Protein 7RC2 (pdb70)

InterPro domains:
  IPR007848 Methyltransferase small domain [PF05175] (156-236)
  IPR029063 S-adenosyl-L-methionine-dependent methyltransferase superfamily [G3DSA:3.40.50.150] (136-301)
  IPR029063 S-adenosyl-L-methionine-dependent methyltransferase superfamily [SSF53335] (115-316)
  IPR052190 Release factor glutamine methyltransferase Mtq2-like [PTHR45875] (141-279)

Solvent-accessible surface area: 16292 Å² total; per-residue (Å²): 151,83,43,77,10,2,51,88,0,19,71,0,1,71,105,14,21,0,30,119,28,1,78,162,43,11,40,145,106,81,28,38,71,22,0,48,34,2,17,148,132,50,12,80,73,6,41,121,46,1,66,54,174,40,58,46,159,46,73,15,19,0,0,11,1,2,0,5,10,65,74,13,87,46,90,61,1,47,107,138,1,66,48,2,0,69,17,0,44,126,41,48,11,3,126,48,20,151,98,37,161,50,2,22,13,8,43,33,1,0,0,0,0,26,34,2,6,0,0,0,1,53,34,44,18,13,41,62,109,35,29,85,4,74,5,4,55,6,7,1,46,5,0,140,50,12,95,28,120,44,19,40,149,93,58,108,2,1,3,1,34,7,14,1,0,10,3,0,1,25,0,9,65,42,1,65,63,7,10,0,1,18,74,6,101,44,14,14,54,3,0,100,19,0,36,99,0,18,159,64,84,76,67,48,0,74,41,47,147,46,75,14,59,78,8,3,101,25,211,78,80,12,34,11,2,0,0,26,3,16,24,42,12,13,6,117,88,35,68,20,32,101,46,12,63,10,55,55,115,28,1,10,12,49,0,83,50,0,7,44,65,0,35,80,3,4,47,118,39,6,15,0,3,0,0,0,32,0,15,0,58,69,140,3,8,74,3,9,56,74,2,89,72,17,24,122,49,91,27,0,56,0,24,0,29,7,36,92,58,54,61,9,89,47,28,14,34,75,16,6,94,48,1,57,94,33,44,66,61,83,95,132,48,97,0,36,46,63,2,89,32,18,9,144,108,54,8,164,7,83,71,16,1,20,0,1,0,40,0,40,9,66,16,177,103,62,8,39,105,68,90,97,226

Structure (mmCIF, N/CA/C/O backbone):
data_7RC2
#
_entry.id   7RC2
#
_cell.length_a   77.566
_cell.length_b   77.566
_cell.length_c   152.314
_cell.angle_alpha   90.000
_cell.angle_beta   90.000
_cell.angle_gamma   120.000
#
_symmetry.space_group_name_H-M   'P 32 2 1'
#
loop_
_entity.id
_entity.type
_entity.pdbx_description
1 polymer 'Methyltransferase family protein'
2 non-polymer S-ADENOSYL-L-HOMOCYSTEINE
3 non-polymer 'CALCIUM ION'
4 non-polymer 'SODIUM ION'
5 non-polymer 'TETRAETHYLENE GLYCOL'
6 water water
#
loop_
_atom_site.group_PDB
_atom_site.id
_atom_site.type_symbol
_atom_site.label_atom_id
_atom_site.label_alt_id
_atom_site.label_comp_id
_atom_site.label_asym_id
_atom_site.label_entity_id
_atom_site.label_seq_id
_atom_site.pdbx_PDB_ins_code
_atom_site.Cartn_x
_atom_site.Cartn_y
_atom_site.Cartn_z
_atom_site.occupancy
_atom_site.B_iso_or_equiv
_atom_site.auth_seq_id
_atom_site.auth_comp_id
_atom_site.auth_asym_id
_atom_site.auth_atom_id
_atom_site.pdbx_PDB_model_num
ATOM 1 N N . PRO A 1 4 ? 62.016 -8.518 27.135 1.00 32.01 4 PRO A N 1
ATOM 2 C CA . PRO A 1 4 ? 62.114 -9.855 27.731 1.00 27.94 4 PRO A CA 1
ATOM 3 C C . PRO A 1 4 ? 61.623 -10.949 26.791 1.00 24.98 4 PRO A C 1
ATOM 4 O O . PRO A 1 4 ? 62.227 -12.022 26.739 1.00 27.23 4 PRO A O 1
ATOM 8 N N . LEU A 1 5 ? 60.522 -10.701 26.081 1.00 23.70 5 LEU A N 1
ATOM 9 C CA . LEU A 1 5 ? 60.036 -11.724 25.161 1.00 21.42 5 LEU A CA 1
ATOM 10 C C . LEU A 1 5 ? 61.045 -11.952 24.045 1.00 23.04 5 LEU A C 1
ATOM 11 O O . LEU A 1 5 ? 61.306 -13.096 23.662 1.00 18.72 5 LEU A O 1
ATOM 16 N N . ALA A 1 6 ? 61.639 -10.875 23.522 1.00 21.64 6 ALA A N 1
ATOM 17 C CA . ALA A 1 6 ? 62.613 -11.028 22.444 1.00 22.94 6 ALA A CA 1
ATOM 18 C C . ALA A 1 6 ? 63.809 -11.850 22.905 1.00 22.85 6 ALA A C 1
ATOM 19 O O . ALA A 1 6 ? 64.296 -12.718 22.168 1.00 21.06 6 ALA A O 1
ATOM 21 N N . THR A 1 7 ? 64.274 -11.612 24.134 1.00 24.39 7 THR A N 1
ATOM 22 C CA . THR A 1 7 ? 65.374 -12.398 24.685 1.00 23.21 7 THR A CA 1
ATOM 23 C C . THR A 1 7 ? 64.978 -13.862 24.842 1.00 20.82 7 THR A C 1
ATOM 24 O O . THR A 1 7 ? 65.768 -14.767 24.537 1.00 21.56 7 THR A O 1
ATOM 28 N N . THR A 1 8 ? 63.748 -14.112 25.295 1.00 18.84 8 THR A N 1
ATOM 29 C CA . THR A 1 8 ? 63.274 -15.483 25.435 1.00 18.62 8 THR A CA 1
ATOM 30 C C . THR A 1 8 ? 63.238 -16.191 24.088 1.00 16.87 8 THR A C 1
ATOM 31 O O . THR A 1 8 ? 63.623 -17.363 23.989 1.00 16.36 8 THR A O 1
ATOM 35 N N . ILE A 1 9 ? 62.782 -15.500 23.040 1.00 16.26 9 ILE A N 1
ATOM 36 C CA . ILE A 1 9 ? 62.756 -16.125 21.720 1.00 16.23 9 ILE A CA 1
ATOM 37 C C . ILE A 1 9 ? 64.175 -16.364 21.209 1.00 15.37 9 ILE A C 1
ATOM 38 O O . ILE A 1 9 ? 64.455 -17.404 20.596 1.00 15.76 9 ILE A O 1
ATOM 43 N N . ASP A 1 10 ? 65.102 -15.432 21.460 1.00 18.08 10 ASP A N 1
ATOM 44 C CA . ASP A 1 10 ? 66.494 -15.685 21.081 1.00 19.04 10 ASP A CA 1
ATOM 45 C C . ASP A 1 10 ? 67.036 -16.925 21.791 1.00 17.93 10 ASP A C 1
ATOM 46 O O . ASP A 1 10 ? 67.766 -17.724 21.194 1.00 18.40 10 ASP A O 1
ATOM 51 N N . ARG A 1 11 ? 66.702 -17.093 23.072 1.00 17.78 11 ARG A N 1
ATOM 52 C CA . ARG A 1 11 ? 67.156 -18.267 23.806 1.00 17.52 11 ARG A CA 1
ATOM 53 C C . ARG A 1 11 ? 66.476 -19.533 23.294 1.00 15.64 11 ARG A C 1
ATOM 54 O O . ARG A 1 11 ? 67.089 -20.605 23.287 1.00 15.96 11 ARG A O 1
ATOM 62 N N . LEU A 1 12 ? 65.222 -19.424 22.854 1.00 15.22 12 LEU A N 1
ATOM 63 C CA . LEU A 1 12 ? 64.556 -20.571 22.242 1.00 13.10 12 LEU A CA 1
ATOM 64 C C . LEU A 1 12 ? 65.256 -20.976 20.952 1.00 15.30 12 LEU A C 1
ATOM 65 O O . LEU A 1 12 ? 65.511 -22.165 20.712 1.00 14.40 12 LEU A O 1
ATOM 70 N N . ARG A 1 13 ? 65.564 -19.988 20.103 1.00 14.38 13 ARG A N 1
ATOM 71 C CA . ARG A 1 13 ? 66.337 -20.224 18.889 1.00 15.59 13 ARG A CA 1
ATOM 72 C C . ARG A 1 13 ? 67.639 -20.951 19.197 1.00 15.90 13 ARG A C 1
ATOM 73 O O . ARG A 1 13 ? 67.997 -21.927 18.528 1.00 15.67 13 ARG A O 1
ATOM 81 N N A ASP A 1 14 ? 68.358 -20.488 20.222 0.37 16.63 14 ASP A N 1
ATOM 82 N N B ASP A 1 14 ? 68.364 -20.476 20.213 0.63 16.57 14 ASP A N 1
ATOM 83 C CA A ASP A 1 14 ? 69.601 -21.147 20.612 0.37 14.35 14 ASP A CA 1
ATOM 84 C CA B ASP A 1 14 ? 69.600 -21.135 20.628 0.63 14.54 14 ASP A CA 1
ATOM 85 C C A ASP A 1 14 ? 69.369 -22.602 20.995 0.37 15.91 14 ASP A C 1
ATOM 86 C C B ASP A 1 14 ? 69.362 -22.597 20.984 0.63 15.90 14 ASP A C 1
ATOM 87 O O A ASP A 1 14 ? 70.152 -23.478 20.615 0.37 16.50 14 ASP A O 1
ATOM 88 O O B ASP A 1 14 ? 70.130 -23.473 20.576 0.63 16.44 14 ASP A O 1
ATOM 97 N N . TYR A 1 15 ? 68.306 -22.882 21.756 1.00 14.32 15 TYR A N 1
ATOM 98 C CA . TYR A 1 15 ? 68.019 -24.265 22.132 1.00 14.27 15 TYR A CA 1
ATOM 99 C C . TYR A 1 15 ? 67.707 -25.119 20.910 1.00 14.50 15 TYR A C 1
ATOM 100 O O . TYR A 1 15 ? 68.221 -26.236 20.770 1.00 14.33 15 TYR A O 1
ATOM 109 N N . LEU A 1 16 ? 66.850 -24.616 20.018 1.00 14.79 16 LEU A N 1
ATOM 110 C CA . LEU A 1 16 ? 66.510 -25.383 18.825 1.00 14.42 16 LEU A CA 1
ATOM 111 C C . LEU A 1 16 ? 67.754 -25.684 17.994 1.00 14.18 16 LEU A C 1
ATOM 112 O O . LEU A 1 16 ? 67.872 -26.774 17.417 1.00 16.07 16 LEU A O 1
ATOM 117 N N . ASP A 1 17 ? 68.691 -24.734 17.920 1.00 15.22 17 ASP A N 1
ATOM 118 C CA . ASP A 1 17 ? 69.949 -24.995 17.216 1.00 16.70 17 ASP A CA 1
ATOM 119 C C . ASP A 1 17 ? 70.778 -26.060 17.932 1.00 15.46 17 ASP A C 1
ATOM 120 O O . ASP A 1 17 ? 71.337 -26.961 17.285 1.00 17.14 17 ASP A O 1
ATOM 125 N N . ARG A 1 18 ? 70.887 -25.950 19.262 1.00 15.05 18 ARG A N 1
ATOM 126 C CA . ARG A 1 18 ? 71.738 -26.835 20.062 1.00 16.21 18 ARG A CA 1
ATOM 127 C C . ARG A 1 18 ? 71.349 -28.295 19.899 1.00 15.62 18 ARG A C 1
ATOM 128 O O . ARG A 1 18 ? 72.217 -29.177 19.913 1.00 16.34 18 ARG A O 1
ATOM 136 N N . VAL A 1 19 ? 70.046 -28.581 19.802 1.00 14.80 19 VAL A N 1
ATOM 137 C CA . VAL A 1 19 ? 69.573 -29.961 19.777 1.00 14.56 19 VAL A CA 1
ATOM 138 C C . VAL A 1 19 ? 69.075 -30.362 18.395 1.00 14.64 19 VAL A C 1
ATOM 139 O O . VAL A 1 19 ? 68.488 -31.435 18.242 1.00 15.85 19 VAL A O 1
ATOM 143 N N . GLY A 1 20 ? 69.328 -29.543 17.380 1.00 14.14 20 GLY A N 1
ATOM 144 C CA . GLY A 1 20 ? 68.977 -29.894 16.013 1.00 14.65 20 GLY A CA 1
ATOM 145 C C . GLY A 1 20 ? 67.497 -30.116 15.781 1.00 14.91 20 GLY A C 1
ATOM 146 O O . GLY A 1 20 ? 67.116 -31.069 15.087 1.00 15.01 20 GLY A O 1
ATOM 147 N N . PHE A 1 21 ? 66.661 -29.220 16.319 1.00 14.64 21 PHE A N 1
ATOM 148 C CA . PHE A 1 21 ? 65.219 -29.400 16.207 1.00 15.07 21 PHE A CA 1
ATOM 149 C C . PHE A 1 21 ? 64.779 -29.672 14.773 1.00 13.64 21 PHE A C 1
ATOM 150 O O . PHE A 1 21 ? 64.044 -30.634 14.516 1.00 13.43 21 PHE A O 1
ATOM 158 N N . GLN A 1 22 ? 65.163 -28.804 13.828 1.00 13.41 22 GLN A N 1
ATOM 159 C CA . GLN A 1 22 ? 64.588 -28.933 12.488 1.00 12.91 22 GLN A CA 1
ATOM 160 C C . GLN A 1 22 ? 64.924 -30.291 11.874 1.00 13.25 22 GLN A C 1
ATOM 161 O O . GLN A 1 22 ? 64.083 -30.905 11.201 1.00 13.86 22 GLN A O 1
ATOM 167 N N . GLN A 1 23 ? 66.138 -30.786 12.126 1.00 14.69 23 GLN A N 1
ATOM 168 C CA . GLN A 1 23 ? 66.525 -32.096 11.615 1.00 13.94 23 GLN A CA 1
ATOM 169 C C . GLN A 1 23 ? 65.731 -33.207 12.285 1.00 12.06 23 GLN A C 1
ATOM 170 O O . GLN A 1 23 ? 65.337 -34.179 11.623 1.00 14.33 23 GLN A O 1
ATOM 176 N N A ILE A 1 24 ? 65.511 -33.088 13.604 0.60 13.77 24 ILE A N 1
ATOM 177 N N B ILE A 1 24 ? 65.477 -33.098 13.589 0.40 13.78 24 ILE A N 1
ATOM 178 C CA A ILE A 1 24 ? 64.709 -34.069 14.335 0.60 14.79 24 ILE A CA 1
ATOM 179 C CA B ILE A 1 24 ? 64.701 -34.146 14.241 0.40 14.77 24 ILE A CA 1
ATOM 180 C C A ILE A 1 24 ? 63.296 -34.129 13.766 0.60 13.84 24 ILE A C 1
ATOM 181 C C B ILE A 1 24 ? 63.269 -34.146 13.731 0.40 13.85 24 ILE A C 1
ATOM 182 O O A ILE A 1 24 ? 62.776 -35.211 13.466 0.60 13.36 24 ILE A O 1
ATOM 183 O O B ILE A 1 24 ? 62.703 -35.208 13.443 0.40 13.42 24 ILE A O 1
ATOM 192 N N . TYR A 1 25 ? 62.662 -32.962 13.598 1.00 12.70 25 TYR A N 1
ATOM 193 C CA . TYR A 1 25 ? 61.317 -32.898 13.032 1.00 13.88 25 TYR A CA 1
ATOM 194 C C . TYR A 1 25 ? 61.300 -33.506 11.634 1.00 13.71 25 TYR A C 1
ATOM 195 O O . TYR A 1 25 ? 60.432 -34.317 11.300 1.00 14.45 25 TYR A O 1
ATOM 204 N N . LYS A 1 26 ? 62.277 -33.132 10.811 1.00 12.96 26 LYS A N 1
ATOM 205 C CA . LYS A 1 26 ? 62.355 -33.647 9.446 1.00 12.32 26 LYS A CA 1
ATOM 206 C C . LYS A 1 26 ? 62.530 -35.159 9.420 1.00 13.21 26 LYS A C 1
ATOM 207 O O . LYS A 1 26 ? 61.968 -35.838 8.549 1.00 13.36 26 LYS A O 1
ATOM 213 N N . TYR A 1 27 ? 63.337 -35.702 10.336 1.00 13.66 27 TYR A N 1
ATOM 214 C CA . TYR A 1 27 ? 63.500 -37.150 10.388 1.00 14.29 27 TYR A CA 1
ATOM 215 C C . TYR A 1 27 ? 62.205 -37.833 10.791 1.00 15.59 27 TYR A C 1
ATOM 216 O O . TYR A 1 27 ? 61.821 -38.844 10.199 1.00 15.69 27 TYR A O 1
ATOM 225 N N . ILE A 1 28 ? 61.527 -37.303 11.807 1.00 13.44 28 ILE A N 1
ATOM 226 C CA . ILE A 1 28 ? 60.297 -37.922 12.300 1.00 14.94 28 ILE A CA 1
ATOM 227 C C . ILE A 1 28 ? 59.224 -37.969 11.214 1.00 16.04 28 ILE A C 1
ATOM 228 O O . ILE A 1 28 ? 58.562 -39.000 11.019 1.00 16.10 28 ILE A O 1
ATOM 233 N N . VAL A 1 29 ? 59.012 -36.856 10.504 1.00 13.82 29 VAL A N 1
ATOM 234 C CA . VAL A 1 29 ? 57.909 -36.822 9.541 1.00 14.20 29 VAL A CA 1
ATOM 235 C C . VAL A 1 29 ? 58.300 -37.395 8.183 1.00 16.83 29 VAL A C 1
ATOM 236 O O . VAL A 1 29 ? 57.430 -37.899 7.468 1.00 15.34 29 VAL A O 1
ATOM 240 N N . ALA A 1 30 ? 59.587 -37.349 7.837 1.00 14.32 30 ALA A N 1
ATOM 241 C CA . ALA A 1 30 ? 60.191 -37.863 6.603 1.00 14.87 30 ALA A CA 1
ATOM 242 C C . ALA A 1 30 ? 59.915 -36.992 5.378 1.00 15.80 30 ALA A C 1
ATOM 243 O O . ALA A 1 30 ? 58.942 -36.234 5.324 1.00 14.33 30 ALA A O 1
ATOM 245 N N . VAL A 1 31 ? 60.791 -37.105 4.376 1.00 16.23 31 VAL A N 1
ATOM 246 C CA . VAL A 1 31 ? 60.774 -36.191 3.241 1.00 16.35 31 VAL A CA 1
ATOM 247 C C . VAL A 1 31 ? 59.517 -36.345 2.381 1.00 16.03 31 VAL A C 1
ATOM 248 O O . VAL A 1 31 ? 59.132 -35.398 1.682 1.00 17.28 31 VAL A O 1
ATOM 252 N N . ASN A 1 32 ? 58.841 -37.497 2.413 1.00 14.77 32 ASN A N 1
ATOM 253 C CA . ASN A 1 32 ? 57.606 -37.647 1.636 1.00 14.78 32 ASN A CA 1
ATOM 254 C C . ASN A 1 32 ? 56.371 -37.095 2.341 1.00 15.56 32 ASN A C 1
ATOM 255 O O . ASN A 1 32 ? 55.279 -37.135 1.758 1.00 17.50 32 ASN A O 1
ATOM 260 N N . HIS A 1 33 ? 56.513 -36.556 3.559 1.00 14.75 33 HIS A N 1
ATOM 261 C CA . HIS A 1 33 ? 55.417 -35.886 4.247 1.00 15.71 33 HIS A CA 1
ATOM 262 C C . HIS A 1 33 ? 55.707 -34.439 4.620 1.00 13.75 33 HIS A C 1
ATOM 263 O O . HIS A 1 33 ? 54.756 -33.675 4.801 1.00 14.34 33 HIS A O 1
ATOM 270 N N . TYR A 1 34 ? 56.983 -34.041 4.702 1.00 14.63 34 TYR A N 1
ATOM 271 C CA . TYR A 1 34 ? 57.372 -32.746 5.259 1.00 14.66 34 TYR A CA 1
ATOM 272 C C . TYR A 1 34 ? 56.656 -31.562 4.615 1.00 16.18 34 TYR A C 1
ATOM 273 O O . TYR A 1 34 ? 56.312 -30.589 5.306 1.00 15.98 34 TYR A O 1
ATOM 282 N N . ALA A 1 35 ? 56.443 -31.603 3.301 1.00 14.59 35 ALA A N 1
ATOM 283 C CA . ALA A 1 35 ? 55.810 -30.484 2.618 1.00 15.54 35 ALA A CA 1
ATOM 284 C C . ALA A 1 35 ? 54.356 -30.753 2.260 1.00 15.24 35 ALA A C 1
ATOM 285 O O . ALA A 1 35 ? 53.746 -29.942 1.552 1.00 16.89 35 ALA A O 1
ATOM 287 N N . VAL A 1 36 ? 53.774 -31.849 2.756 1.00 14.08 36 VAL A N 1
ATOM 288 C CA . VAL A 1 36 ? 52.395 -32.184 2.418 1.00 15.01 36 VAL A CA 1
ATOM 289 C C . VAL A 1 36 ? 51.417 -31.421 3.299 1.00 15.74 36 VAL A C 1
ATOM 290 O O . VAL A 1 36 ? 50.439 -30.839 2.810 1.00 16.57 36 VAL A O 1
ATOM 294 N N . THR A 1 37 ? 51.652 -31.418 4.608 1.00 13.67 37 THR A N 1
ATOM 295 C CA . THR A 1 37 ? 50.685 -30.842 5.532 1.00 12.80 37 THR A CA 1
ATOM 296 C C . THR A 1 37 ? 51.362 -30.534 6.858 1.00 13.70 37 THR A C 1
ATOM 297 O O . THR A 1 37 ? 52.308 -31.232 7.251 1.00 14.75 37 THR A O 1
ATOM 301 N N . PRO A 1 38 ? 50.895 -29.510 7.576 1.00 13.61 38 PRO A N 1
ATOM 302 C CA . PRO A 1 38 ? 51.368 -29.289 8.953 1.00 14.18 38 PRO A CA 1
ATOM 303 C C . PRO A 1 38 ? 50.703 -30.204 9.966 1.00 15.15 38 PRO A C 1
ATOM 304 O O . PRO A 1 38 ? 51.118 -30.217 11.135 1.00 15.40 38 PRO A O 1
ATOM 308 N N . ALA A 1 39 ? 49.694 -30.965 9.559 1.00 14.86 39 ALA A N 1
ATOM 309 C CA . ALA A 1 39 ? 48.946 -31.824 10.479 1.00 15.89 39 ALA A CA 1
ATOM 310 C C . ALA A 1 39 ? 49.562 -33.225 10.530 1.00 17.24 39 ALA A C 1
ATOM 311 O O . ALA A 1 39 ? 48.927 -34.234 10.228 1.00 22.03 39 ALA A O 1
ATOM 313 N N . LEU A 1 40 ? 50.837 -33.276 10.925 1.00 14.61 40 LEU A N 1
ATOM 314 C CA . LEU A 1 40 ? 51.578 -34.528 11.021 1.00 16.17 40 LEU A CA 1
ATOM 315 C C . LEU A 1 40 ? 51.762 -34.977 12.462 1.00 16.35 40 LEU A C 1
ATOM 316 O O . LEU A 1 40 ? 51.482 -36.135 12.797 1.00 16.92 40 LEU A O 1
ATOM 321 N N . ILE A 1 41 ? 52.220 -34.076 13.324 1.00 14.91 41 ILE A N 1
ATOM 322 C CA . ILE A 1 41 ? 52.281 -34.315 14.763 1.00 15.12 41 ILE A CA 1
ATOM 323 C C . ILE A 1 41 ? 50.991 -33.751 15.345 1.00 15.84 41 ILE A C 1
ATOM 324 O O . ILE A 1 41 ? 50.747 -32.540 15.311 1.00 15.77 41 ILE A O 1
ATOM 329 N N . THR A 1 42 ? 50.124 -34.645 15.821 1.00 16.19 42 THR A N 1
ATOM 330 C CA . THR A 1 42 ? 48.776 -34.305 16.246 1.00 16.77 42 THR A CA 1
ATOM 331 C C . THR A 1 42 ? 48.440 -35.152 17.462 1.00 16.92 42 THR A C 1
ATOM 332 O O . THR A 1 42 ? 49.221 -36.019 17.871 1.00 17.46 42 THR A O 1
ATOM 336 N N . ARG A 1 43 ? 47.239 -34.939 18.011 1.00 17.81 43 ARG A N 1
ATOM 337 C CA . ARG A 1 43 ? 46.794 -35.769 19.125 1.00 18.61 43 ARG A CA 1
ATOM 338 C C . ARG A 1 43 ? 46.801 -37.247 18.754 1.00 20.15 43 ARG A C 1
ATOM 339 O O . ARG A 1 43 ? 47.004 -38.103 19.625 1.00 23.43 43 ARG A O 1
ATOM 347 N N . ASN A 1 44 ? 46.617 -37.564 17.473 1.00 19.54 44 ASN A N 1
ATOM 348 C CA . ASN A 1 44 ? 46.548 -38.954 17.045 1.00 21.78 44 ASN A CA 1
ATOM 349 C C . ASN A 1 44 ? 47.915 -39.587 16.847 1.00 20.69 44 ASN A C 1
ATOM 350 O O . ASN A 1 44 ? 48.009 -40.819 16.833 1.00 24.95 44 ASN A O 1
ATOM 355 N N . THR A 1 45 ? 48.976 -38.794 16.696 1.00 17.98 45 THR A N 1
ATOM 356 C CA . THR A 1 45 ? 50.301 -39.359 16.486 1.00 17.68 45 THR A CA 1
ATOM 357 C C . THR A 1 45 ? 51.275 -39.054 17.615 1.00 17.19 45 THR A C 1
ATOM 358 O O . THR A 1 45 ? 52.417 -39.523 17.565 1.00 16.66 45 THR A O 1
ATOM 362 N N . ALA A 1 46 ? 50.855 -38.305 18.639 1.00 16.57 46 ALA A N 1
ATOM 363 C CA . ALA A 1 46 ? 51.788 -37.877 19.683 1.00 14.97 46 ALA A CA 1
ATOM 364 C C . ALA A 1 46 ? 52.384 -39.060 20.440 1.00 16.58 46 ALA A C 1
ATOM 365 O O . ALA A 1 46 ? 53.573 -39.046 20.772 1.00 16.53 46 ALA A O 1
ATOM 367 N N . ALA A 1 47 ? 51.579 -40.090 20.727 1.00 17.56 47 ALA A N 1
ATOM 368 C CA . ALA A 1 47 ? 52.116 -41.235 21.459 1.00 18.99 47 ALA A CA 1
ATOM 369 C C . ALA A 1 47 ? 53.249 -41.899 20.685 1.00 18.35 47 ALA A C 1
ATOM 370 O O . ALA A 1 47 ? 54.263 -42.295 21.275 1.00 17.00 47 ALA A O 1
ATOM 372 N N . SER A 1 48 ? 53.120 -41.993 19.357 1.00 16.20 48 SER A N 1
ATOM 373 C CA . SER A 1 48 ? 54.212 -42.569 18.583 1.00 14.99 48 SER A CA 1
ATOM 374 C C . SER A 1 48 ? 55.427 -41.645 18.555 1.00 15.84 48 SER A C 1
ATOM 375 O O . SER A 1 48 ? 56.563 -42.129 18.532 1.00 18.25 48 SER A O 1
ATOM 378 N N . VAL A 1 49 ? 55.218 -40.323 18.585 1.00 15.38 49 VAL A N 1
ATOM 379 C CA . VAL A 1 49 ? 56.348 -39.396 18.693 1.00 14.57 49 VAL A CA 1
ATOM 380 C C . VAL A 1 49 ? 57.074 -39.608 20.016 1.00 15.61 49 VAL A C 1
ATOM 381 O O . VAL A 1 49 ? 58.307 -39.700 20.061 1.00 15.23 49 VAL A O 1
ATOM 385 N N . HIS A 1 50 ? 56.315 -39.708 21.109 1.00 14.84 50 HIS A N 1
ATOM 386 C CA . HIS A 1 50 ? 56.914 -39.946 22.420 1.00 14.34 50 HIS A CA 1
ATOM 387 C C . HIS A 1 50 ? 57.698 -41.246 22.436 1.00 15.98 50 HIS A C 1
ATOM 388 O O . HIS A 1 50 ? 58.802 -41.311 22.993 1.00 15.83 50 HIS A O 1
ATOM 395 N N . HIS A 1 51 ? 57.152 -42.287 21.811 1.00 17.38 51 HIS A N 1
ATOM 396 C CA . HIS A 1 51 ? 57.854 -43.559 21.778 1.00 16.28 51 HIS A CA 1
ATOM 397 C C . HIS A 1 51 ? 59.159 -43.446 21.007 1.00 15.28 51 HIS A C 1
ATOM 398 O O . HIS A 1 51 ? 60.164 -44.065 21.379 1.00 16.42 51 HIS A O 1
ATOM 405 N N . PHE A 1 52 ? 59.166 -42.659 19.929 1.00 14.68 52 PHE A N 1
ATOM 406 C CA . PHE A 1 52 ? 60.401 -42.460 19.185 1.00 15.61 52 PHE A CA 1
ATOM 407 C C . PHE A 1 52 ? 61.457 -41.781 20.049 1.00 15.59 52 PHE A C 1
ATOM 408 O O . PHE A 1 52 ? 62.614 -42.212 20.090 1.00 16.97 52 PHE A O 1
ATOM 416 N N . PHE A 1 53 ? 61.078 -40.720 20.761 1.00 14.16 53 PHE A N 1
ATOM 417 C CA . PHE A 1 53 ? 62.050 -40.051 21.617 1.00 14.94 53 PHE A CA 1
ATOM 418 C C . PHE A 1 53 ? 62.536 -40.974 22.727 1.00 15.73 53 PHE A C 1
ATOM 419 O O . PHE A 1 53 ? 63.724 -40.966 23.072 1.00 16.48 53 PHE A O 1
ATOM 427 N N . ASP A 1 54 ? 61.632 -41.782 23.290 1.00 15.89 54 ASP A N 1
ATOM 428 C CA . ASP A 1 54 ? 61.998 -42.645 24.410 1.00 16.12 54 ASP A CA 1
ATOM 429 C C . ASP A 1 54 ? 62.893 -43.790 23.969 1.00 16.65 54 ASP A C 1
ATOM 430 O O . ASP A 1 54 ? 63.837 -44.160 24.685 1.00 17.99 54 ASP A O 1
ATOM 435 N N . SER A 1 55 ? 62.584 -44.392 22.826 1.00 16.41 55 SER A N 1
ATOM 436 C CA . SER A 1 55 ? 63.233 -45.631 22.404 1.00 18.53 55 SER A CA 1
ATOM 437 C C . SER A 1 55 ? 64.347 -45.408 21.394 1.00 23.10 55 SER A C 1
ATOM 438 O O . SER A 1 55 ? 65.434 -45.969 21.554 1.00 35.29 55 SER A O 1
ATOM 441 N N . ARG A 1 56 ? 64.128 -44.588 20.375 1.00 18.43 56 ARG A N 1
ATOM 442 C CA . ARG A 1 56 ? 65.178 -44.383 19.390 1.00 18.87 56 ARG A CA 1
ATOM 443 C C . ARG A 1 56 ? 66.150 -43.278 19.784 1.00 24.24 56 ARG A C 1
ATOM 444 O O . ARG A 1 56 ? 67.318 -43.31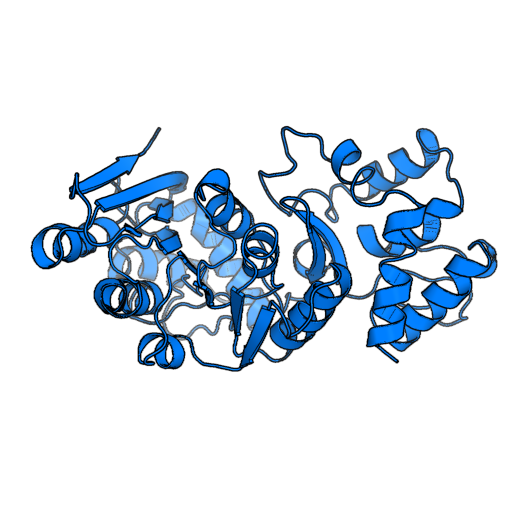4 19.373 1.00 24.09 56 ARG A O 1
ATOM 452 N N . LEU A 1 57 ? 65.710 -42.294 20.569 1.00 18.64 57 LEU A N 1
ATOM 453 C CA . LEU A 1 57 ? 66.600 -41.247 21.043 1.00 17.86 57 LEU A CA 1
ATOM 454 C C . LEU A 1 57 ? 66.957 -41.440 22.512 1.00 19.59 57 LEU A C 1
ATOM 455 O O . LEU A 1 57 ? 67.598 -40.569 23.111 1.00 21.35 57 LEU A O 1
ATOM 460 N N . GLY A 1 58 ? 66.563 -42.574 23.092 1.00 17.18 58 GLY A N 1
ATOM 461 C CA . GLY A 1 58 ? 66.987 -42.966 24.423 1.00 18.73 58 GLY A CA 1
ATOM 462 C C . GLY A 1 58 ? 66.455 -42.129 25.559 1.00 18.25 58 GLY A C 1
ATOM 463 O O . GLY A 1 58 ? 66.993 -42.205 26.661 1.00 19.95 58 GLY A O 1
ATOM 464 N N . GLY A 1 59 ? 65.414 -41.331 25.331 1.00 17.43 59 GLY A N 1
ATOM 465 C CA . GLY A 1 59 ? 64.891 -40.521 26.415 1.00 17.60 59 GLY A CA 1
ATOM 466 C C . GLY A 1 59 ? 65.788 -39.389 26.863 1.00 17.46 59 GLY A C 1
ATOM 467 O O . GLY A 1 59 ? 65.540 -38.811 27.926 1.00 19.40 59 GLY A O 1
ATOM 468 N N . ARG A 1 60 ? 66.813 -39.046 26.082 1.00 16.22 60 ARG A N 1
ATOM 469 C CA . ARG A 1 60 ? 67.816 -38.076 26.506 1.00 17.17 60 ARG A CA 1
ATOM 470 C C . ARG A 1 60 ? 67.191 -36.772 26.971 1.00 17.86 60 ARG A C 1
ATOM 471 O O . ARG A 1 60 ? 66.320 -36.209 26.301 1.00 18.25 60 ARG A O 1
ATOM 479 N N . ALA A 1 61 ? 67.685 -36.268 28.103 1.00 16.94 61 ALA A N 1
ATOM 480 C CA . ALA A 1 61 ? 67.101 -35.075 28.697 1.00 18.34 61 ALA A CA 1
ATOM 481 C C . ALA A 1 61 ? 67.225 -33.851 27.799 1.00 15.97 61 ALA A C 1
ATOM 482 O O . ALA A 1 61 ? 66.401 -32.939 27.898 1.00 14.73 61 ALA A O 1
ATOM 484 N N . GLU A 1 62 ? 68.222 -33.807 26.905 1.00 16.31 62 GLU A N 1
ATOM 485 C CA . GLU A 1 62 ? 68.342 -32.643 26.031 1.00 15.94 62 GLU A CA 1
ATOM 486 C C . GLU A 1 62 ? 67.143 -32.479 25.104 1.00 14.48 62 GLU A C 1
ATOM 487 O O . GLU A 1 62 ? 66.952 -31.389 24.546 1.00 14.82 62 GLU A O 1
ATOM 493 N N . PHE A 1 63 ? 66.337 -33.524 24.922 1.00 14.02 63 PHE A N 1
ATOM 494 C CA . PHE A 1 63 ? 65.149 -33.447 24.081 1.00 14.30 63 PHE A CA 1
ATOM 495 C C . PHE A 1 63 ? 63.870 -33.256 24.882 1.00 15.02 63 PHE A C 1
ATOM 496 O O . PHE A 1 63 ? 62.784 -33.241 24.296 1.00 14.44 63 PHE A O 1
ATOM 504 N N . ALA A 1 64 ? 63.968 -33.101 26.203 1.00 13.96 64 ALA A N 1
ATOM 505 C CA . ALA A 1 64 ? 62.758 -33.008 27.018 1.00 14.13 64 ALA A CA 1
ATOM 506 C C . ALA A 1 64 ? 62.006 -31.708 26.744 1.00 14.39 64 ALA A C 1
ATOM 507 O O . ALA A 1 64 ? 60.801 -31.727 26.465 1.00 15.31 64 ALA A O 1
ATOM 509 N N . LEU A 1 65 ? 62.705 -30.568 26.777 1.00 13.90 65 LEU A N 1
ATOM 510 C CA . LEU A 1 65 ? 62.033 -29.302 26.506 1.00 14.11 65 LEU A CA 1
ATOM 511 C C . LEU A 1 65 ? 61.477 -29.294 25.088 1.00 15.24 65 LEU A C 1
ATOM 512 O O . LEU A 1 65 ? 60.374 -28.783 24.837 1.00 15.11 65 LEU A O 1
ATOM 517 N N . LEU A 1 66 ? 62.212 -29.906 24.153 1.00 14.69 66 LEU A N 1
ATOM 518 C CA . LEU A 1 66 ? 61.761 -29.971 22.767 1.00 14.09 66 LEU A CA 1
ATOM 519 C C . LEU A 1 66 ? 60.394 -30.636 22.651 1.00 15.11 66 LEU A C 1
ATOM 520 O O . LEU A 1 66 ? 59.528 -30.174 21.890 1.00 14.10 66 LEU A O 1
ATOM 525 N N . GLN A 1 67 ? 60.178 -31.724 23.394 1.00 13.70 67 GLN A N 1
ATOM 526 C CA . GLN A 1 67 ? 58.888 -32.397 23.342 1.00 12.69 67 GLN A CA 1
ATOM 527 C C . GLN A 1 67 ? 57.789 -31.558 23.986 1.00 13.50 67 GLN A C 1
ATOM 528 O O . GLN A 1 67 ? 56.644 -31.592 23.522 1.00 13.92 67 GLN A O 1
ATOM 534 N N . CYS A 1 68 ? 58.096 -30.812 25.057 1.00 12.45 68 CYS A N 1
ATOM 535 C CA . CYS A 1 68 ? 57.109 -29.868 25.581 1.00 14.62 68 CYS A CA 1
ATOM 536 C C . CYS A 1 68 ? 56.586 -28.971 24.473 1.00 15.45 68 CYS A C 1
ATOM 537 O O . CYS A 1 68 ? 55.386 -28.675 24.409 1.00 14.91 68 CYS A O 1
ATOM 540 N N . LEU A 1 69 ? 57.486 -28.525 23.603 1.00 13.32 69 LEU A N 1
ATOM 541 C CA . LEU A 1 69 ? 57.150 -27.604 22.523 1.00 13.68 69 LEU A CA 1
ATOM 542 C C . LEU A 1 69 ? 56.477 -28.320 21.358 1.00 14.82 69 LEU A C 1
ATOM 543 O O . LEU A 1 69 ? 55.568 -27.762 20.737 1.00 14.65 69 LEU A O 1
ATOM 548 N N . MET A 1 70 ? 56.916 -29.545 21.030 1.00 13.03 70 MET A N 1
ATOM 549 C CA . MET A 1 70 ? 56.381 -30.248 19.863 1.00 14.15 70 MET A CA 1
ATOM 550 C C . MET A 1 70 ? 55.022 -30.880 20.121 1.00 12.54 70 MET A C 1
ATOM 551 O O . MET A 1 70 ? 54.132 -30.775 19.265 1.00 14.26 70 MET A O 1
ATOM 556 N N . THR A 1 71 ? 54.845 -31.563 21.259 1.00 13.48 71 THR A N 1
ATOM 557 C CA . THR A 1 71 ? 53.607 -32.279 21.541 1.00 13.31 71 THR A CA 1
ATOM 558 C C . THR A 1 71 ? 52.894 -31.799 22.787 1.00 14.72 71 THR A C 1
ATOM 559 O O . THR A 1 71 ? 51.735 -32.171 22.988 1.00 15.17 71 THR A O 1
ATOM 563 N N . GLY A 1 72 ? 53.556 -31.031 23.648 1.00 14.29 72 GLY A N 1
ATOM 564 C CA . GLY A 1 72 ? 53.008 -30.667 24.939 1.00 14.56 72 GLY A CA 1
ATOM 565 C C . GLY A 1 72 ? 53.383 -31.604 26.066 1.00 12.96 72 GLY A C 1
ATOM 566 O O . GLY A 1 72 ? 52.977 -31.356 27.211 1.00 15.62 72 GLY A O 1
ATOM 567 N N . ARG A 1 73 ? 54.154 -32.656 25.772 1.00 13.63 73 ARG A N 1
ATOM 568 C CA . ARG A 1 73 ? 54.519 -33.668 26.760 1.00 14.70 73 ARG A CA 1
ATOM 569 C C . ARG A 1 73 ? 55.140 -33.035 28.005 1.00 14.06 73 ARG A C 1
ATOM 570 O O . ARG A 1 73 ? 56.031 -32.181 27.887 1.00 14.53 73 ARG A O 1
ATOM 578 N N . PRO A 1 74 ? 54.740 -33.450 29.206 1.00 13.97 74 PRO A N 1
ATOM 579 C CA . PRO A 1 74 ? 55.373 -32.908 30.409 1.00 13.89 74 PRO A CA 1
ATOM 580 C C . PRO A 1 74 ? 56.798 -33.410 30.580 1.00 14.72 74 PRO A C 1
ATOM 581 O O . PRO A 1 74 ? 57.135 -34.534 30.197 1.00 16.43 74 PRO A O 1
ATOM 585 N N . ALA A 1 75 ? 57.629 -32.547 31.163 1.00 14.60 75 ALA A N 1
ATOM 586 C CA . ALA A 1 75 ? 58.975 -32.887 31.606 1.00 15.79 75 ALA A CA 1
ATOM 587 C C . ALA A 1 75 ? 59.150 -32.423 33.043 1.00 15.04 75 ALA A C 1
ATOM 588 O O . ALA A 1 75 ? 58.768 -31.302 33.391 1.00 16.18 75 ALA A O 1
ATOM 590 N N . GLU A 1 76 ? 59.742 -33.266 33.878 1.00 15.71 76 GLU A N 1
ATOM 591 C CA . GLU A 1 76 ? 60.053 -32.818 35.229 1.00 15.36 76 GLU A CA 1
ATOM 592 C C . GLU A 1 76 ? 61.030 -31.651 35.193 1.00 14.90 76 GLU A C 1
ATOM 593 O O . GLU A 1 76 ? 62.069 -31.706 34.523 1.00 15.25 76 GLU A O 1
ATOM 599 N N . HIS A 1 77 ? 60.672 -30.577 35.897 1.00 14.46 77 HIS A N 1
ATOM 600 C CA . HIS A 1 77 ? 61.498 -29.375 35.896 1.00 16.06 77 HIS A CA 1
ATOM 601 C C . HIS A 1 77 ? 62.933 -29.685 36.319 1.00 16.15 77 HIS A C 1
ATOM 602 O O . HIS A 1 77 ? 63.894 -29.210 35.694 1.00 18.26 77 HIS A O 1
ATOM 609 N N . ALA A 1 78 ? 63.102 -30.506 37.354 1.00 15.72 78 ALA A N 1
ATOM 610 C CA . ALA A 1 78 ? 64.435 -30.815 37.852 1.00 18.26 78 ALA A CA 1
ATOM 611 C C . ALA A 1 78 ? 65.222 -31.722 36.918 1.00 20.27 78 ALA A C 1
ATOM 612 O O . ALA A 1 78 ? 66.450 -31.802 37.058 1.00 23.13 78 ALA A O 1
ATOM 614 N N . ALA A 1 79 ? 64.556 -32.402 35.980 1.00 17.38 79 ALA A N 1
ATOM 615 C CA . ALA A 1 79 ? 65.236 -33.266 35.022 1.00 16.73 79 ALA A CA 1
ATOM 616 C C . ALA A 1 79 ? 65.707 -32.515 33.785 1.00 18.24 79 ALA A C 1
ATOM 617 O O . ALA A 1 79 ? 66.460 -33.080 32.982 1.00 19.64 79 ALA A O 1
ATOM 619 N N . LEU A 1 80 ? 65.297 -31.268 33.619 1.00 17.11 80 LEU A N 1
ATOM 620 C CA . LEU A 1 80 ? 65.776 -30.481 32.493 1.00 17.69 80 LEU A CA 1
ATOM 621 C C . LEU A 1 80 ? 67.233 -30.094 32.721 1.00 18.72 80 LEU A C 1
ATOM 622 O O . LEU A 1 80 ? 67.610 -29.707 33.832 1.00 20.41 80 LEU A O 1
ATOM 627 N N . PRO A 1 81 ? 68.070 -30.172 31.692 1.00 17.07 81 PRO A N 1
ATOM 628 C CA . PRO A 1 81 ? 69.437 -29.654 31.818 1.00 16.20 81 PRO A CA 1
ATOM 629 C C . PRO A 1 81 ? 69.414 -28.191 32.241 1.00 19.46 81 PRO A C 1
ATOM 630 O O . PRO A 1 81 ? 68.488 -27.454 31.912 1.00 20.09 81 PRO A O 1
ATOM 634 N N . ASP A 1 82 ? 70.462 -27.768 32.965 1.00 23.50 82 ASP A N 1
ATOM 635 C CA . ASP A 1 82 ? 70.490 -26.427 33.568 1.00 24.14 82 ASP A CA 1
ATOM 636 C C . ASP A 1 82 ? 70.125 -25.300 32.592 1.00 23.04 82 ASP A C 1
ATOM 637 O O . ASP A 1 82 ? 69.273 -24.459 32.909 1.00 26.01 82 ASP A O 1
ATOM 642 N N . LYS A 1 83 ? 70.761 -25.248 31.407 1.00 27.10 83 LYS A N 1
ATOM 643 C CA . LYS A 1 83 ? 70.426 -24.189 30.446 1.00 27.57 83 LYS A CA 1
ATOM 644 C C . LYS A 1 83 ? 68.978 -24.288 29.989 1.00 25.87 83 LYS A C 1
ATOM 645 O O . LYS A 1 83 ? 68.283 -23.273 29.836 1.00 25.29 83 LYS A O 1
ATOM 651 N N . ASP A 1 84 ? 68.514 -25.504 29.745 1.00 17.59 84 ASP A N 1
ATOM 652 C CA . ASP A 1 84 ? 67.157 -25.667 29.257 1.00 17.64 84 ASP A CA 1
ATOM 653 C C . ASP A 1 84 ? 66.150 -25.281 30.323 1.00 19.71 84 ASP A C 1
ATOM 654 O O . ASP A 1 84 ? 65.060 -24.795 30.001 1.00 19.44 84 ASP A O 1
ATOM 659 N N . ARG A 1 85 ? 66.502 -25.512 31.592 1.00 21.42 85 ARG A N 1
ATOM 660 C CA . ARG A 1 85 ? 65.592 -25.229 32.699 1.00 19.84 85 ARG A CA 1
ATOM 661 C C . ARG A 1 85 ? 65.286 -23.743 32.802 1.00 20.28 85 ARG A C 1
ATOM 662 O O . ARG A 1 85 ? 64.124 -23.355 32.979 1.00 19.35 85 ARG A O 1
ATOM 670 N N . ALA A 1 86 ? 66.309 -22.896 32.699 1.00 19.13 86 ALA A N 1
ATOM 671 C CA . ALA A 1 86 ? 66.087 -21.455 32.751 1.00 20.65 86 ALA A CA 1
ATOM 672 C C . ALA A 1 86 ? 65.269 -20.981 31.554 1.00 21.02 86 ALA A C 1
ATOM 673 O O . ALA A 1 86 ? 64.412 -20.098 31.682 1.00 20.78 86 ALA A O 1
ATOM 675 N N . LEU A 1 87 ? 65.520 -21.557 30.378 1.00 19.22 87 LEU A N 1
ATOM 676 C CA . LEU A 1 87 ? 64.697 -21.243 29.220 1.00 16.83 87 LEU A CA 1
ATOM 677 C C . LEU A 1 87 ? 63.252 -21.672 29.442 1.00 17.05 87 LEU A C 1
ATOM 678 O O . LEU A 1 87 ? 62.319 -20.932 29.104 1.00 16.58 87 LEU A O 1
ATOM 683 N N . ALA A 1 88 ? 63.047 -22.873 29.991 1.00 16.86 88 ALA A N 1
ATOM 684 C CA . ALA A 1 88 ? 61.687 -23.317 30.283 1.00 14.30 88 ALA A CA 1
ATOM 685 C C . ALA A 1 88 ? 60.965 -22.307 31.166 1.00 15.60 88 ALA A C 1
ATOM 686 O O . ALA A 1 88 ? 59.807 -21.961 30.908 1.00 15.62 88 ALA A O 1
ATOM 688 N N . ASP A 1 89 ? 61.646 -21.814 32.203 1.00 17.24 89 ASP A N 1
ATOM 689 C CA . ASP A 1 89 ? 61.036 -20.817 33.077 1.00 18.21 89 ASP A CA 1
ATOM 690 C C . ASP A 1 89 ? 60.632 -19.577 32.296 1.00 18.31 89 ASP A C 1
ATOM 691 O O . ASP A 1 89 ? 59.551 -19.021 32.517 1.00 17.24 89 ASP A O 1
ATOM 696 N N . ALA A 1 90 ? 61.490 -19.131 31.368 1.00 15.34 90 ALA A N 1
ATOM 697 C CA . ALA A 1 90 ? 61.180 -17.944 30.576 1.00 16.41 90 ALA A CA 1
ATOM 698 C C . ALA A 1 90 ? 60.004 -18.195 29.639 1.00 17.74 90 ALA A C 1
ATOM 699 O O . ALA A 1 90 ? 59.174 -17.306 29.416 1.00 17.58 90 ALA A O 1
ATOM 701 N N . LEU A 1 91 ? 59.913 -19.404 29.087 1.00 14.93 91 LEU A N 1
ATOM 702 C CA . LEU A 1 91 ? 58.782 -19.733 28.230 1.00 15.45 91 LEU A CA 1
ATOM 703 C C . LEU A 1 91 ? 57.485 -19.786 29.028 1.00 16.40 91 LEU A C 1
ATOM 704 O O . LEU A 1 91 ? 56.433 -19.367 28.528 1.00 16.34 91 LEU A O 1
ATOM 709 N N . VAL A 1 92 ? 57.537 -20.293 30.267 1.00 16.39 92 VAL A N 1
ATOM 710 C CA . VAL A 1 92 ? 56.344 -20.289 31.114 1.00 15.68 92 VAL A CA 1
ATOM 711 C C . VAL A 1 92 ? 55.914 -18.857 31.414 1.00 16.62 92 VAL A C 1
ATOM 712 O O . VAL A 1 92 ? 54.728 -18.515 31.316 1.00 18.11 92 VAL A O 1
ATOM 716 N N . THR A 1 93 ? 56.874 -17.991 31.752 1.00 17.34 93 THR A N 1
ATOM 717 C CA . THR A 1 93 ? 56.558 -16.584 32.000 1.00 19.25 93 THR A CA 1
ATOM 718 C C . THR A 1 93 ? 55.900 -15.932 30.786 1.00 21.34 93 THR A C 1
ATOM 719 O O . THR A 1 93 ? 54.971 -15.124 30.930 1.00 23.23 93 THR A O 1
ATOM 723 N N . ALA A 1 94 ? 56.353 -16.288 29.582 1.00 18.20 94 ALA A N 1
ATOM 724 C CA . ALA A 1 94 ? 55.812 -15.761 28.334 1.00 17.00 94 ALA A CA 1
ATOM 725 C C . ALA A 1 94 ? 54.480 -16.391 27.930 1.00 19.45 94 ALA A C 1
ATOM 726 O O . ALA A 1 94 ? 53.870 -15.940 26.953 1.00 22.47 94 ALA A O 1
ATOM 728 N N . GLY A 1 95 ? 54.010 -17.406 28.648 1.00 18.32 95 GLY A N 1
ATOM 729 C CA . GLY A 1 95 ? 52.789 -18.086 28.272 1.00 18.52 95 GLY A CA 1
ATOM 730 C C . GLY A 1 95 ? 52.932 -19.057 27.124 1.00 17.59 95 GLY A C 1
ATOM 731 O O . GLY A 1 95 ? 51.915 -19.526 26.605 1.00 18.93 95 GLY A O 1
ATOM 732 N N . LEU A 1 96 ? 54.157 -19.372 26.719 1.00 15.60 96 LEU A N 1
ATOM 733 C CA . LEU A 1 96 ? 54.425 -20.256 25.594 1.00 15.32 96 LEU A CA 1
ATOM 734 C C . LEU A 1 96 ? 54.568 -21.710 26.019 1.00 15.34 96 LEU A C 1
ATOM 735 O O . LEU A 1 96 ? 54.554 -22.594 25.160 1.00 15.61 96 LEU A O 1
ATOM 740 N N . LEU A 1 97 ? 54.719 -21.960 27.320 1.00 16.03 97 LEU A N 1
ATOM 741 C CA . LEU A 1 97 ? 54.582 -23.274 27.929 1.00 14.43 97 LEU A CA 1
ATOM 742 C C . LEU A 1 97 ? 53.837 -23.073 29.242 1.00 15.02 97 LEU A C 1
ATOM 743 O O . LEU A 1 97 ? 53.673 -21.941 29.703 1.00 16.00 97 LEU A O 1
ATOM 748 N N . ARG A 1 98 ? 53.379 -24.173 29.838 1.00 15.20 98 ARG A N 1
ATOM 749 C CA . ARG A 1 98 ? 52.757 -24.168 31.157 1.00 14.42 98 ARG A CA 1
ATOM 750 C C . ARG A 1 98 ? 53.647 -24.840 32.191 1.00 16.17 98 ARG A C 1
ATOM 751 O O . ARG A 1 98 ? 54.447 -25.722 31.884 1.00 16.69 98 ARG A O 1
ATOM 759 N N . ALA A 1 99 ? 53.467 -24.426 33.436 1.00 15.44 99 ALA A N 1
ATOM 760 C CA . ALA A 1 99 ? 53.968 -25.172 34.573 1.00 14.93 99 ALA A CA 1
ATOM 761 C C . ALA A 1 99 ? 52.792 -25.867 35.247 1.00 15.49 99 ALA A C 1
ATOM 762 O O . ALA A 1 99 ? 51.662 -25.367 35.215 1.00 17.65 99 ALA A O 1
ATOM 764 N N . SER A 1 100 ? 53.050 -27.046 35.817 1.00 14.78 100 SER A N 1
ATOM 765 C CA . SER A 1 100 ? 52.056 -27.695 36.665 1.00 15.90 100 SER A CA 1
ATOM 766 C C . SER A 1 100 ? 51.811 -26.846 37.912 1.00 17.67 100 SER A C 1
ATOM 767 O O . SER A 1 100 ? 52.604 -25.963 38.239 1.00 16.47 100 SER A O 1
ATOM 770 N N . PRO A 1 101 ? 50.703 -27.075 38.615 1.00 16.17 101 PRO A N 1
ATOM 771 C CA . PRO A 1 101 ? 50.386 -26.181 39.741 1.00 16.45 101 PRO A CA 1
ATOM 772 C C . PRO A 1 101 ? 51.463 -26.154 40.821 1.00 18.71 101 PRO A C 1
ATOM 773 O O . PRO A 1 101 ? 51.707 -25.088 41.402 1.00 19.00 101 PRO A O 1
ATOM 777 N N . ASP A 1 102 ? 52.144 -27.272 41.072 1.00 16.54 102 ASP A N 1
ATOM 778 C CA . ASP A 1 102 ? 53.223 -27.315 42.053 1.00 17.89 102 ASP A CA 1
ATOM 779 C C . ASP A 1 102 ? 54.577 -26.905 41.475 1.00 18.90 102 ASP A C 1
ATOM 780 O O . ASP A 1 102 ? 55.583 -26.954 42.197 1.00 20.21 102 ASP A O 1
ATOM 785 N N . GLY A 1 103 ? 54.628 -26.513 40.202 1.00 17.04 103 GLY A N 1
ATOM 786 C CA . GLY A 1 103 ? 55.864 -26.080 39.588 1.00 19.13 103 GLY A CA 1
ATOM 787 C C . GLY A 1 103 ? 56.850 -27.181 39.283 1.00 18.73 103 GLY A C 1
ATOM 788 O O . GLY A 1 103 ? 57.951 -26.879 38.812 1.00 19.03 103 GLY A O 1
ATOM 789 N N . ARG A 1 104 ? 56.493 -28.447 39.512 1.00 15.56 104 ARG A N 1
ATOM 790 C CA . ARG A 1 104 ? 57.448 -29.542 39.382 1.00 14.80 104 ARG A CA 1
ATOM 791 C C . ARG A 1 104 ? 57.595 -30.051 37.950 1.00 16.86 104 ARG A C 1
ATOM 792 O O . ARG A 1 104 ? 58.502 -30.852 37.680 1.00 17.80 104 ARG A O 1
ATOM 800 N N . GLU A 1 105 ? 56.749 -29.602 37.027 1.00 15.36 105 GLU A N 1
ATOM 801 C CA . GLU A 1 105 ? 56.919 -29.990 35.635 1.00 14.95 105 GLU A CA 1
ATOM 802 C C . GLU A 1 105 ? 56.541 -28.827 34.728 1.00 14.67 105 GLU A C 1
ATOM 803 O O . GLU A 1 105 ? 55.914 -27.845 35.144 1.00 14.87 105 GLU A O 1
ATOM 809 N N . VAL A 1 106 ? 56.984 -28.947 33.476 1.00 14.08 106 VAL A N 1
ATOM 810 C CA . VAL A 1 106 ? 56.685 -28.020 32.389 1.00 14.75 106 VAL A CA 1
ATOM 811 C C . VAL A 1 106 ? 55.984 -28.821 31.300 1.00 15.05 106 VAL A C 1
ATOM 812 O O . VAL A 1 106 ? 56.334 -29.982 31.067 1.00 15.16 106 VAL A O 1
ATOM 816 N N . SER A 1 107 ? 54.994 -28.218 30.636 1.00 14.68 107 SER A N 1
ATOM 817 C CA . SER A 1 107 ? 54.245 -28.931 29.608 1.00 14.54 107 SER A CA 1
ATOM 818 C C . SER A 1 107 ? 53.696 -27.925 28.603 1.00 14.14 107 SER A C 1
ATOM 819 O O . SER A 1 107 ? 53.961 -26.724 28.691 1.00 14.56 107 SER A O 1
ATOM 822 N N . GLY A 1 108 ? 52.911 -28.420 27.649 1.00 14.65 108 GLY A N 1
ATOM 823 C CA . GLY A 1 108 ? 52.456 -27.567 26.560 1.00 15.27 108 GLY A CA 1
ATOM 824 C C . GLY A 1 108 ? 51.438 -26.529 26.997 1.00 15.96 108 GLY A C 1
ATOM 825 O O . GLY A 1 108 ? 50.634 -26.746 27.908 1.00 16.53 108 GLY A O 1
ATOM 826 N N . ALA A 1 109 ? 51.465 -25.387 26.300 1.00 15.14 109 ALA A N 1
ATOM 827 C CA . ALA A 1 109 ? 50.417 -24.374 26.407 1.00 14.61 109 ALA A CA 1
ATOM 828 C C . ALA A 1 109 ? 49.579 -24.426 25.134 1.00 15.28 109 ALA A C 1
ATOM 829 O O . ALA A 1 109 ? 49.083 -25.498 24.781 1.00 15.61 109 ALA A O 1
ATOM 831 N N . ASP A 1 110 ? 49.408 -23.303 24.431 1.00 14.66 110 ASP A N 1
ATOM 832 C CA . ASP A 1 110 ? 48.598 -23.310 23.214 1.00 15.54 110 ASP A CA 1
ATOM 833 C C . ASP A 1 110 ? 49.443 -23.128 21.955 1.00 14.73 110 ASP A C 1
ATOM 834 O O . ASP A 1 110 ? 48.900 -22.797 20.895 1.00 15.16 110 ASP A O 1
ATOM 839 N N . ARG A 1 111 ? 50.750 -23.373 22.031 1.00 13.51 111 ARG A N 1
ATOM 840 C CA . ARG A 1 111 ? 51.619 -23.214 20.872 1.00 13.97 111 ARG A CA 1
ATOM 841 C C . ARG A 1 111 ? 52.380 -24.509 20.607 1.00 14.01 111 ARG A C 1
ATOM 842 O O . ARG A 1 111 ? 52.977 -25.102 21.517 1.00 15.36 111 ARG A O 1
ATOM 850 N N . GLN A 1 112 ? 52.346 -24.940 19.353 1.00 13.10 112 GLN A N 1
ATOM 851 C CA . GLN A 1 112 ? 52.990 -26.161 18.895 1.00 13.97 112 GLN A CA 1
ATOM 852 C C . GLN A 1 112 ? 54.140 -25.784 17.969 1.00 13.66 112 GLN A C 1
ATOM 853 O O . GLN A 1 112 ? 53.963 -24.977 17.053 1.00 14.46 112 GLN A O 1
ATOM 859 N N . LEU A 1 113 ? 55.310 -26.369 18.202 1.00 13.20 113 LEU A N 1
ATOM 860 C CA . LEU A 1 113 ? 56.483 -26.104 17.379 1.00 12.45 113 LEU A CA 1
ATOM 861 C C . LEU A 1 113 ? 56.570 -27.108 16.236 1.00 13.05 113 LEU A C 1
ATOM 862 O O . LEU A 1 113 ? 56.617 -28.320 16.482 1.00 13.60 113 LEU A O 1
ATOM 867 N N . ILE A 1 114 ? 56.589 -26.606 14.996 1.00 11.62 114 ILE A N 1
ATOM 868 C CA . ILE A 1 114 ? 56.785 -27.430 13.809 1.00 12.43 114 ILE A CA 1
ATOM 869 C C . ILE A 1 114 ? 57.913 -26.823 12.979 1.00 12.74 114 ILE A C 1
ATOM 870 O O . ILE A 1 114 ? 58.438 -25.753 13.278 1.00 13.30 114 ILE A O 1
ATOM 875 N N . SER A 1 115 ? 58.278 -27.523 11.917 1.00 12.59 115 SER A N 1
ATOM 876 C CA . SER A 1 115 ? 59.124 -26.943 10.887 1.00 13.25 115 SER A CA 1
ATOM 877 C C . SER A 1 115 ? 58.405 -27.093 9.562 1.00 12.84 115 SER A C 1
ATOM 878 O O . SER A 1 115 ? 57.770 -28.116 9.316 1.00 14.90 115 SER A O 1
ATOM 881 N N . ALA A 1 116 ? 58.484 -26.065 8.726 1.00 14.26 116 ALA A N 1
ATOM 882 C CA . ALA A 1 116 ? 57.843 -26.123 7.422 1.00 19.27 116 ALA A CA 1
ATOM 883 C C . ALA A 1 116 ? 58.686 -25.324 6.447 1.00 16.96 116 ALA A C 1
ATOM 884 O O . ALA A 1 116 ? 59.096 -24.209 6.779 1.00 17.87 116 ALA A O 1
ATOM 886 N N . PHE A 1 117 ? 58.965 -25.908 5.277 1.00 17.17 117 PHE A N 1
ATOM 887 C CA . PHE A 1 117 ? 59.690 -25.230 4.202 1.00 19.89 117 PHE A CA 1
ATOM 888 C C . PHE A 1 117 ? 60.984 -24.589 4.705 1.00 20.96 117 PHE A C 1
ATOM 889 O O . PHE A 1 117 ? 61.382 -23.512 4.261 1.00 20.13 117 PHE A O 1
ATOM 897 N N . GLY A 1 118 ? 61.668 -25.278 5.627 1.00 18.25 118 GLY A N 1
ATOM 898 C CA . GLY A 1 118 ? 62.964 -24.839 6.103 1.00 17.22 118 GLY A CA 1
ATOM 899 C C . GLY A 1 118 ? 62.930 -23.795 7.200 1.00 18.99 118 GLY A C 1
ATOM 900 O O . GLY A 1 118 ? 64.004 -23.346 7.631 1.00 18.30 118 GLY A O 1
ATOM 901 N N . VAL A 1 119 ? 61.737 -23.401 7.652 1.00 17.42 119 VAL A N 1
ATOM 902 C CA . VAL A 1 119 ? 61.521 -22.405 8.703 1.00 16.46 119 VAL A CA 1
ATOM 903 C C . VAL A 1 119 ? 61.080 -23.131 9.973 1.00 17.51 119 VAL A C 1
ATOM 904 O O . VAL A 1 119 ? 60.457 -24.198 9.911 1.00 19.05 119 VAL A O 1
ATOM 908 N N . ASP A 1 120 ? 61.410 -22.562 11.132 1.00 14.78 120 ASP A N 1
ATOM 909 C CA . ASP A 1 120 ? 60.910 -23.075 12.407 1.00 14.56 120 ASP A CA 1
ATOM 910 C C . ASP A 1 120 ? 59.739 -22.203 12.843 1.00 14.03 120 ASP A C 1
ATOM 911 O O . ASP A 1 120 ? 59.823 -20.974 12.778 1.00 17.41 120 ASP A O 1
ATOM 916 N N . LEU A 1 121 ? 58.626 -22.830 13.238 1.00 13.90 121 LEU A N 1
ATOM 917 C CA . LEU A 1 121 ? 57.362 -22.115 13.354 1.00 14.65 121 LEU A CA 1
ATOM 918 C C . LEU A 1 121 ? 56.593 -22.567 14.590 1.00 14.15 121 LEU A C 1
ATOM 919 O O . LEU A 1 121 ? 56.341 -23.763 14.770 1.00 15.47 121 LEU A O 1
ATOM 924 N N . LEU A 1 122 ? 56.194 -21.621 15.430 1.00 13.22 122 LEU A N 1
ATOM 925 C CA . LEU A 1 122 ? 55.158 -21.892 16.418 1.00 13.81 122 LEU A CA 1
ATOM 926 C C . LEU A 1 122 ? 53.797 -21.666 15.769 1.00 15.56 122 LEU A C 1
ATOM 927 O O . LEU A 1 122 ? 53.588 -20.659 15.082 1.00 15.01 122 LEU A O 1
ATOM 932 N N . ILE A 1 123 ? 52.880 -22.612 15.969 1.00 13.84 123 ILE A N 1
ATOM 933 C CA . ILE A 1 123 ? 51.522 -22.512 15.449 1.00 14.05 123 ILE A CA 1
ATOM 934 C C . ILE A 1 123 ? 50.550 -22.682 16.615 1.00 14.15 123 ILE A C 1
ATOM 935 O O . ILE A 1 123 ? 50.941 -23.002 17.741 1.00 14.61 123 ILE A O 1
ATOM 940 N N . ASP A 1 124 ? 49.263 -22.469 16.338 1.00 14.60 124 ASP A N 1
ATOM 941 C CA . ASP A 1 124 ? 48.237 -22.688 17.358 1.00 15.47 124 ASP A CA 1
ATOM 942 C C . ASP A 1 124 ? 48.016 -24.187 17.550 1.00 15.99 124 ASP A C 1
ATOM 943 O O . ASP A 1 124 ? 47.492 -24.872 16.668 1.00 16.22 124 ASP A O 1
ATOM 948 N N . ARG A 1 125 ? 48.433 -24.683 18.719 1.00 14.50 125 ARG A N 1
ATOM 949 C CA . ARG A 1 125 ? 48.361 -26.101 19.054 1.00 13.78 125 ARG A CA 1
ATOM 950 C C . ARG A 1 125 ? 46.937 -26.639 19.005 1.00 14.66 125 ARG A C 1
ATOM 951 O O . ARG A 1 125 ? 46.727 -27.841 18.776 1.00 14.74 125 ARG A O 1
ATOM 959 N N . ARG A 1 126 ? 45.948 -25.768 19.197 1.00 16.25 126 ARG A N 1
ATOM 960 C CA . ARG A 1 126 ? 44.570 -26.223 19.263 1.00 17.06 126 ARG A CA 1
ATOM 961 C C . ARG A 1 126 ? 44.056 -26.741 17.931 1.00 18.76 126 ARG A C 1
ATOM 962 O O . ARG A 1 126 ? 43.053 -27.456 17.907 1.00 18.07 126 ARG A O 1
ATOM 970 N N . ILE A 1 127 ? 44.725 -26.425 16.820 1.00 16.03 127 ILE A N 1
ATOM 971 C CA . ILE A 1 127 ? 44.274 -26.960 15.544 1.00 16.98 127 ILE A CA 1
ATOM 972 C C . ILE A 1 127 ? 44.542 -28.463 15.438 1.00 18.10 127 ILE A C 1
ATOM 973 O O . ILE A 1 127 ? 43.831 -29.160 14.711 1.00 21.02 127 ILE A O 1
ATOM 978 N N . HIS A 1 128 ? 45.522 -29.000 16.182 1.00 17.05 128 HIS A N 1
ATOM 979 C CA . HIS A 1 128 ? 45.898 -30.408 16.069 1.00 18.18 128 HIS A CA 1
ATOM 980 C C . HIS A 1 128 ? 45.693 -31.207 17.342 1.00 17.88 128 HIS A C 1
ATOM 981 O O . HIS A 1 128 ? 45.781 -32.443 17.292 1.00 18.53 128 HIS A O 1
ATOM 988 N N . PHE A 1 129 ? 45.423 -30.548 18.464 1.00 18.06 129 PHE A N 1
ATOM 989 C CA . PHE A 1 129 ? 45.289 -31.169 19.775 1.00 18.27 129 PHE A CA 1
ATOM 990 C C . PHE A 1 129 ? 44.020 -30.657 20.442 1.00 27.76 129 PHE A C 1
ATOM 991 O O . PHE A 1 129 ? 43.410 -29.683 19.995 1.00 37.48 129 PHE A O 1
ATOM 999 N N . GLY A 1 130 ? 43.617 -31.325 21.518 1.00 23.37 130 GLY A N 1
ATOM 1000 C CA . GLY A 1 130 ? 42.626 -30.711 22.407 1.00 36.62 130 GLY A CA 1
ATOM 1001 C C . GLY A 1 130 ? 41.269 -30.432 21.763 1.00 42.52 130 GLY A C 1
ATOM 1002 O O . GLY A 1 130 ? 40.926 -30.959 20.704 1.00 48.97 130 GLY A O 1
ATOM 1003 N N . GLY A 1 131 ? 40.497 -29.563 22.421 1.00 42.87 131 GLY A N 1
ATOM 1004 C CA . GLY A 1 131 ? 39.118 -29.348 22.016 1.00 46.97 131 GLY A CA 1
ATOM 1005 C C . GLY A 1 131 ? 38.585 -27.926 22.060 1.00 41.17 131 GLY A C 1
ATOM 1006 O O . GLY A 1 131 ? 37.368 -27.726 22.025 1.00 49.09 131 GLY A O 1
ATOM 1007 N N . GLU A 1 132 ? 39.468 -26.938 22.149 1.00 30.23 132 GLU A N 1
ATOM 1008 C CA . GLU A 1 132 ? 39.111 -25.526 22.081 1.00 32.67 132 GLU A CA 1
ATOM 1009 C C . GLU A 1 132 ? 39.409 -24.996 20.677 1.00 26.89 132 GLU A C 1
ATOM 1010 O O . GLU A 1 132 ? 40.392 -25.407 20.061 1.00 30.28 132 GLU A O 1
ATOM 1016 N N . VAL A 1 133 ? 38.551 -24.103 20.164 1.00 28.07 133 VAL A N 1
ATOM 1017 C CA . VAL A 1 133 ? 38.697 -23.630 18.784 1.00 26.15 133 VAL A CA 1
ATOM 1018 C C . VAL A 1 133 ? 39.982 -22.828 18.643 1.00 22.47 133 VAL A C 1
ATOM 1019 O O . VAL A 1 133 ? 40.293 -21.969 19.474 1.00 23.65 133 VAL A O 1
ATOM 1023 N N . HIS A 1 134 ? 40.729 -23.092 17.575 1.00 19.35 134 HIS A N 1
ATOM 1024 C CA . HIS A 1 134 ? 41.981 -22.383 17.361 1.00 19.36 134 HIS A CA 1
ATOM 1025 C C . HIS A 1 134 ? 41.739 -20.941 16.919 1.00 18.49 134 HIS A C 1
ATOM 1026 O O . HIS A 1 134 ? 40.676 -20.582 16.399 1.00 18.41 134 HIS A O 1
ATOM 1033 N N . GLU A 1 135 ? 42.761 -20.107 17.139 1.00 17.06 135 GLU A N 1
ATOM 1034 C CA . GLU A 1 135 ? 42.730 -18.694 16.783 1.00 15.63 135 GLU A CA 1
ATOM 1035 C C . GLU A 1 135 ? 43.720 -18.321 15.689 1.00 17.54 135 GLU A C 1
ATOM 1036 O O . GLU A 1 135 ? 43.648 -17.197 15.180 1.00 19.79 135 GLU A O 1
ATOM 1042 N N . VAL A 1 136 ? 44.657 -19.203 15.335 1.00 14.97 136 VAL A N 1
ATOM 1043 C CA . VAL A 1 136 ? 45.546 -18.971 14.196 1.00 14.51 136 VAL A CA 1
ATOM 1044 C C . VAL A 1 136 ? 45.443 -20.171 13.279 1.00 15.35 136 VAL A C 1
ATOM 1045 O O . VAL A 1 136 ? 45.565 -21.320 13.723 1.00 16.32 136 VAL A O 1
ATOM 1049 N N . TYR A 1 137 ? 45.196 -19.905 12.005 1.00 14.19 137 TYR A N 1
ATOM 1050 C CA . TYR A 1 137 ? 45.067 -20.946 10.999 1.00 14.90 137 TYR A CA 1
ATOM 1051 C C . TYR A 1 137 ? 46.423 -21.343 10.432 1.00 13.55 137 TYR A C 1
ATOM 1052 O O . TYR A 1 137 ? 47.279 -20.488 10.197 1.00 16.66 137 TYR A O 1
ATOM 1061 N N . ILE A 1 138 ? 46.584 -22.645 10.170 1.00 13.88 138 ILE A N 1
ATOM 1062 C CA . ILE A 1 138 ? 47.556 -23.159 9.207 1.00 15.25 138 ILE A CA 1
ATOM 1063 C C . ILE A 1 138 ? 47.021 -24.496 8.710 1.00 14.92 138 ILE A C 1
ATOM 1064 O O . ILE A 1 138 ? 46.283 -25.180 9.419 1.00 16.77 138 ILE A O 1
ATOM 1069 N N . GLY A 1 139 ? 47.357 -24.864 7.469 1.00 13.12 139 GLY A N 1
ATOM 1070 C CA . GLY A 1 139 ? 46.832 -26.092 6.901 1.00 13.44 139 GLY A CA 1
ATOM 1071 C C . GLY A 1 139 ? 47.566 -26.527 5.646 1.00 14.09 139 GLY A C 1
ATOM 1072 O O . GLY A 1 139 ? 48.524 -25.889 5.213 1.00 14.65 139 GLY A O 1
ATOM 1073 N N . PRO A 1 140 ? 47.141 -27.639 5.045 1.00 13.69 140 PRO A N 1
ATOM 1074 C CA . PRO A 1 140 ? 47.823 -28.108 3.826 1.00 15.66 140 PRO A CA 1
ATOM 1075 C C . PRO A 1 140 ? 47.746 -27.112 2.694 1.00 14.35 140 PRO A C 1
ATOM 1076 O O . PRO A 1 140 ? 48.677 -27.044 1.881 1.00 15.17 140 PRO A O 1
ATOM 1080 N N . ASP A 1 141 ? 46.659 -26.330 2.622 1.00 13.72 141 ASP A N 1
ATOM 1081 C CA . ASP A 1 141 ? 46.576 -25.284 1.607 1.00 13.62 141 ASP A CA 1
ATOM 1082 C C . ASP A 1 141 ? 47.690 -24.259 1.775 1.00 13.07 141 ASP A C 1
ATOM 1083 O O . ASP A 1 141 ? 48.256 -23.794 0.778 1.00 14.45 141 ASP A O 1
ATOM 1088 N N . SER A 1 142 ? 48.038 -23.921 3.028 1.00 12.86 142 SER A N 1
ATOM 1089 C CA . SER A 1 142 ? 49.171 -23.035 3.280 1.00 13.49 142 SER A CA 1
ATOM 1090 C C . SER A 1 142 ? 50.428 -23.577 2.621 1.00 13.45 142 SER A C 1
ATOM 1091 O O . SER A 1 142 ? 51.189 -22.837 1.983 1.00 14.72 142 SER A O 1
ATOM 1094 N N . TYR A 1 143 ? 50.643 -24.886 2.752 1.00 12.45 143 TYR A N 1
ATOM 1095 C CA . TYR A 1 143 ? 51.837 -25.519 2.206 1.00 11.87 143 TYR A CA 1
ATOM 1096 C C . TYR A 1 143 ? 51.817 -25.548 0.689 1.00 15.06 143 TYR A C 1
ATOM 1097 O O . TYR A 1 143 ? 52.845 -25.323 0.045 1.00 14.69 143 TYR A O 1
ATOM 1106 N N . TRP A 1 144 ? 50.676 -25.886 0.097 1.00 13.56 144 TRP A N 1
ATOM 1107 C CA . TRP A 1 144 ? 50.678 -26.076 -1.349 1.00 13.91 144 TRP A CA 1
ATOM 1108 C C . TRP A 1 144 ? 50.847 -24.751 -2.075 1.00 14.33 144 TRP A C 1
ATOM 1109 O O . TRP A 1 144 ? 51.491 -24.709 -3.130 1.00 14.00 144 TRP A O 1
ATOM 1120 N N . MET A 1 145 ? 50.320 -23.658 -1.509 1.00 12.75 145 MET A N 1
ATOM 1121 C CA . MET A 1 145 ? 50.602 -22.320 -2.024 1.00 14.22 145 MET A CA 1
ATOM 1122 C C . MET A 1 145 ? 52.104 -22.108 -2.204 1.00 15.91 145 MET A C 1
ATOM 1123 O O . MET A 1 145 ? 52.561 -21.596 -3.231 1.00 15.61 145 MET A O 1
ATOM 1128 N N . LEU A 1 146 ? 52.885 -22.450 -1.170 1.00 13.38 146 LEU A N 1
ATOM 1129 C CA . LEU A 1 146 ? 54.327 -22.236 -1.187 1.00 13.50 146 LEU A CA 1
ATOM 1130 C C . LEU A 1 146 ? 55.028 -23.219 -2.103 1.00 14.07 146 LEU A C 1
ATOM 1131 O O . LEU A 1 146 ? 56.036 -22.868 -2.724 1.00 13.07 146 LEU A O 1
ATOM 1136 N N . TYR A 1 147 ? 54.525 -24.455 -2.167 1.00 13.99 147 TYR A N 1
ATOM 1137 C CA . TYR A 1 147 ? 55.137 -25.486 -2.999 1.00 14.04 147 TYR A CA 1
ATOM 1138 C C . TYR A 1 147 ? 55.355 -25.013 -4.427 1.00 13.66 147 TYR A C 1
ATOM 1139 O O . TYR A 1 147 ? 56.405 -25.282 -5.017 1.00 14.25 147 TYR A O 1
ATOM 1148 N N . TYR A 1 148 ? 54.385 -24.307 -4.999 1.00 13.25 148 TYR A N 1
ATOM 1149 C CA . TYR A 1 148 ? 54.480 -23.956 -6.418 1.00 12.77 148 TYR A CA 1
ATOM 1150 C C . TYR A 1 148 ? 55.351 -22.726 -6.706 1.00 15.23 148 TYR A C 1
ATOM 1151 O O . TYR A 1 148 ? 55.577 -22.429 -7.877 1.00 15.82 148 TYR A O 1
ATOM 1160 N N . ILE A 1 149 ? 55.888 -22.035 -5.696 1.00 13.81 149 ILE A N 1
ATOM 1161 C CA . ILE A 1 149 ? 56.773 -20.893 -5.950 1.00 15.25 149 ILE A CA 1
ATOM 1162 C C . ILE A 1 149 ? 58.110 -21.376 -6.512 1.00 15.07 149 ILE A C 1
ATOM 1163 O O . ILE A 1 149 ? 58.718 -22.309 -5.977 1.00 15.63 149 ILE A O 1
ATOM 1168 N N . ASN A 1 150 ? 58.596 -20.757 -7.603 1.00 19.42 150 ASN A N 1
ATOM 1169 C CA . ASN A 1 150 ? 59.926 -21.171 -8.083 1.00 18.40 150 ASN A CA 1
ATOM 1170 C C . ASN A 1 150 ? 60.956 -20.300 -7.367 1.00 21.30 150 ASN A C 1
ATOM 1171 O O . ASN A 1 150 ? 61.171 -19.129 -7.701 1.00 20.67 150 ASN A O 1
ATOM 1176 N N . ALA A 1 151 ? 61.559 -20.881 -6.332 1.00 17.30 151 ALA A N 1
ATOM 1177 C CA . ALA A 1 151 ? 62.425 -20.118 -5.442 1.00 18.73 151 ALA A CA 1
ATOM 1178 C C . ALA A 1 151 ? 63.657 -19.582 -6.156 1.00 16.56 151 ALA A C 1
ATOM 1179 O O . ALA A 1 151 ? 64.148 -18.501 -5.802 1.00 15.85 151 ALA A O 1
ATOM 1181 N N . SER A 1 152 ? 64.175 -20.310 -7.154 1.00 16.46 152 SER A N 1
ATOM 1182 C CA . SER A 1 152 ? 65.405 -19.870 -7.804 1.00 15.50 152 SER A CA 1
ATOM 1183 C C . SER A 1 152 ? 65.210 -18.613 -8.636 1.00 17.02 152 SER A C 1
ATOM 1184 O O . SER A 1 152 ? 66.204 -17.952 -8.960 1.00 17.83 152 SER A O 1
ATOM 1187 N N . GLY A 1 153 ? 63.967 -18.244 -8.954 1.00 15.64 153 GLY A N 1
ATOM 1188 C CA . GLY A 1 153 ? 63.716 -17.008 -9.656 1.00 15.87 153 GLY A CA 1
ATOM 1189 C C . GLY A 1 153 ? 63.579 -15.782 -8.782 1.00 17.93 153 GLY A C 1
ATOM 1190 O O . GLY A 1 153 ? 63.362 -14.684 -9.302 1.00 18.98 153 GLY A O 1
ATOM 1191 N N . ILE A 1 154 ? 63.699 -15.925 -7.466 1.00 15.34 154 ILE A N 1
ATOM 1192 C CA . ILE A 1 154 ? 63.563 -14.792 -6.554 1.00 16.75 154 ILE A CA 1
ATOM 1193 C C . ILE A 1 154 ? 64.916 -14.109 -6.382 1.00 17.00 154 ILE A C 1
ATOM 1194 O O . ILE A 1 154 ? 65.890 -14.730 -5.932 1.00 18.15 154 ILE A O 1
ATOM 1199 N N . ALA A 1 155 ? 64.963 -12.814 -6.688 1.00 16.92 155 ALA A N 1
ATOM 1200 C CA . ALA A 1 155 ? 66.158 -12.009 -6.491 1.00 17.81 155 ALA A CA 1
ATOM 1201 C C . ALA A 1 155 ? 66.175 -11.405 -5.090 1.00 16.04 155 ALA A C 1
ATOM 1202 O O . ALA A 1 155 ? 65.125 -11.205 -4.470 1.00 17.10 155 ALA A O 1
ATOM 1204 N N . ARG A 1 156 ? 67.382 -11.099 -4.594 1.00 16.83 156 ARG A N 1
ATOM 1205 C CA . ARG A 1 156 ? 67.498 -10.517 -3.257 1.00 15.71 156 ARG A CA 1
ATOM 1206 C C . ARG A 1 156 ? 66.774 -9.185 -3.160 1.00 16.27 156 ARG A C 1
ATOM 1207 O O . ARG A 1 156 ? 66.320 -8.802 -2.072 1.00 18.28 156 ARG A O 1
ATOM 1215 N N . THR A 1 157 ? 66.674 -8.465 -4.277 1.00 17.76 157 THR A N 1
ATOM 1216 C CA . THR A 1 157 ? 66.053 -7.149 -4.335 1.00 20.94 157 THR A CA 1
ATOM 1217 C C . THR A 1 157 ? 64.579 -7.194 -4.713 1.00 20.41 157 THR A C 1
ATOM 1218 O O . THR A 1 157 ? 63.935 -6.139 -4.761 1.00 21.13 157 THR A O 1
ATOM 1222 N N . HIS A 1 158 ? 64.024 -8.369 -4.995 1.00 17.35 158 HIS A N 1
ATOM 1223 C CA . HIS A 1 158 ? 62.601 -8.437 -5.292 1.00 17.21 158 HIS A CA 1
ATOM 1224 C C . HIS A 1 158 ? 61.784 -8.021 -4.079 1.00 18.23 158 HIS A C 1
ATOM 1225 O O . HIS A 1 158 ? 62.095 -8.385 -2.945 1.00 18.32 158 HIS A O 1
ATOM 1232 N N . ARG A 1 159 ? 60.737 -7.242 -4.322 1.00 16.01 159 ARG A N 1
ATOM 1233 C CA . ARG A 1 159 ? 59.828 -6.829 -3.259 1.00 15.55 159 ARG A CA 1
ATOM 1234 C C . ARG A 1 159 ? 58.693 -7.844 -3.182 1.00 15.19 159 ARG A C 1
ATOM 1235 O O . ARG A 1 159 ? 57.986 -8.064 -4.171 1.00 17.14 159 ARG A O 1
ATOM 1243 N N . ALA A 1 160 ? 58.518 -8.459 -2.012 1.00 14.75 160 ALA A N 1
ATOM 1244 C CA . ALA A 1 160 ? 57.509 -9.491 -1.847 1.00 13.96 160 ALA A CA 1
ATOM 1245 C C . ALA A 1 160 ? 56.512 -9.086 -0.772 1.00 15.57 160 ALA A C 1
ATOM 1246 O O . ALA A 1 160 ? 56.867 -8.414 0.205 1.00 14.96 160 ALA A O 1
ATOM 1248 N N . VAL A 1 161 ? 55.261 -9.516 -0.940 1.00 14.90 161 VAL A N 1
ATOM 1249 C CA . VAL A 1 161 ? 54.237 -9.296 0.076 1.00 15.19 161 VAL A CA 1
ATOM 1250 C C . VAL A 1 161 ? 53.470 -10.594 0.309 1.00 14.56 161 VAL A C 1
ATOM 1251 O O . VAL A 1 161 ? 53.058 -11.269 -0.649 1.00 14.43 161 VAL A O 1
ATOM 1255 N N . ASP A 1 162 ? 53.313 -10.953 1.585 1.00 13.40 162 ASP A N 1
ATOM 1256 C CA . ASP A 1 162 ? 52.431 -12.027 2.030 1.00 13.67 162 ASP A CA 1
ATOM 1257 C C . ASP A 1 162 ? 51.242 -11.374 2.726 1.00 12.85 162 ASP A C 1
ATOM 1258 O O . ASP A 1 162 ? 51.355 -10.935 3.875 1.00 13.92 162 ASP A O 1
ATOM 1263 N N . LEU A 1 163 ? 50.111 -11.303 2.020 1.00 13.71 163 LEU A N 1
ATOM 1264 C CA . LEU A 1 163 ? 48.876 -10.779 2.596 1.00 12.66 163 LEU A CA 1
ATOM 1265 C C . LEU A 1 163 ? 48.199 -11.836 3.460 1.00 13.59 163 LEU A C 1
ATOM 1266 O O . LEU A 1 163 ? 48.138 -13.006 3.084 1.00 15.54 163 LEU A O 1
ATOM 1271 N N . CYS A 1 164 ? 47.671 -11.424 4.612 1.00 13.80 164 CYS A N 1
ATOM 1272 C CA . CYS A 1 164 ? 46.913 -12.328 5.487 1.00 14.82 164 CYS A CA 1
ATOM 1273 C C . CYS A 1 164 ? 47.834 -13.424 6.019 1.00 14.38 164 CYS A C 1
ATOM 1274 O O . CYS A 1 164 ? 47.582 -14.620 5.857 1.00 15.03 164 CYS A O 1
ATOM 1277 N N . THR A 1 165 ? 48.907 -12.979 6.682 1.00 13.16 165 THR A N 1
ATOM 1278 C CA . THR A 1 165 ? 50.065 -13.831 6.958 1.00 12.97 165 THR A CA 1
ATOM 1279 C C . THR A 1 165 ? 49.810 -14.899 8.030 1.00 14.18 165 THR A C 1
ATOM 1280 O O . THR A 1 165 ? 50.485 -15.939 8.028 1.00 12.99 165 THR A O 1
ATOM 1284 N N . GLY A 1 166 ? 48.879 -14.685 8.950 1.00 13.89 166 GLY A N 1
ATOM 1285 C CA . GLY A 1 166 ? 48.625 -15.722 9.947 1.00 13.76 166 GLY A CA 1
ATOM 1286 C C . GLY A 1 166 ? 49.837 -15.960 10.832 1.00 14.34 166 GLY A C 1
ATOM 1287 O O . GLY A 1 166 ? 50.371 -15.041 11.455 1.00 15.40 166 GLY A O 1
ATOM 1288 N N . SER A 1 167 ? 50.300 -17.216 10.861 1.00 14.44 167 SER A N 1
ATOM 1289 C CA . SER A 1 167 ? 51.498 -17.587 11.608 1.00 13.79 167 SER A CA 1
ATOM 1290 C C . SER A 1 167 ? 52.763 -16.940 11.051 1.00 16.00 167 SER A C 1
ATOM 1291 O O . SER A 1 167 ? 53.780 -16.872 11.755 1.00 14.96 167 SER A O 1
ATOM 1294 N N . GLY A 1 168 ? 52.725 -16.482 9.800 1.00 13.12 168 GLY A N 1
ATOM 1295 C CA . GLY A 1 168 ? 53.874 -15.921 9.140 1.00 14.04 168 GLY A CA 1
ATOM 1296 C C . GLY A 1 168 ? 54.554 -16.858 8.174 1.00 12.93 168 GLY A C 1
ATOM 1297 O O . GLY A 1 168 ? 55.547 -16.459 7.558 1.00 14.71 168 GLY A O 1
ATOM 1298 N N . ILE A 1 169 ? 54.042 -18.083 8.013 1.00 12.76 169 ILE A N 1
ATOM 1299 C CA . ILE A 1 169 ? 54.773 -19.122 7.277 1.00 14.57 169 ILE A CA 1
ATOM 1300 C C . ILE A 1 169 ? 55.176 -18.654 5.878 1.00 14.98 169 ILE A C 1
ATOM 1301 O O . ILE A 1 169 ? 56.332 -18.812 5.476 1.00 13.65 169 ILE A O 1
ATOM 1306 N N . ALA A 1 170 ? 54.246 -18.075 5.109 1.00 12.24 170 ALA A N 1
ATOM 1307 C CA . ALA A 1 170 ? 54.602 -17.715 3.732 1.00 11.46 170 ALA A CA 1
ATOM 1308 C C . ALA A 1 170 ? 55.614 -16.577 3.705 1.00 12.54 170 ALA A C 1
ATOM 1309 O O . ALA A 1 170 ? 56.578 -16.611 2.928 1.00 13.15 170 ALA A O 1
ATOM 1311 N N . ALA A 1 171 ? 55.431 -15.573 4.562 1.00 13.71 171 ALA A N 1
ATOM 1312 C CA . ALA A 1 171 ? 56.391 -14.475 4.633 1.00 14.51 171 ALA A CA 1
ATOM 1313 C C . ALA A 1 171 ? 57.779 -14.978 4.997 1.00 13.94 171 ALA A C 1
ATOM 1314 O O . ALA A 1 171 ? 58.780 -14.518 4.431 1.00 13.50 171 ALA A O 1
ATOM 1316 N N . LEU A 1 172 ? 57.857 -15.904 5.958 1.00 13.18 172 LEU A N 1
ATOM 1317 C CA . LEU A 1 172 ? 59.158 -16.410 6.387 1.00 12.58 172 LEU A CA 1
ATOM 1318 C C . LEU A 1 172 ? 59.800 -17.254 5.296 1.00 13.99 172 LEU A C 1
ATOM 1319 O O . LEU A 1 172 ? 61.014 -17.173 5.068 1.00 14.34 172 LEU A O 1
ATOM 1324 N N . TYR A 1 173 ? 58.995 -18.032 4.571 1.00 13.26 173 TYR A N 1
ATOM 1325 C CA . TYR A 1 173 ? 59.517 -18.732 3.408 1.00 13.02 173 TYR A CA 1
ATOM 1326 C C . TYR A 1 173 ? 60.088 -17.749 2.389 1.00 14.71 173 TYR A C 1
ATOM 1327 O O . TYR A 1 173 ? 61.219 -17.919 1.917 1.00 14.94 173 TYR A O 1
ATOM 1336 N N . LEU A 1 174 ? 59.321 -16.713 2.033 1.00 13.10 174 LEU A N 1
ATOM 1337 C CA . LEU A 1 174 ? 59.830 -15.723 1.086 1.00 13.10 174 LEU A CA 1
ATOM 1338 C C . LEU A 1 174 ? 61.122 -15.087 1.588 1.00 14.50 174 LEU A C 1
ATOM 1339 O O . LEU A 1 174 ? 62.029 -14.811 0.795 1.00 14.03 174 LEU A O 1
ATOM 1344 N N A SER A 1 175 ? 61.229 -14.877 2.901 0.27 13.92 175 SER A N 1
ATOM 1345 N N B SER A 1 175 ? 61.234 -14.867 2.903 0.73 13.95 175 SER A N 1
ATOM 1346 C CA A SER A 1 175 ? 62.399 -14.246 3.498 0.27 12.77 175 SER A CA 1
ATOM 1347 C CA B SER A 1 175 ? 62.420 -14.237 3.480 0.73 12.69 175 SER A CA 1
ATOM 1348 C C A SER A 1 175 ? 63.645 -15.125 3.434 0.27 14.64 175 SER A C 1
ATOM 1349 C C B SER A 1 175 ? 63.663 -15.114 3.377 0.73 14.65 175 SER A C 1
ATOM 1350 O O A SER A 1 175 ? 64.742 -14.634 3.724 0.27 14.50 175 SER A O 1
ATOM 1351 O O B SER A 1 175 ? 64.778 -14.612 3.567 0.73 14.33 175 SER A O 1
ATOM 1356 N N . LEU A 1 176 ? 63.507 -16.403 3.070 1.00 14.61 176 LEU A N 1
ATOM 1357 C CA . LEU A 1 176 ? 64.678 -17.221 2.785 1.00 14.51 176 LEU A CA 1
ATOM 1358 C C . LEU A 1 176 ? 65.404 -16.738 1.535 1.00 12.34 176 LEU A C 1
ATOM 1359 O O . LEU A 1 176 ? 66.609 -16.991 1.394 1.00 14.55 176 LEU A O 1
ATOM 1364 N N . PHE A 1 177 ? 64.704 -16.045 0.627 1.00 12.71 177 PHE A N 1
ATOM 1365 C CA . PHE A 1 177 ? 65.234 -15.760 -0.705 1.00 12.40 177 PHE A CA 1
ATOM 1366 C C . PHE A 1 177 ? 65.373 -14.278 -0.989 1.00 14.58 177 PHE A C 1
ATOM 1367 O O . PHE A 1 177 ? 66.346 -13.873 -1.629 1.00 15.96 177 PHE A O 1
ATOM 1375 N N . THR A 1 178 ? 64.417 -13.462 -0.563 1.00 14.13 178 THR A N 1
ATOM 1376 C CA . THR A 1 178 ? 64.508 -12.024 -0.763 1.00 14.81 178 THR A CA 1
ATOM 1377 C C . THR A 1 178 ? 64.700 -11.302 0.561 1.00 14.27 178 THR A C 1
ATOM 1378 O O . THR A 1 178 ? 64.245 -11.751 1.621 1.00 15.38 178 THR A O 1
ATOM 1382 N N . ASP A 1 179 ? 65.364 -10.150 0.467 1.00 15.33 179 ASP A N 1
ATOM 1383 C CA . ASP A 1 179 ? 65.656 -9.300 1.605 1.00 17.96 179 ASP A CA 1
ATOM 1384 C C . ASP A 1 179 ? 64.553 -8.274 1.849 1.00 17.61 179 ASP A C 1
ATOM 1385 O O . ASP A 1 179 ? 64.728 -7.382 2.683 1.00 17.25 179 ASP A O 1
ATOM 1390 N N . HIS A 1 180 ? 63.411 -8.396 1.159 1.00 16.73 180 HIS A N 1
ATOM 1391 C CA . HIS A 1 180 ? 62.344 -7.386 1.215 1.00 17.11 180 HIS A CA 1
ATOM 1392 C C . HIS A 1 180 ? 60.989 -8.084 1.248 1.00 15.40 180 HIS A C 1
ATOM 1393 O O . HIS A 1 180 ? 60.429 -8.398 0.191 1.00 17.93 180 HIS A O 1
ATOM 1400 N N . VAL A 1 181 ? 60.468 -8.316 2.451 1.00 14.52 181 VAL A N 1
ATOM 1401 C CA . VAL A 1 181 ? 59.193 -9.005 2.628 1.00 14.54 181 VAL A CA 1
ATOM 1402 C C . VAL A 1 181 ? 58.275 -8.140 3.483 1.00 15.09 181 VAL A C 1
ATOM 1403 O O . VAL A 1 181 ? 58.681 -7.654 4.543 1.00 15.87 181 VAL A O 1
ATOM 1407 N N . LEU A 1 182 ? 57.044 -7.954 3.020 1.00 15.35 182 LEU A N 1
ATOM 1408 C CA . LEU A 1 182 ? 55.972 -7.351 3.806 1.00 14.03 182 LEU A CA 1
ATOM 1409 C C . LEU A 1 182 ? 54.972 -8.441 4.188 1.00 13.94 182 LEU A C 1
ATOM 1410 O O . LEU A 1 182 ? 54.534 -9.198 3.321 1.00 15.15 182 LEU A O 1
ATOM 1415 N N . ALA A 1 183 ? 54.600 -8.512 5.467 1.00 13.21 183 ALA A N 1
ATOM 1416 C CA . ALA A 1 183 ? 53.623 -9.481 5.957 1.00 12.99 183 ALA A CA 1
ATOM 1417 C C . ALA A 1 183 ? 52.501 -8.722 6.651 1.00 14.11 183 ALA A C 1
ATOM 1418 O O . ALA A 1 183 ? 52.769 -7.916 7.547 1.00 16.51 183 ALA A O 1
ATOM 1420 N N . THR A 1 184 ? 51.257 -8.969 6.257 1.00 13.10 184 THR A N 1
ATOM 1421 C CA . THR A 1 184 ? 50.130 -8.215 6.808 1.00 15.09 184 THR A CA 1
ATOM 1422 C C . THR A 1 184 ? 49.090 -9.117 7.466 1.00 13.83 184 THR A C 1
ATOM 1423 O O . THR A 1 184 ? 48.894 -10.273 7.076 1.00 13.78 184 THR A O 1
ATOM 1427 N N . ASP A 1 185 ? 48.376 -8.562 8.447 1.00 13.18 185 ASP A N 1
ATOM 1428 C CA . ASP A 1 185 ? 47.219 -9.239 9.023 1.00 13.07 185 ASP A CA 1
ATOM 1429 C C . ASP A 1 185 ? 46.436 -8.187 9.794 1.00 14.28 185 ASP A C 1
ATOM 1430 O O . ASP A 1 185 ? 46.891 -7.050 9.938 1.00 15.23 185 ASP A O 1
ATOM 1435 N N . ILE A 1 186 ? 45.257 -8.571 10.290 1.00 14.42 186 ILE A N 1
ATOM 1436 C CA . ILE A 1 186 ? 44.477 -7.657 11.132 1.00 15.18 186 ILE A CA 1
ATOM 1437 C C . ILE A 1 186 ? 44.081 -8.281 12.465 1.00 16.34 186 ILE A C 1
ATOM 1438 O O . ILE A 1 186 ? 43.499 -7.601 13.319 1.00 18.53 186 ILE A O 1
ATOM 1443 N N . GLY A 1 187 ? 44.358 -9.567 12.662 1.00 15.97 187 GLY A N 1
ATOM 1444 C CA . GLY A 1 187 ? 44.011 -10.227 13.916 1.0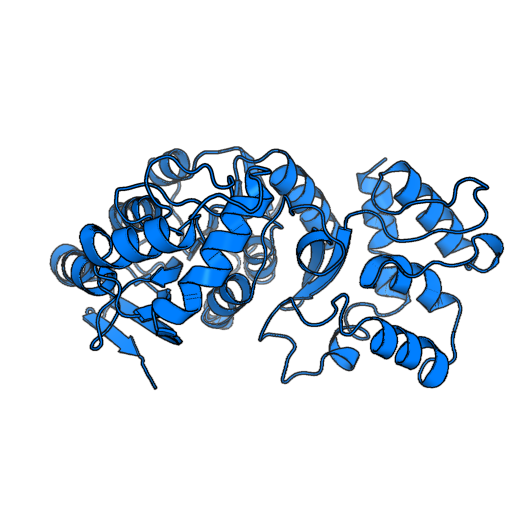0 16.66 187 GLY A CA 1
ATOM 1445 C C . GLY A 1 187 ? 45.102 -10.039 14.959 1.00 15.94 187 GLY A C 1
ATOM 1446 O O . GLY A 1 187 ? 46.285 -10.202 14.673 1.00 16.10 187 GLY A O 1
ATOM 1447 N N . ASP A 1 188 ? 44.685 -9.690 16.185 1.00 19.36 188 ASP A N 1
ATOM 1448 C CA . ASP A 1 188 ? 45.649 -9.507 17.270 1.00 18.72 188 ASP A CA 1
ATOM 1449 C C . ASP A 1 188 ? 46.482 -10.765 17.500 1.00 16.47 188 ASP A C 1
ATOM 1450 O O . ASP A 1 188 ? 47.698 -10.685 17.713 1.00 16.88 188 ASP A O 1
ATOM 1455 N N . VAL A 1 189 ? 45.847 -11.931 17.473 1.00 16.28 189 VAL A N 1
ATOM 1456 C CA . VAL A 1 189 ? 46.535 -13.173 17.823 1.00 16.39 189 VAL A CA 1
ATOM 1457 C C . VAL A 1 189 ? 47.526 -13.569 16.725 1.00 16.96 189 VAL A C 1
ATOM 1458 O O . VAL A 1 189 ? 48.706 -13.798 17.036 1.00 15.80 189 VAL A O 1
ATOM 1462 N N . PRO A 1 190 ? 47.147 -13.631 15.441 1.00 15.11 190 PRO A N 1
ATOM 1463 C CA . PRO A 1 190 ? 48.185 -13.910 14.435 1.00 14.09 190 PRO A CA 1
ATOM 1464 C C . PRO A 1 190 ? 49.274 -12.850 14.388 1.00 15.18 190 PRO A C 1
ATOM 1465 O O . PRO A 1 190 ? 50.443 -13.200 14.214 1.00 14.82 190 PRO A O 1
ATOM 1469 N N . LEU A 1 191 ? 48.943 -11.565 14.561 1.00 14.81 191 LEU A N 1
ATOM 1470 C CA . LEU A 1 191 ? 49.990 -10.546 14.499 1.00 14.13 191 LEU A CA 1
ATOM 1471 C C . LEU A 1 191 ? 51.038 -10.762 15.591 1.00 16.01 191 LEU A C 1
ATOM 1472 O O . LEU A 1 191 ? 52.241 -10.614 15.337 1.00 16.62 191 LEU A O 1
ATOM 1477 N N . ALA A 1 192 ? 50.608 -11.117 16.812 1.00 15.03 192 ALA A N 1
ATOM 1478 C CA . ALA A 1 192 ? 51.578 -11.406 17.871 1.00 15.65 192 ALA A CA 1
ATOM 1479 C C . ALA A 1 192 ? 52.412 -12.642 17.548 1.00 17.28 192 ALA A C 1
ATOM 1480 O O . ALA A 1 192 ? 53.605 -12.701 17.881 1.00 17.54 192 ALA A O 1
ATOM 1482 N N . LEU A 1 193 ? 51.803 -13.644 16.914 1.00 15.18 193 LEU A N 1
ATOM 1483 C CA . LEU A 1 193 ? 52.525 -14.873 16.598 1.00 14.75 193 LEU A CA 1
ATOM 1484 C C . LEU A 1 193 ? 53.551 -14.670 15.481 1.00 15.10 193 LEU A C 1
ATOM 1485 O O . LEU A 1 193 ? 54.677 -15.182 15.578 1.00 15.90 193 LEU A O 1
ATOM 1490 N N . VAL A 1 194 ? 53.207 -13.931 14.419 1.00 14.04 194 VAL A N 1
ATOM 1491 C CA . VAL A 1 194 ? 54.217 -13.735 13.376 1.00 14.07 194 VAL A CA 1
ATOM 1492 C C . VAL A 1 194 ? 55.390 -12.893 13.910 1.00 14.16 194 VAL A C 1
ATOM 1493 O O . VAL A 1 194 ? 56.536 -13.090 13.489 1.00 14.79 194 VAL A O 1
ATOM 1497 N N . GLU A 1 195 ? 55.146 -11.987 14.866 1.00 15.17 195 GLU A N 1
ATOM 1498 C CA . GLU A 1 195 ? 56.256 -11.290 15.517 1.00 15.00 195 GLU A CA 1
ATOM 1499 C C . GLU A 1 195 ? 57.227 -12.274 16.163 1.00 15.03 195 GLU A C 1
ATOM 1500 O O . GLU A 1 195 ? 58.451 -12.156 16.020 1.00 15.67 195 GLU A O 1
ATOM 1506 N N . ILE A 1 196 ? 56.689 -13.249 16.889 1.00 15.15 196 ILE A N 1
ATOM 1507 C CA . ILE A 1 196 ? 57.516 -14.274 17.510 1.00 14.08 196 ILE A CA 1
ATOM 1508 C C . ILE A 1 196 ? 58.233 -15.102 16.449 1.00 15.83 196 ILE A C 1
ATOM 1509 O O . ILE A 1 196 ? 59.441 -15.340 16.541 1.00 15.25 196 ILE A O 1
ATOM 1514 N N . ASN A 1 197 ? 57.502 -15.546 15.419 1.00 14.57 197 ASN A N 1
ATOM 1515 C CA . ASN A 1 197 ? 58.123 -16.426 14.433 1.00 14.48 197 ASN A CA 1
ATOM 1516 C C . ASN A 1 197 ? 59.176 -15.692 13.610 1.00 14.19 197 ASN A C 1
ATOM 1517 O O . ASN A 1 197 ? 60.166 -16.304 13.189 1.00 14.48 197 ASN A O 1
ATOM 1522 N N . ARG A 1 198 ? 58.998 -14.389 13.385 1.00 13.88 198 ARG A N 1
ATOM 1523 C CA . ARG A 1 198 ? 60.033 -13.621 12.696 1.00 15.38 198 ARG A CA 1
ATOM 1524 C C . ARG A 1 198 ? 61.343 -13.669 13.478 1.00 15.32 198 ARG A C 1
ATOM 1525 O O . ARG A 1 198 ? 62.404 -13.991 12.925 1.00 16.04 198 ARG A O 1
ATOM 1533 N N . ARG A 1 199 ? 61.273 -13.377 14.782 1.00 14.10 199 ARG A N 1
ATOM 1534 C CA . ARG A 1 199 ? 62.458 -13.401 15.635 1.00 15.53 199 ARG A CA 1
ATOM 1535 C C . ARG A 1 199 ? 63.028 -14.807 15.764 1.00 14.80 199 ARG A C 1
ATOM 1536 O O . ARG A 1 199 ? 64.256 -14.989 15.782 1.00 16.27 199 ARG A O 1
ATOM 1544 N N . LEU A 1 200 ? 62.154 -15.814 15.800 1.00 14.12 200 LEU A N 1
ATOM 1545 C CA . LEU A 1 200 ? 62.586 -17.200 15.931 1.00 14.80 200 LEU A CA 1
ATOM 1546 C C . LEU A 1 200 ? 63.431 -17.660 14.750 1.00 17.58 200 LEU A C 1
ATOM 1547 O O . LEU A 1 200 ? 64.203 -18.613 14.887 1.00 17.82 200 LEU A O 1
ATOM 1552 N N . ASN A 1 201 ? 63.300 -17.015 13.592 1.00 14.32 201 ASN A N 1
ATOM 1553 C CA . ASN A 1 201 ? 64.121 -17.336 12.436 1.00 13.59 201 ASN A CA 1
ATOM 1554 C C . ASN A 1 201 ? 65.151 -16.256 12.136 1.00 16.39 201 ASN A C 1
ATOM 1555 O O . ASN A 1 201 ? 65.625 -16.153 11.004 1.00 16.31 201 ASN A O 1
ATOM 1560 N N . ARG A 1 202 ? 65.520 -15.468 13.150 1.00 15.73 202 ARG A N 1
ATOM 1561 C CA . ARG A 1 202 ? 66.586 -14.470 13.050 1.00 18.65 202 ARG A CA 1
ATOM 1562 C C . ARG A 1 202 ? 66.296 -13.417 11.991 1.00 21.17 202 ARG A C 1
ATOM 1563 O O . ARG A 1 202 ? 67.216 -12.922 11.334 1.00 22.65 202 ARG A O 1
ATOM 1571 N N . ARG A 1 203 ? 65.028 -13.062 11.800 1.00 18.77 203 ARG A N 1
ATOM 1572 C CA . ARG A 1 203 ? 64.662 -11.937 10.956 1.00 18.77 203 ARG A CA 1
ATOM 1573 C C . ARG A 1 203 ? 64.227 -10.783 11.850 1.00 18.51 203 ARG A C 1
ATOM 1574 O O . ARG A 1 203 ? 63.879 -10.976 13.017 1.00 20.09 203 ARG A O 1
ATOM 1582 N N . ASP A 1 204 ? 64.263 -9.574 11.301 1.00 19.70 204 ASP A N 1
ATOM 1583 C CA . ASP A 1 204 ? 63.693 -8.432 12.012 1.00 19.13 204 ASP A CA 1
ATOM 1584 C C . ASP A 1 204 ? 63.155 -7.453 10.978 1.00 21.30 204 ASP A C 1
ATOM 1585 O O . ASP A 1 204 ? 63.033 -7.779 9.790 1.00 19.54 204 ASP A O 1
ATOM 1590 N N . ALA A 1 205 ? 62.815 -6.245 11.435 1.00 19.01 205 ALA A N 1
ATOM 1591 C CA . ALA A 1 205 ? 62.197 -5.270 10.548 1.00 21.16 205 ALA A CA 1
ATOM 1592 C C . ALA A 1 205 ? 63.114 -4.829 9.410 1.00 21.12 205 ALA A C 1
ATOM 1593 O O . ALA A 1 205 ? 62.629 -4.227 8.447 1.00 25.64 205 ALA A O 1
ATOM 1595 N N . GLY A 1 206 ? 64.414 -5.124 9.484 1.00 22.45 206 GLY A N 1
ATOM 1596 C CA . GLY A 1 206 ? 65.317 -4.745 8.412 1.00 24.73 206 GLY A CA 1
ATOM 1597 C C . GLY A 1 206 ? 65.067 -5.487 7.113 1.00 22.22 206 GLY A C 1
ATOM 1598 O O . GLY A 1 206 ? 65.408 -4.987 6.036 1.00 24.52 206 GLY A O 1
ATOM 1599 N N . THR A 1 207 ? 64.490 -6.692 7.187 1.00 19.85 207 THR A N 1
ATOM 1600 C CA . THR A 1 207 ? 64.159 -7.444 5.985 1.00 18.61 207 THR A CA 1
ATOM 1601 C C . THR A 1 207 ? 62.717 -7.924 5.931 1.00 17.81 207 THR A C 1
ATOM 1602 O O . THR A 1 207 ? 62.273 -8.338 4.857 1.00 19.46 207 THR A O 1
ATOM 1606 N N . MET A 1 208 ? 61.965 -7.869 7.025 1.00 17.05 208 MET A N 1
ATOM 1607 C CA . MET A 1 208 ? 60.574 -8.309 7.007 1.00 17.44 208 MET A CA 1
ATOM 1608 C C . MET A 1 208 ? 59.737 -7.377 7.870 1.00 17.97 208 MET A C 1
ATOM 1609 O O . MET A 1 208 ? 59.887 -7.334 9.096 1.00 18.63 208 MET A O 1
ATOM 1614 N N . GLU A 1 209 ? 58.883 -6.597 7.214 1.00 15.05 209 GLU A N 1
ATOM 1615 C CA . GLU A 1 209 ? 57.954 -5.717 7.907 1.00 14.58 209 GLU A CA 1
ATOM 1616 C C . GLU A 1 209 ? 56.689 -6.496 8.250 1.00 15.51 209 GLU A C 1
ATOM 1617 O O . GLU A 1 209 ? 56.124 -7.176 7.388 1.00 15.98 209 GLU A O 1
ATOM 1623 N N . ILE A 1 210 ? 56.231 -6.372 9.492 1.00 15.32 210 ILE A N 1
ATOM 1624 C CA . ILE A 1 210 ? 54.929 -6.872 9.909 1.00 13.80 210 ILE A CA 1
ATOM 1625 C C . ILE A 1 210 ? 54.008 -5.670 10.052 1.00 17.04 210 ILE A C 1
ATOM 1626 O O . ILE A 1 210 ? 54.327 -4.712 10.775 1.00 18.03 210 ILE A O 1
ATOM 1631 N N . ARG A 1 211 ? 52.882 -5.697 9.345 1.00 14.40 211 ARG A N 1
ATOM 1632 C CA . ARG A 1 211 ? 51.986 -4.551 9.286 1.00 15.81 211 ARG A CA 1
ATOM 1633 C C . ARG A 1 211 ? 50.555 -4.955 9.608 1.00 15.32 211 ARG A C 1
ATOM 1634 O O . ARG A 1 211 ? 50.022 -5.910 9.035 1.00 15.06 211 ARG A O 1
ATOM 1642 N N . ARG A 1 212 ? 49.927 -4.206 10.510 1.00 15.13 212 ARG A N 1
ATOM 1643 C CA . ARG A 1 212 ? 48.497 -4.338 10.766 1.00 15.45 212 ARG A CA 1
ATOM 1644 C C . ARG A 1 212 ? 47.747 -3.547 9.704 1.00 17.17 212 ARG A C 1
ATOM 1645 O O . ARG A 1 212 ? 47.737 -2.310 9.737 1.00 18.07 212 ARG A O 1
ATOM 1653 N N . GLU A 1 213 ? 47.142 -4.243 8.736 1.00 15.50 213 GLU A N 1
ATOM 1654 C CA . GLU A 1 213 ? 46.523 -3.557 7.606 1.00 15.61 213 GLU A CA 1
ATOM 1655 C C . GLU A 1 213 ? 45.531 -4.480 6.913 1.00 15.96 213 GLU A C 1
ATOM 1656 O O . GLU A 1 213 ? 45.861 -5.644 6.644 1.00 15.88 213 GLU A O 1
ATOM 1662 N N . ASN A 1 214 ? 44.326 -3.959 6.635 1.00 16.04 214 ASN A N 1
ATOM 1663 C CA . ASN A 1 214 ? 43.325 -4.682 5.853 1.00 16.92 214 ASN A CA 1
ATOM 1664 C C . ASN A 1 214 ? 43.866 -4.976 4.464 1.00 16.50 214 ASN A C 1
ATOM 1665 O O . ASN A 1 214 ? 44.529 -4.134 3.854 1.00 15.78 214 ASN A O 1
ATOM 1670 N N . LEU A 1 215 ? 43.543 -6.156 3.930 1.00 16.17 215 LEU A N 1
ATOM 1671 C CA . LEU A 1 215 ? 44.132 -6.509 2.642 1.00 16.04 215 LEU A CA 1
ATOM 1672 C C . LEU A 1 215 ? 43.698 -5.546 1.541 1.00 17.35 215 LEU A C 1
ATOM 1673 O O . LEU A 1 215 ? 44.499 -5.218 0.668 1.00 16.29 215 LEU A O 1
ATOM 1678 N N . ASN A 1 216 ? 42.451 -5.050 1.584 1.00 17.82 216 ASN A N 1
ATOM 1679 C CA . ASN A 1 216 ? 42.042 -4.112 0.540 1.00 18.29 216 ASN A CA 1
ATOM 1680 C C . ASN A 1 216 ? 42.782 -2.789 0.656 1.00 17.58 216 ASN A C 1
ATOM 1681 O O . ASN A 1 216 ? 43.005 -2.120 -0.361 1.00 18.99 216 ASN A O 1
ATOM 1686 N N . ASP A 1 217 ? 43.202 -2.410 1.865 1.00 16.94 217 ASP A N 1
ATOM 1687 C CA . ASP A 1 217 ? 44.014 -1.204 2.001 1.00 17.20 217 ASP A CA 1
ATOM 1688 C C . ASP A 1 217 ? 45.413 -1.401 1.418 1.00 19.39 217 ASP A C 1
ATOM 1689 O O . ASP A 1 217 ? 45.932 -0.505 0.742 1.00 23.31 217 ASP A O 1
ATOM 1694 N N . THR A 1 218 ? 46.035 -2.571 1.633 1.00 17.27 218 THR A N 1
ATOM 1695 C CA . THR A 1 218 ? 47.308 -2.840 0.966 1.00 16.80 218 THR A CA 1
ATOM 1696 C C . THR A 1 218 ? 47.135 -2.865 -0.555 1.00 16.28 218 THR A C 1
ATOM 1697 O O . THR A 1 218 ? 47.956 -2.301 -1.289 1.00 19.22 218 THR A O 1
ATOM 1701 N N . LEU A 1 219 ? 46.054 -3.479 -1.046 1.00 15.89 219 LEU A N 1
ATOM 1702 C CA . LEU A 1 219 ? 45.869 -3.611 -2.495 1.00 15.73 219 LEU A CA 1
ATOM 1703 C C . LEU A 1 219 ? 45.668 -2.261 -3.176 1.00 18.26 219 LEU A C 1
ATOM 1704 O O . LEU A 1 219 ? 46.040 -2.106 -4.344 1.00 18.04 219 LEU A O 1
ATOM 1709 N N . ASP A 1 220 ? 45.046 -1.299 -2.487 1.00 20.23 220 ASP A N 1
ATOM 1710 C CA . ASP A 1 220 ? 44.845 0.054 -3.009 1.00 22.98 220 ASP A CA 1
ATOM 1711 C C . ASP A 1 220 ? 46.116 0.880 -3.032 1.00 17.73 220 ASP A C 1
ATOM 1712 O O . ASP A 1 220 ? 46.166 1.889 -3.750 1.00 20.09 220 ASP A O 1
ATOM 1717 N N . GLY A 1 221 ? 47.116 0.500 -2.242 1.00 22.23 221 GLY A N 1
ATOM 1718 C CA . GLY A 1 221 ? 48.252 1.360 -1.984 1.00 26.63 221 GLY A CA 1
ATOM 1719 C C . GLY A 1 221 ? 49.180 1.481 -3.173 1.00 22.77 221 GLY A C 1
ATOM 1720 O O . GLY A 1 221 ? 49.039 0.800 -4.193 1.00 23.65 221 GLY A O 1
ATOM 1721 N N . ARG A 1 222 ? 50.161 2.372 -3.028 1.00 21.19 222 ARG A N 1
ATOM 1722 C CA . ARG A 1 222 ? 51.077 2.632 -4.126 1.00 24.30 222 ARG A CA 1
ATOM 1723 C C . ARG A 1 222 ? 52.311 1.745 -4.130 1.00 22.49 222 ARG A C 1
ATOM 1724 O O . ARG A 1 222 ? 53.075 1.792 -5.099 1.00 25.34 222 ARG A O 1
ATOM 1732 N N . GLU A 1 223 ? 52.522 0.942 -3.093 1.00 22.31 223 GLU A N 1
ATOM 1733 C CA . GLU A 1 223 ? 53.625 -0.006 -3.123 1.00 20.50 223 GLU A CA 1
ATOM 1734 C C . GLU A 1 223 ? 53.400 -1.027 -4.223 1.00 19.26 223 GLU A C 1
ATOM 1735 O O . GLU A 1 223 ? 52.277 -1.496 -4.448 1.00 20.48 223 GLU A O 1
ATOM 1741 N N . ARG A 1 224 ? 54.479 -1.365 -4.912 1.00 18.95 224 ARG A N 1
ATOM 1742 C CA . ARG A 1 224 ? 54.464 -2.324 -6.001 1.00 19.28 224 ARG A CA 1
ATOM 1743 C C . ARG A 1 224 ? 55.343 -3.507 -5.626 1.00 18.25 224 ARG A C 1
ATOM 1744 O O . ARG A 1 224 ? 56.359 -3.348 -4.941 1.00 20.23 224 ARG A O 1
ATOM 1752 N N . PHE A 1 225 ? 54.969 -4.691 -6.095 1.00 16.49 225 PHE A N 1
ATOM 1753 C CA . PHE A 1 225 ? 55.628 -5.911 -5.659 1.00 15.96 225 PHE A CA 1
ATOM 1754 C C . PHE A 1 225 ? 55.989 -6.796 -6.839 1.00 16.31 225 PHE A C 1
ATOM 1755 O O . PHE A 1 225 ? 55.299 -6.823 -7.865 1.00 18.35 225 PHE A O 1
ATOM 1763 N N . ASP A 1 226 ? 57.087 -7.530 -6.677 1.00 15.64 226 ASP A N 1
ATOM 1764 C CA . ASP A 1 226 ? 57.472 -8.527 -7.664 1.00 16.39 226 ASP A CA 1
ATOM 1765 C C . ASP A 1 226 ? 56.864 -9.887 -7.394 1.00 15.88 226 A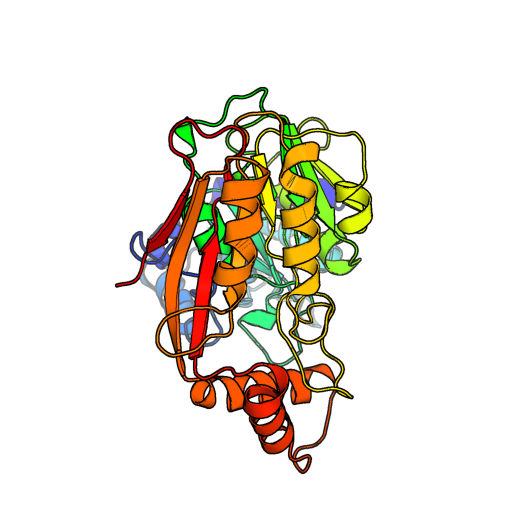SP A C 1
ATOM 1766 O O . ASP A 1 226 ? 56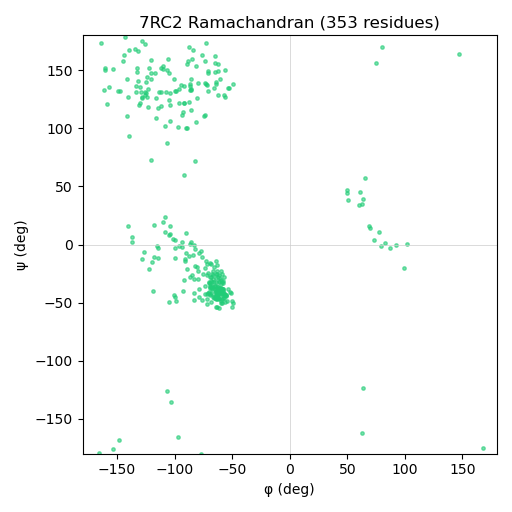.752 -10.707 -8.324 1.00 17.30 226 ASP A O 1
ATOM 1771 N N . LEU A 1 227 ? 56.448 -10.132 -6.156 1.00 15.25 227 LEU A N 1
ATOM 1772 C CA . LEU A 1 227 ? 55.978 -11.445 -5.742 1.00 14.64 227 LEU A CA 1
ATOM 1773 C C . LEU A 1 227 ? 54.930 -11.221 -4.664 1.00 14.63 227 LEU A C 1
ATOM 1774 O O . LEU A 1 227 ? 55.163 -10.445 -3.732 1.00 15.87 227 LEU A O 1
ATOM 1779 N N . LEU A 1 228 ? 53.790 -11.883 -4.794 1.00 13.64 228 LEU A N 1
ATOM 1780 C CA . LEU A 1 228 ? 52.706 -11.784 -3.827 1.00 13.82 228 LEU A CA 1
ATOM 1781 C C . LEU A 1 228 ? 52.198 -13.179 -3.495 1.00 14.07 228 LEU A C 1
ATOM 1782 O O . LEU A 1 228 ? 52.013 -14.011 -4.392 1.00 14.81 228 LEU A O 1
ATOM 1787 N N . THR A 1 229 ? 51.963 -13.431 -2.210 1.00 13.21 229 THR A N 1
ATOM 1788 C CA . THR A 1 229 ? 51.289 -14.641 -1.751 1.00 12.74 229 THR A CA 1
ATOM 1789 C C . THR A 1 229 ? 50.079 -14.240 -0.929 1.00 14.17 229 THR A C 1
ATOM 1790 O O . THR A 1 229 ? 50.121 -13.243 -0.197 1.00 13.81 229 THR A O 1
ATOM 1794 N N . CYS A 1 230 ? 48.999 -15.015 -1.043 1.00 13.54 230 CYS A N 1
ATOM 1795 C CA . CYS A 1 230 ? 47.845 -14.802 -0.172 1.00 13.36 230 CYS A CA 1
ATOM 1796 C C . CYS A 1 230 ? 46.995 -16.054 -0.101 1.00 12.57 230 CYS A C 1
ATOM 1797 O O . CYS A 1 230 ? 46.506 -16.547 -1.129 1.00 13.80 230 CYS A O 1
ATOM 1800 N N . ASN A 1 231 ? 46.839 -16.558 1.116 1.00 12.66 231 ASN A N 1
ATOM 1801 C CA . ASN A 1 231 ? 45.836 -17.549 1.477 1.00 13.74 231 ASN A CA 1
ATOM 1802 C C . ASN A 1 231 ? 44.779 -16.803 2.287 1.00 15.22 231 ASN A C 1
ATOM 1803 O O . ASN A 1 231 ? 44.880 -16.706 3.518 1.00 15.37 231 ASN A O 1
ATOM 1808 N N . PRO A 1 232 ? 43.779 -16.211 1.645 1.00 13.04 232 PRO A N 1
ATOM 1809 C CA . PRO A 1 232 ? 42.824 -15.362 2.370 1.00 14.11 232 PRO A CA 1
ATOM 1810 C C . PRO A 1 232 ? 41.732 -16.204 2.994 1.00 14.74 232 PRO A C 1
ATOM 1811 O O . PRO A 1 232 ? 41.577 -17.380 2.643 1.00 15.92 232 PRO A O 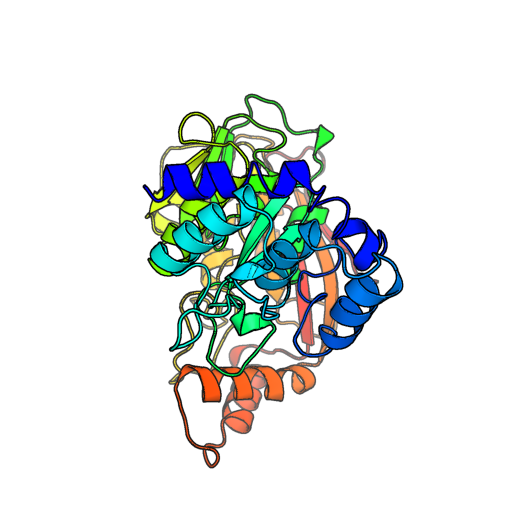1
ATOM 1815 N N . PRO A 1 233 ? 40.929 -15.638 3.891 1.00 15.33 233 PRO A N 1
ATOM 1816 C CA . PRO A 1 233 ? 39.668 -16.302 4.234 1.00 14.62 233 PRO A CA 1
ATOM 1817 C C . PRO A 1 233 ? 38.860 -16.517 2.964 1.00 16.18 233 PRO A C 1
ATOM 1818 O O . PRO A 1 233 ? 38.629 -15.578 2.203 1.00 17.19 233 PRO A O 1
ATOM 1822 N N . PHE A 1 234 ? 38.442 -17.763 2.724 1.00 15.31 234 PHE A N 1
ATOM 1823 C CA . PHE A 1 234 ? 37.755 -18.070 1.481 1.00 15.11 234 PHE A CA 1
ATOM 1824 C C . PHE A 1 234 ? 36.545 -18.976 1.656 1.00 15.65 234 PHE A C 1
ATOM 1825 O O . PHE A 1 234 ? 35.941 -19.354 0.649 1.00 16.51 234 PHE A O 1
ATOM 1833 N N . VAL A 1 235 ? 36.185 -19.369 2.880 1.00 15.82 235 VAL A N 1
ATOM 1834 C CA . VAL A 1 235 ? 35.092 -20.324 3.048 1.00 16.11 235 VAL A CA 1
ATOM 1835 C C . VAL A 1 235 ? 33.771 -19.576 3.090 1.00 17.25 235 VAL A C 1
ATOM 1836 O O . VAL A 1 235 ? 33.647 -18.537 3.745 1.00 16.97 235 VAL A O 1
ATOM 1840 N N . ALA A 1 236 ? 32.788 -20.111 2.375 1.00 17.57 236 ALA A N 1
ATOM 1841 C CA . ALA A 1 236 ? 31.432 -19.582 2.360 1.00 16.87 236 ALA A CA 1
ATOM 1842 C C . ALA A 1 236 ? 30.585 -20.360 3.356 1.00 16.14 236 ALA A C 1
ATOM 1843 O O . ALA A 1 236 ? 30.454 -21.585 3.249 1.00 17.91 236 ALA A O 1
ATOM 1845 N N . PHE A 1 237 ? 30.011 -19.649 4.308 1.00 17.75 237 PHE A N 1
ATOM 1846 C CA . PHE A 1 237 ? 29.063 -20.194 5.272 1.00 15.67 237 PHE A CA 1
ATOM 1847 C C . PHE A 1 237 ? 27.657 -19.660 4.996 1.00 17.82 237 PHE A C 1
ATOM 1848 O O . PHE A 1 237 ? 27.500 -18.544 4.490 1.00 19.03 237 PHE A O 1
ATOM 1856 N N . PRO A 1 238 ? 26.617 -20.423 5.329 1.00 18.36 238 PRO A N 1
ATOM 1857 C CA . PRO A 1 238 ? 25.263 -19.967 5.026 1.00 20.50 238 PRO A CA 1
ATOM 1858 C C . PRO A 1 238 ? 24.953 -18.685 5.761 1.00 21.39 238 PRO A C 1
ATOM 1859 O O . PRO A 1 238 ? 25.503 -18.419 6.848 1.00 21.84 238 PRO A O 1
ATOM 1863 N N . PRO A 1 239 ? 24.102 -17.824 5.189 1.00 21.84 239 PRO A N 1
ATOM 1864 C CA . PRO A 1 239 ? 23.632 -16.630 5.906 1.00 23.81 239 PRO A CA 1
ATOM 1865 C C . PRO A 1 239 ? 23.125 -16.936 7.312 1.00 24.10 239 PRO A C 1
ATOM 1866 O O . PRO A 1 239 ? 22.413 -17.915 7.542 1.00 24.41 239 PRO A O 1
ATOM 1870 N N . GLY A 1 240 ? 23.495 -16.066 8.254 1.00 27.14 240 GLY A N 1
ATOM 1871 C CA . GLY A 1 240 ? 23.093 -16.181 9.637 1.00 25.36 240 GLY A CA 1
ATOM 1872 C C . GLY A 1 240 ? 24.136 -16.792 10.550 1.00 28.92 240 GLY A C 1
ATOM 1873 O O . GLY A 1 240 ? 24.066 -16.592 11.765 1.00 30.83 240 GLY A O 1
ATOM 1874 N N . TYR A 1 241 ? 25.100 -17.524 9.997 1.00 26.62 241 TYR A N 1
ATOM 1875 C CA . TYR A 1 241 ? 26.113 -18.204 10.788 1.00 26.04 241 TYR A CA 1
ATOM 1876 C C . TYR A 1 241 ? 27.360 -17.344 10.921 1.00 27.12 241 TYR A C 1
ATOM 1877 O O . TYR A 1 241 ? 27.802 -16.718 9.956 1.00 27.30 241 TY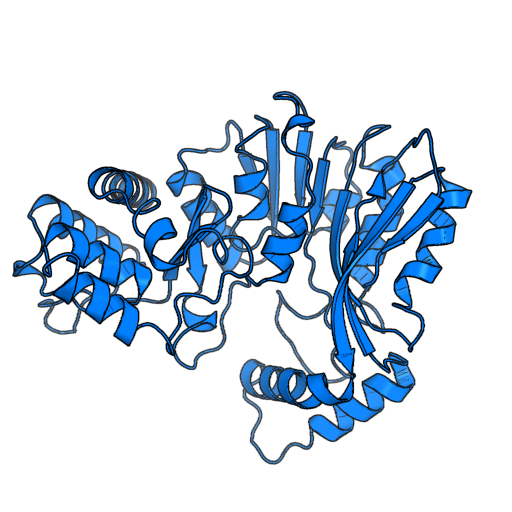R A O 1
ATOM 1886 N N . SER A 1 242 ? 27.914 -17.310 12.131 1.00 30.20 242 SER A N 1
ATOM 1887 C CA . SER A 1 242 ? 29.189 -16.647 12.366 1.00 30.37 242 SER A CA 1
ATOM 1888 C C . SER A 1 242 ? 30.318 -17.659 12.201 1.00 26.37 242 SER A C 1
ATOM 1889 O O . SER A 1 242 ? 30.212 -18.797 12.664 1.00 25.48 242 SER A O 1
ATOM 1892 N N . GLY A 1 243 ? 31.376 -17.256 11.515 1.00 26.72 243 GLY A N 1
ATOM 1893 C CA . GLY A 1 243 ? 32.575 -18.071 11.389 1.00 25.24 243 GLY A CA 1
ATOM 1894 C C . GLY A 1 243 ? 33.678 -17.567 12.295 1.00 22.72 243 GLY A C 1
ATOM 1895 O O . GLY A 1 243 ? 33.447 -17.241 13.464 1.00 24.88 243 GLY A O 1
ATOM 1896 N N . THR A 1 244 ? 34.890 -17.495 11.749 1.00 20.19 244 THR A N 1
ATOM 1897 C CA . THR A 1 244 ? 36.026 -16.881 12.419 1.00 17.61 244 THR A CA 1
ATOM 1898 C C . THR A 1 244 ? 36.749 -15.978 11.430 1.00 16.50 244 THR A C 1
ATOM 1899 O O . THR A 1 244 ? 36.551 -16.059 10.210 1.00 16.77 244 THR A O 1
ATOM 1903 N N . LEU A 1 245 ? 37.653 -15.162 11.978 1.00 17.52 245 LEU A N 1
ATOM 1904 C CA . LEU A 1 245 ? 38.417 -14.216 11.172 1.00 16.93 245 LEU A CA 1
ATOM 1905 C C . LEU A 1 245 ? 39.221 -14.913 10.078 1.00 16.23 245 LEU A C 1
ATOM 1906 O O . LEU A 1 245 ? 39.320 -14.404 8.953 1.00 16.95 245 LEU A O 1
ATOM 1911 N N . TYR A 1 246 ? 39.821 -16.068 10.384 1.00 16.27 246 TYR A N 1
ATOM 1912 C CA . TYR A 1 246 ? 40.654 -16.735 9.386 1.00 15.98 246 TYR A CA 1
ATOM 1913 C C . TYR A 1 246 ? 39.856 -17.541 8.370 1.00 16.80 246 TYR A C 1
ATOM 1914 O O . TYR A 1 246 ? 40.383 -17.843 7.286 1.00 18.77 246 TYR A O 1
ATOM 1923 N N . SER A 1 247 ? 38.608 -17.889 8.672 1.00 15.80 247 SER A N 1
ATOM 1924 C CA . SER A 1 247 ? 37.877 -18.834 7.833 1.00 15.61 247 SER A CA 1
ATOM 1925 C C . SER A 1 247 ? 36.901 -18.172 6.871 1.00 17.08 247 SER A C 1
ATOM 1926 O O . SER A 1 247 ? 36.829 -18.575 5.710 1.00 17.12 247 SER A O 1
ATOM 1929 N N . GLN A 1 248 ? 36.136 -17.179 7.311 1.00 17.39 248 GLN A N 1
ATOM 1930 C CA . GLN A 1 248 ? 34.960 -16.765 6.556 1.00 17.47 248 GLN A CA 1
ATOM 1931 C C . GLN A 1 248 ? 35.330 -15.751 5.479 1.00 17.68 248 GLN A C 1
ATOM 1932 O O . GLN A 1 248 ? 35.759 -14.634 5.786 1.00 16.81 248 GLN A O 1
ATOM 1938 N N . GLY A 1 249 ? 35.140 -16.143 4.207 1.00 16.01 249 GLY A N 1
ATOM 1939 C CA . GLY A 1 249 ? 35.353 -15.226 3.111 1.00 17.32 249 GLY A CA 1
ATOM 1940 C C . GLY A 1 249 ? 34.218 -14.231 2.972 1.00 18.52 249 GLY A C 1
ATOM 1941 O O . GLY A 1 249 ? 33.128 -14.416 3.515 1.00 19.28 249 GLY A O 1
ATOM 1942 N N . THR A 1 250 ? 34.499 -13.161 2.237 1.00 17.76 250 THR A N 1
ATOM 1943 C CA . THR A 1 250 ? 33.515 -12.141 1.913 1.00 17.43 250 THR A CA 1
ATOM 1944 C C . THR A 1 250 ? 32.758 -12.514 0.641 1.00 17.48 250 THR A C 1
ATOM 1945 O O . THR A 1 250 ? 33.124 -13.438 -0.091 1.00 17.02 250 THR A O 1
ATOM 1949 N N . GLY A 1 251 ? 31.699 -11.758 0.363 1.00 19.04 251 GLY A N 1
ATOM 1950 C CA . GLY A 1 251 ? 30.909 -11.972 -0.830 1.00 20.46 251 GLY A CA 1
ATOM 1951 C C . GLY A 1 251 ? 29.920 -13.114 -0.689 1.00 17.78 251 GLY A C 1
ATOM 1952 O O . GLY A 1 251 ? 29.950 -13.906 0.257 1.00 19.66 251 GLY A O 1
ATOM 1953 N N . VAL A 1 252 ? 29.034 -13.206 -1.686 1.00 20.79 252 VAL A N 1
ATOM 1954 C CA . VAL A 1 252 ? 27.922 -14.152 -1.642 1.00 20.71 252 VAL A CA 1
ATOM 1955 C C . VAL A 1 252 ? 28.423 -15.589 -1.566 1.00 20.34 252 VAL A C 1
ATOM 1956 O O . VAL A 1 252 ? 27.792 -16.444 -0.933 1.00 23.20 252 VAL A O 1
ATOM 1960 N N . ASP A 1 253 ? 29.576 -15.875 -2.173 1.00 18.33 253 ASP A N 1
ATOM 1961 C CA . ASP A 1 253 ? 30.097 -17.233 -2.255 1.00 17.43 253 ASP A CA 1
ATOM 1962 C C . ASP A 1 253 ? 31.432 -17.390 -1.542 1.00 17.31 253 ASP A C 1
ATOM 1963 O O . ASP A 1 253 ? 32.149 -18.363 -1.797 1.00 18.13 253 ASP A O 1
ATOM 1968 N N . GLY A 1 254 ? 31.794 -16.450 -0.671 1.00 17.24 254 GLY A N 1
ATOM 1969 C CA . GLY A 1 254 ? 33.026 -16.550 0.091 1.00 15.86 254 GLY A CA 1
ATOM 1970 C C . GLY A 1 254 ? 34.297 -16.165 -0.643 1.00 16.46 254 GLY A C 1
ATOM 1971 O O . GLY A 1 254 ? 35.370 -16.186 -0.026 1.00 16.95 254 GLY A O 1
ATOM 1972 N N . LEU A 1 255 ? 34.223 -15.796 -1.927 1.00 15.78 255 LEU A N 1
ATOM 1973 C CA . LEU A 1 255 ? 35.427 -15.545 -2.716 1.00 14.60 255 LEU A CA 1
ATOM 1974 C C . LEU A 1 255 ? 35.697 -14.056 -2.932 1.00 14.54 255 LEU A C 1
ATOM 1975 O O . LEU A 1 255 ? 36.529 -13.694 -3.775 1.00 14.34 255 LEU A O 1
ATOM 1980 N N . GLY A 1 256 ? 35.052 -13.187 -2.151 1.00 15.24 256 GLY A N 1
ATOM 1981 C CA . GLY A 1 256 ? 35.222 -11.754 -2.352 1.00 15.04 256 GLY A CA 1
ATOM 1982 C C . GLY A 1 256 ? 36.668 -11.287 -2.274 1.00 14.94 256 GLY A C 1
ATOM 1983 O O . GLY A 1 256 ? 37.109 -10.452 -3.070 1.00 15.95 256 GLY A O 1
ATOM 1984 N N . TYR A 1 257 ? 37.430 -11.816 -1.313 1.00 14.47 257 TYR A N 1
ATOM 1985 C CA . TYR A 1 257 ? 38.822 -11.394 -1.179 1.00 13.28 257 TYR A CA 1
ATOM 1986 C C . TYR A 1 257 ? 39.653 -11.858 -2.369 1.00 13.80 257 TYR A C 1
ATOM 1987 O O . TYR A 1 257 ? 40.585 -11.162 -2.785 1.00 14.84 257 TYR A O 1
ATOM 1996 N N . MET A 1 258 ? 39.357 -13.049 -2.909 1.00 14.44 258 MET A N 1
ATOM 1997 C CA . MET A 1 258 ? 40.049 -13.511 -4.110 1.00 14.14 258 MET A CA 1
ATOM 1998 C C . MET A 1 258 ? 39.790 -12.563 -5.273 1.00 14.92 258 MET A C 1
ATOM 1999 O O . MET A 1 258 ? 40.709 -12.227 -6.032 1.00 14.89 258 MET A O 1
ATOM 2004 N N . ARG A 1 259 ? 38.541 -12.113 -5.416 1.00 13.83 259 ARG A N 1
ATOM 2005 C CA . ARG A 1 259 ? 38.210 -11.130 -6.448 1.00 14.79 259 ARG A CA 1
ATOM 2006 C C . ARG A 1 259 ? 38.935 -9.816 -6.209 1.00 13.91 259 ARG A C 1
ATOM 2007 O O . ARG A 1 259 ? 39.451 -9.203 -7.156 1.00 15.24 259 ARG A O 1
ATOM 2015 N N . ASP A 1 260 ? 38.964 -9.357 -4.949 1.00 13.03 260 ASP A N 1
ATOM 2016 C CA . ASP A 1 260 ? 39.654 -8.114 -4.620 1.00 13.35 260 ASP A CA 1
ATOM 2017 C C . ASP A 1 260 ? 41.108 -8.171 -5.057 1.00 14.23 260 ASP A C 1
ATOM 2018 O O . ASP A 1 260 ? 41.632 -7.228 -5.658 1.00 16.55 260 ASP A O 1
ATOM 2023 N N . ILE A 1 261 ? 41.793 -9.262 -4.695 1.00 13.80 261 ILE A N 1
ATOM 2024 C CA . ILE A 1 261 ? 43.209 -9.407 -5.016 1.00 15.24 261 ILE A CA 1
ATOM 2025 C C . ILE A 1 261 ? 43.422 -9.454 -6.525 1.00 14.32 261 ILE A C 1
ATOM 2026 O O . ILE A 1 261 ? 44.242 -8.710 -7.079 1.00 15.02 261 ILE A O 1
ATOM 2031 N N . VAL A 1 262 ? 42.716 -10.361 -7.204 1.00 13.57 262 VAL A N 1
ATOM 2032 C CA . VAL A 1 262 ? 42.973 -10.573 -8.630 1.00 12.15 262 VAL A CA 1
ATOM 2033 C C . VAL A 1 262 ? 42.740 -9.289 -9.404 1.00 15.46 262 VAL A C 1
ATOM 2034 O O . VAL A 1 262 ? 43.528 -8.931 -10.289 1.00 15.46 262 VAL A O 1
ATOM 2038 N N . GLY A 1 263 ? 41.686 -8.549 -9.050 1.00 17.34 263 GLY A N 1
ATOM 2039 C CA . GLY A 1 263 ? 41.362 -7.336 -9.788 1.00 17.90 263 GLY A CA 1
ATOM 2040 C C . GLY A 1 263 ? 42.418 -6.258 -9.700 1.00 18.42 263 GLY A C 1
ATOM 2041 O O . GLY A 1 263 ? 42.510 -5.415 -10.604 1.00 19.25 263 GLY A O 1
ATOM 2042 N N . ARG A 1 264 ? 43.225 -6.258 -8.639 1.00 15.34 264 ARG A N 1
ATOM 2043 C CA . ARG A 1 264 ? 44.258 -5.241 -8.491 1.00 14.30 264 ARG A CA 1
ATOM 2044 C C . ARG A 1 264 ? 45.648 -5.725 -8.896 1.00 14.48 264 ARG A C 1
ATOM 2045 O O . ARG A 1 264 ? 46.589 -4.932 -8.894 1.00 16.24 264 ARG A O 1
ATOM 2053 N N . LEU A 1 265 ? 45.804 -6.990 -9.275 1.00 16.57 265 LEU A N 1
ATOM 2054 C CA . LEU A 1 265 ? 47.139 -7.481 -9.626 1.00 16.80 265 LEU A CA 1
ATOM 2055 C C . LEU A 1 265 ? 47.819 -6.707 -10.756 1.00 15.48 265 LEU A C 1
ATOM 2056 O O . LEU A 1 265 ? 49.044 -6.505 -10.669 1.00 16.28 265 LEU A O 1
ATOM 2061 N N . PRO A 1 266 ? 47.135 -6.254 -11.816 1.00 15.78 266 PRO A N 1
ATOM 2062 C CA . PRO A 1 266 ? 47.857 -5.504 -12.856 1.00 15.97 266 PRO A CA 1
ATOM 2063 C C . PRO A 1 266 ? 48.486 -4.232 -12.343 1.00 17.57 266 PRO A C 1
ATOM 2064 O O . PRO A 1 266 ? 49.487 -3.779 -12.909 1.00 21.58 266 PRO A O 1
ATOM 2068 N N . GLU A 1 267 ? 47.937 -3.645 -11.279 1.00 18.26 267 GLU A N 1
ATOM 2069 C CA . GLU A 1 267 ? 48.519 -2.441 -10.702 1.00 18.77 267 GLU A CA 1
ATOM 2070 C C . GLU A 1 267 ? 49.509 -2.742 -9.583 1.00 19.28 267 GLU A C 1
ATOM 2071 O O . GLU A 1 267 ? 50.562 -2.100 -9.510 1.00 23.47 267 GLU A O 1
ATOM 2077 N N . VAL A 1 268 ? 49.216 -3.720 -8.721 1.00 17.52 268 VAL A N 1
ATOM 2078 C CA . VAL A 1 268 ? 50.051 -3.916 -7.540 1.00 18.35 268 VAL A CA 1
ATOM 2079 C C . VAL A 1 268 ? 51.326 -4.673 -7.891 1.00 18.82 268 VAL A C 1
ATOM 2080 O O . VAL A 1 268 ? 52.352 -4.495 -7.229 1.00 19.55 268 VAL A O 1
ATOM 2084 N N . LEU A 1 269 ? 51.287 -5.537 -8.900 1.00 17.60 269 LEU A N 1
ATOM 2085 C CA . LEU A 1 269 ? 52.475 -6.255 -9.332 1.00 17.72 269 LEU A CA 1
ATOM 2086 C C . LEU A 1 269 ? 53.243 -5.412 -10.336 1.00 18.75 269 LEU A C 1
ATOM 2087 O O . LEU A 1 269 ? 52.650 -4.773 -11.212 1.00 21.50 269 LEU A O 1
ATOM 2092 N N . ASN A 1 270 ? 54.562 -5.406 -10.198 1.00 17.12 270 ASN A N 1
ATOM 2093 C CA . ASN A 1 270 ? 55.402 -4.899 -11.273 1.00 18.77 270 ASN A CA 1
ATOM 2094 C C . ASN A 1 270 ? 55.202 -5.764 -12.517 1.00 20.94 270 ASN A C 1
ATOM 2095 O O . ASN A 1 270 ? 54.798 -6.924 -12.410 1.00 19.58 270 ASN A O 1
ATOM 2100 N N . PRO A 1 271 ? 55.451 -5.227 -13.712 1.00 19.22 271 PRO A N 1
ATOM 2101 C CA . PRO A 1 271 ? 55.304 -6.048 -14.923 1.00 19.98 271 PRO A CA 1
ATOM 2102 C C . PRO A 1 271 ? 56.179 -7.289 -14.847 1.00 20.09 271 PRO A C 1
ATOM 2103 O O . PRO A 1 271 ? 57.380 -7.211 -14.573 1.00 25.70 271 PRO A O 1
ATOM 2107 N N . GLY A 1 272 ? 55.565 -8.447 -15.085 1.00 17.72 272 GLY A N 1
ATOM 2108 C CA . GLY A 1 272 ? 56.259 -9.709 -14.982 1.00 18.11 272 GLY A CA 1
ATOM 2109 C C . GLY A 1 272 ? 56.273 -10.307 -13.594 1.00 19.30 272 GLY A C 1
ATOM 2110 O O . GLY A 1 272 ? 56.796 -11.415 -13.422 1.00 20.38 272 GLY A O 1
ATOM 2111 N N . GLY A 1 273 ? 55.721 -9.613 -12.606 1.00 18.26 273 GLY A N 1
ATOM 2112 C CA . GLY A 1 273 ? 55.588 -10.187 -11.283 1.00 16.33 273 GLY A CA 1
ATOM 2113 C C . GLY A 1 273 ? 54.555 -11.296 -11.246 1.00 16.21 273 GLY A C 1
ATOM 2114 O O . GLY A 1 273 ? 53.732 -11.466 -12.147 1.00 17.36 273 GLY A O 1
ATOM 2115 N N A SER A 1 274 ? 54.604 -12.076 -10.165 0.61 16.09 274 SER A N 1
ATOM 2116 N N B SER A 1 274 ? 54.601 -12.061 -10.162 0.39 16.17 274 SER A N 1
ATOM 2117 C CA A SER A 1 274 ? 53.745 -13.242 -9.995 0.61 16.31 274 SER A CA 1
ATOM 2118 C CA B SER A 1 274 ? 53.738 -13.217 -9.994 0.39 16.35 274 SER A CA 1
ATOM 2119 C C A SER A 1 274 ? 53.053 -13.213 -8.641 0.61 16.07 274 SER A C 1
ATOM 2120 C C B SER A 1 274 ? 53.033 -13.157 -8.649 0.39 16.12 274 SER A C 1
ATOM 2121 O O A SER A 1 274 ? 53.663 -12.857 -7.626 0.61 16.04 274 SER A O 1
ATOM 2122 O O B SER A 1 274 ? 53.602 -12.691 -7.656 0.39 16.17 274 SER A O 1
ATOM 2127 N N . ALA A 1 275 ? 51.784 -13.614 -8.637 1.00 14.62 275 ALA A N 1
ATOM 2128 C CA . ALA A 1 275 ? 51.014 -13.822 -7.419 1.00 13.72 275 ALA A CA 1
ATOM 2129 C C . ALA A 1 275 ? 50.696 -15.302 -7.273 1.00 14.10 275 ALA A C 1
ATOM 2130 O O . ALA A 1 275 ? 50.433 -15.993 -8.263 1.00 14.60 275 ALA A O 1
ATOM 2132 N N . TYR A 1 276 ? 50.702 -15.779 -6.031 1.00 13.08 276 TYR A N 1
ATOM 2133 C CA . TYR A 1 276 ? 50.332 -17.148 -5.698 1.00 13.52 276 TYR A CA 1
ATOM 2134 C C . TYR A 1 276 ? 49.204 -17.080 -4.687 1.00 13.52 276 TYR A C 1
ATOM 2135 O O . TYR A 1 276 ? 49.390 -16.535 -3.591 1.00 14.39 276 TYR A O 1
ATOM 2144 N N . LEU A 1 277 ? 48.041 -17.621 -5.055 1.00 12.99 277 LEU A N 1
ATOM 2145 C CA . LEU A 1 277 ? 46.867 -17.644 -4.198 1.00 12.89 277 LEU A CA 1
ATOM 2146 C C . LEU A 1 277 ? 46.474 -19.089 -3.971 1.00 13.54 277 LEU A C 1
ATOM 2147 O O . LEU A 1 277 ? 46.840 -19.969 -4.747 1.00 14.08 277 LEU A O 1
ATOM 2152 N N . VAL A 1 278 ? 45.729 -19.351 -2.902 1.00 12.29 278 VAL A N 1
ATOM 2153 C CA . VAL A 1 278 ? 45.168 -20.680 -2.715 1.00 12.61 278 VAL A CA 1
ATOM 2154 C C . VAL A 1 278 ? 43.764 -20.547 -2.144 1.00 13.91 278 VAL A C 1
ATOM 2155 O O . VAL A 1 278 ? 43.491 -19.660 -1.324 1.00 14.06 278 VAL A O 1
ATOM 2159 N N . ALA A 1 279 ? 42.871 -21.424 -2.595 1.00 12.61 279 ALA A N 1
ATOM 2160 C CA . ALA A 1 279 ? 41.510 -21.437 -2.085 1.00 15.37 279 ALA A CA 1
ATOM 2161 C C . ALA A 1 279 ? 40.876 -22.786 -2.378 1.00 16.33 279 ALA A C 1
ATOM 2162 O O . ALA A 1 279 ? 41.246 -23.470 -3.332 1.00 14.59 279 ALA A O 1
ATOM 2164 N N . ASP A 1 280 ? 39.925 -23.166 -1.531 1.00 13.95 280 ASP A N 1
ATOM 2165 C CA . ASP A 1 280 ? 39.085 -24.341 -1.762 1.00 15.01 280 ASP A CA 1
ATOM 2166 C C . ASP A 1 280 ? 37.862 -23.861 -2.535 1.00 15.36 280 ASP A C 1
ATOM 2167 O O . ASP A 1 280 ? 36.931 -23.294 -1.956 1.00 18.71 280 ASP A O 1
ATOM 2172 N N . LEU A 1 281 ? 37.875 -24.070 -3.852 1.00 14.12 281 LEU A N 1
ATOM 2173 C CA . LEU A 1 281 ? 36.940 -23.428 -4.769 1.00 14.22 281 LEU A CA 1
ATOM 2174 C C . LEU A 1 281 ? 35.777 -24.344 -5.131 1.00 16.75 281 LEU A C 1
ATOM 2175 O O . LEU A 1 281 ? 35.984 -25.484 -5.563 1.00 16.99 281 LEU A O 1
ATOM 2180 N N A CYS A 1 282 ? 34.561 -23.812 -4.992 0.71 15.90 282 CYS A N 1
ATOM 2181 N N B CYS A 1 282 ? 34.558 -23.844 -4.975 0.29 16.00 282 CYS A N 1
ATOM 2182 C CA A CYS A 1 282 ? 33.358 -24.512 -5.428 0.71 17.44 282 CYS A CA 1
ATOM 2183 C CA B CYS A 1 282 ? 33.398 -24.629 -5.367 0.29 17.40 282 CYS A CA 1
ATOM 2184 C C A CYS A 1 282 ? 33.373 -24.713 -6.937 0.71 16.55 282 CYS A C 1
ATOM 2185 C C B CYS A 1 282 ? 33.275 -24.683 -6.886 0.29 16.60 282 CYS A C 1
ATOM 2186 O O A CYS A 1 282 ? 33.889 -23.881 -7.689 0.71 16.22 282 CYS A O 1
ATOM 2187 O O B CYS A 1 282 ? 33.625 -23.734 -7.595 0.29 16.87 282 CYS A O 1
ATOM 2192 N N . GLY A 1 283 ? 32.767 -25.807 -7.385 1.00 16.96 283 GLY A N 1
ATOM 2193 C CA . GLY A 1 283 ? 32.611 -25.979 -8.820 1.00 16.83 283 GLY A CA 1
ATOM 2194 C C . GLY A 1 283 ? 31.640 -27.080 -9.192 1.00 18.42 283 GLY A C 1
ATOM 2195 O O . GLY A 1 283 ? 31.024 -27.716 -8.333 1.00 18.24 283 GLY A O 1
ATOM 2196 N N . ASP A 1 284 ? 31.504 -27.288 -10.503 1.00 18.56 284 ASP A N 1
ATOM 2197 C CA . ASP A 1 284 ? 30.769 -28.425 -11.038 1.00 18.28 284 ASP A CA 1
ATOM 2198 C C . ASP A 1 284 ? 31.771 -29.522 -11.383 1.00 21.37 284 ASP A C 1
ATOM 2199 O O . ASP A 1 284 ? 32.946 -29.459 -11.004 1.00 21.27 284 ASP A O 1
ATOM 2204 N N . ALA A 1 285 ? 31.328 -30.520 -12.149 1.00 21.83 285 ALA A N 1
ATOM 2205 C CA . ALA A 1 285 ? 32.208 -31.643 -12.456 1.00 22.28 285 ALA A CA 1
ATOM 2206 C C . ALA A 1 285 ? 33.379 -31.229 -13.337 1.00 23.19 285 ALA A C 1
ATOM 2207 O O . ALA A 1 285 ? 34.431 -31.878 -13.297 1.00 26.98 285 ALA A O 1
ATOM 2209 N N . HIS A 1 286 ? 33.219 -30.164 -14.130 1.00 22.90 286 HIS A N 1
ATOM 2210 C CA . HIS A 1 286 ? 34.299 -29.729 -15.014 1.00 25.87 286 HIS A CA 1
ATOM 2211 C C . HIS A 1 286 ? 35.424 -29.063 -14.236 1.00 29.40 286 HIS A C 1
ATOM 2212 O O . HIS A 1 286 ? 36.606 -29.296 -14.516 1.00 29.87 286 HIS A O 1
ATOM 2219 N N . GLY A 1 287 ? 35.086 -28.212 -13.276 1.00 21.23 287 GLY A N 1
ATOM 2220 C CA . GLY A 1 287 ? 36.104 -27.519 -12.527 1.00 22.17 287 GLY A CA 1
ATOM 2221 C C . GLY A 1 287 ? 35.541 -26.386 -11.696 1.00 20.80 287 GLY A C 1
ATOM 2222 O O . GLY A 1 287 ? 34.328 -26.175 -11.635 1.00 18.92 287 GLY A O 1
ATOM 2223 N N . PRO A 1 288 ? 36.423 -25.631 -11.045 1.00 18.77 288 PRO A N 1
ATOM 2224 C CA . PRO A 1 288 ? 35.964 -24.568 -10.140 1.00 16.53 288 PRO A CA 1
ATOM 2225 C C . PRO A 1 288 ? 35.376 -23.382 -10.890 1.00 17.67 288 PRO A C 1
ATOM 2226 O O . PRO A 1 288 ? 35.921 -22.920 -11.898 1.00 19.13 288 PRO A O 1
ATOM 2230 N N . HIS A 1 289 ? 34.248 -22.880 -10.365 1.00 16.78 289 HIS A N 1
ATOM 2231 C CA . HIS A 1 289 ? 33.550 -21.763 -11.002 1.00 17.85 289 HIS A CA 1
ATOM 2232 C C . HIS A 1 289 ? 34.445 -20.536 -11.122 1.00 19.37 289 HIS A C 1
ATOM 2233 O O . HIS A 1 289 ? 34.403 -19.823 -12.133 1.00 18.61 289 HIS A O 1
ATOM 2240 N N . PHE A 1 290 ? 35.268 -20.281 -10.104 1.00 15.74 290 PHE A N 1
ATOM 2241 C CA . PHE A 1 290 ? 36.073 -19.065 -10.072 1.00 17.29 290 PHE A CA 1
ATOM 2242 C C . PHE A 1 290 ? 36.993 -18.954 -11.282 1.00 16.39 290 PHE A C 1
ATOM 2243 O O . PHE A 1 290 ? 37.292 -17.842 -11.731 1.00 15.31 290 PHE A O 1
ATOM 2251 N N . LEU A 1 291 ? 37.468 -20.080 -11.817 1.00 15.47 291 LEU A N 1
ATOM 2252 C CA . LEU A 1 291 ? 38.377 -19.985 -12.958 1.00 15.83 291 LEU A CA 1
ATOM 2253 C C . LEU A 1 291 ? 37.702 -19.338 -14.164 1.00 16.85 291 LEU A C 1
ATOM 2254 O O . LEU A 1 291 ? 38.371 -18.674 -14.968 1.00 18.03 291 LEU A O 1
ATOM 2259 N N . GLY A 1 292 ? 36.376 -19.469 -14.290 1.00 16.06 292 GLY A N 1
ATOM 2260 C CA . GLY A 1 292 ? 35.683 -18.797 -15.382 1.00 18.92 292 GLY A CA 1
ATOM 2261 C C . GLY A 1 292 ? 35.766 -17.284 -15.297 1.00 19.89 292 GLY A C 1
ATOM 2262 O O . GLY A 1 292 ? 35.761 -16.594 -16.323 1.00 23.12 292 GLY A O 1
ATOM 2263 N N . GLU A 1 293 ? 35.878 -16.748 -14.083 1.00 16.66 293 GLU A N 1
ATOM 2264 C CA . GLU A 1 293 ? 35.997 -15.305 -13.885 1.00 15.01 293 GLU A CA 1
ATOM 2265 C C . GLU A 1 293 ? 37.358 -14.772 -14.308 1.00 18.44 293 GLU A C 1
ATOM 2266 O O . GLU A 1 293 ? 37.525 -13.555 -14.445 1.00 17.84 293 GLU A O 1
ATOM 2272 N N . LEU A 1 294 ? 38.338 -15.646 -14.505 1.00 18.02 294 LEU A N 1
ATOM 2273 C CA . LEU A 1 294 ? 39.705 -15.210 -14.720 1.00 16.19 294 LEU A CA 1
ATOM 2274 C C . LEU A 1 294 ? 40.043 -15.005 -16.190 1.00 16.88 294 LEU A C 1
ATOM 2275 O O . LEU A 1 294 ? 41.096 -14.437 -16.490 1.00 17.05 294 LEU A O 1
ATOM 2280 N N . GLU A 1 295 ? 39.189 -15.462 -17.108 1.00 18.38 295 GLU A N 1
ATOM 2281 C CA . GLU A 1 295 ? 39.410 -15.184 -18.520 1.00 20.49 295 GLU A CA 1
ATOM 2282 C C . GLU A 1 295 ? 39.477 -13.679 -18.778 1.00 17.35 295 GLU A C 1
ATOM 2283 O O . GLU A 1 295 ? 40.213 -13.229 -19.659 1.00 19.86 295 GLU A O 1
ATOM 2289 N N . SER A 1 296 ? 38.737 -12.886 -17.991 1.00 17.03 296 SER A N 1
ATOM 2290 C CA . SER A 1 296 ? 38.782 -11.428 -18.083 1.00 18.04 296 SER A CA 1
ATOM 2291 C C . SER A 1 296 ? 40.169 -10.869 -17.820 1.00 19.70 296 SER A C 1
ATOM 2292 O O . SER A 1 296 ? 40.473 -9.746 -18.238 1.00 19.89 296 SER A O 1
ATOM 2295 N N . MET A 1 297 ? 41.012 -11.612 -17.126 1.00 15.46 297 MET A N 1
ATOM 2296 C CA . MET A 1 297 ? 42.342 -11.126 -16.816 1.00 15.02 297 MET A CA 1
ATOM 2297 C C . MET A 1 297 ? 43.340 -11.558 -17.885 1.00 14.70 297 MET A C 1
ATOM 2298 O O . MET A 1 297 ? 44.329 -10.855 -18.139 1.00 15.89 297 MET A O 1
ATOM 2303 N N . VAL A 1 298 ? 43.103 -12.716 -18.509 1.00 14.95 298 VAL A N 1
ATOM 2304 C CA . VAL A 1 298 ? 43.890 -13.131 -19.671 1.00 16.59 298 VAL A CA 1
ATOM 2305 C C . VAL A 1 298 ? 43.668 -12.169 -20.832 1.00 17.48 298 VAL A C 1
ATOM 2306 O O . VAL A 1 298 ? 44.621 -11.613 -21.389 1.00 17.83 298 VAL A O 1
ATOM 2310 N N . THR A 1 299 ? 42.404 -11.944 -21.203 1.00 17.79 299 THR A N 1
ATOM 2311 C CA . THR A 1 299 ? 42.098 -11.051 -22.316 1.00 19.65 299 THR A CA 1
ATOM 2312 C C . THR A 1 299 ? 42.340 -9.596 -21.939 1.00 19.22 299 THR A C 1
ATOM 2313 O O . THR A 1 299 ? 42.971 -8.845 -22.692 1.00 21.85 299 THR A O 1
ATOM 2317 N N . GLY A 1 300 ? 41.851 -9.183 -20.770 1.00 17.19 300 GLY A N 1
ATOM 2318 C CA . GLY A 1 300 ? 41.937 -7.785 -20.386 1.00 18.70 300 GLY A CA 1
ATOM 2319 C C . GLY A 1 300 ? 43.341 -7.302 -20.087 1.00 22.59 300 GLY A C 1
ATOM 2320 O O . GLY A 1 300 ? 43.628 -6.110 -20.234 1.00 22.18 300 GLY A O 1
ATOM 2321 N N . HIS A 1 301 ? 44.232 -8.201 -19.640 1.00 18.71 301 HIS A N 1
ATOM 2322 C CA . HIS A 1 301 ? 45.542 -7.763 -19.172 1.00 16.48 301 HIS A CA 1
ATOM 2323 C C . HIS A 1 301 ? 46.693 -8.634 -19.650 1.00 17.53 301 HIS A C 1
ATOM 2324 O O . HIS A 1 301 ? 47.837 -8.408 -19.223 1.00 19.86 301 HIS A O 1
ATOM 2331 N N . GLY A 1 302 ? 46.444 -9.599 -20.529 1.00 15.71 302 GLY A N 1
ATOM 2332 C CA . GLY A 1 302 ? 47.538 -10.406 -21.028 1.00 16.06 302 GLY A CA 1
ATOM 2333 C C . GLY A 1 302 ? 48.230 -11.212 -19.948 1.00 14.64 302 GLY A C 1
ATOM 2334 O O . GLY A 1 302 ? 49.448 -11.406 -20.010 1.00 16.30 302 GLY A O 1
ATOM 2335 N N . MET A 1 303 ? 47.492 -11.690 -18.952 1.00 14.94 303 MET A N 1
ATOM 2336 C CA . MET A 1 303 ? 48.154 -12.468 -17.916 1.00 14.65 303 MET A CA 1
ATOM 2337 C C . MET A 1 303 ? 48.209 -13.941 -18.289 1.00 14.76 303 MET A C 1
ATOM 2338 O O . MET A 1 303 ? 47.439 -14.438 -19.123 1.00 15.96 303 MET A O 1
ATOM 2343 N N . ARG A 1 304 ? 49.163 -14.632 -17.665 1.00 14.27 304 ARG A N 1
ATOM 2344 C CA . ARG A 1 304 ? 49.181 -16.082 -17.660 1.00 14.91 304 ARG A CA 1
ATOM 2345 C C . ARG A 1 304 ? 48.706 -16.528 -16.287 1.00 13.72 304 ARG A C 1
ATOM 2346 O O . ARG A 1 304 ? 49.170 -16.016 -15.263 1.00 15.55 304 ARG A O 1
ATOM 2354 N N . ILE A 1 305 ? 47.756 -17.448 -16.268 1.00 12.79 305 ILE A N 1
ATOM 2355 C CA . ILE A 1 305 ? 47.139 -17.892 -15.028 1.00 12.92 305 ILE A CA 1
ATOM 2356 C C . ILE A 1 305 ? 47.143 -19.411 -15.027 1.00 13.88 305 ILE A C 1
ATOM 2357 O O . ILE A 1 305 ? 46.568 -20.034 -15.926 1.00 15.47 305 ILE A O 1
ATOM 2362 N N . GLU A 1 306 ? 47.804 -20.003 -14.033 1.00 13.13 306 GLU A N 1
ATOM 2363 C CA . GLU A 1 306 ? 47.911 -21.454 -13.902 1.00 13.85 306 GLU A CA 1
ATOM 2364 C C . GLU A 1 306 ? 47.208 -21.883 -12.626 1.00 14.07 306 GLU A C 1
ATOM 2365 O O . GLU A 1 306 ? 47.490 -21.344 -11.553 1.00 14.83 306 GLU A O 1
ATOM 2371 N N . ALA A 1 307 ? 46.279 -22.832 -12.748 1.00 14.02 307 ALA A N 1
ATOM 2372 C CA . ALA A 1 307 ? 45.502 -23.321 -11.615 1.00 14.65 307 ALA A CA 1
ATOM 2373 C C . ALA A 1 307 ? 45.858 -24.780 -11.362 1.00 13.42 307 ALA A C 1
ATOM 2374 O O . ALA A 1 307 ? 45.650 -25.628 -12.235 1.00 15.86 307 ALA A O 1
ATOM 2376 N N . PHE A 1 308 ? 46.417 -25.064 -10.189 1.00 12.50 308 PHE A N 1
ATOM 2377 C CA . PHE A 1 308 ? 46.858 -26.414 -9.830 1.00 13.21 308 PHE A CA 1
ATOM 2378 C C . PHE A 1 308 ? 45.854 -27.019 -8.861 1.00 14.03 308 PHE A C 1
ATOM 2379 O O . PHE A 1 308 ? 45.792 -26.613 -7.700 1.00 14.30 308 PHE A O 1
ATOM 2387 N N . ILE A 1 309 ? 45.052 -27.969 -9.345 1.00 15.10 309 ILE A N 1
ATOM 2388 C CA . ILE A 1 309 ? 44.005 -28.578 -8.525 1.00 15.08 309 ILE A CA 1
ATOM 2389 C C . ILE A 1 309 ? 44.586 -29.826 -7.872 1.00 15.86 309 ILE A C 1
ATOM 2390 O O . ILE A 1 309 ? 44.924 -30.800 -8.556 1.00 17.00 309 ILE A O 1
ATOM 2395 N N . ASP A 1 310 ? 44.713 -29.793 -6.549 1.00 15.98 310 ASP A N 1
ATOM 2396 C CA . ASP A 1 310 ? 45.420 -30.849 -5.833 1.00 16.38 310 ASP A CA 1
ATOM 2397 C C . ASP A 1 310 ? 44.526 -31.674 -4.919 1.00 19.94 310 ASP A C 1
ATOM 2398 O O . ASP A 1 310 ? 45.005 -32.640 -4.318 1.00 20.89 310 ASP A O 1
ATOM 2403 N N . HIS A 1 311 ? 43.247 -31.335 -4.804 1.00 18.02 311 HIS A N 1
ATOM 2404 C CA . HIS A 1 311 ? 42.328 -32.130 -4.003 1.00 17.38 311 HIS A CA 1
ATOM 2405 C C . HIS A 1 311 ? 40.926 -31.858 -4.519 1.00 18.98 311 HIS A C 1
ATOM 2406 O O . HIS A 1 311 ? 40.567 -30.700 -4.758 1.00 18.08 311 HIS A O 1
ATOM 2413 N N . VAL A 1 312 ? 40.141 -32.923 -4.679 1.00 19.32 312 VAL A N 1
ATOM 2414 C CA . VAL A 1 312 ? 38.763 -32.830 -5.143 1.00 18.46 312 VAL A CA 1
ATOM 2415 C C . VAL A 1 312 ? 37.874 -33.586 -4.171 1.00 19.00 312 VAL A C 1
ATOM 2416 O O . VAL A 1 312 ? 38.123 -34.761 -3.885 1.00 22.71 312 VAL A O 1
ATOM 2420 N N . LEU A 1 313 ? 36.833 -32.919 -3.672 1.00 19.89 313 LEU A N 1
ATOM 2421 C CA . LEU A 1 313 ? 35.862 -33.554 -2.795 1.00 19.10 313 LEU A CA 1
ATOM 2422 C C . LEU A 1 313 ? 34.454 -33.233 -3.268 1.00 21.34 313 LEU A C 1
ATOM 2423 O O . LEU A 1 313 ? 34.176 -32.097 -3.670 1.00 20.20 313 LEU A O 1
ATOM 2428 N N . PRO A 1 314 ? 33.541 -34.198 -3.214 1.00 19.49 314 PRO A N 1
ATOM 2429 C CA . PRO A 1 314 ? 32.129 -33.877 -3.430 1.00 21.37 314 PRO A CA 1
ATOM 2430 C C . PRO A 1 314 ? 31.643 -32.965 -2.316 1.00 18.85 314 PRO A C 1
ATOM 2431 O O . PRO A 1 314 ? 32.113 -33.036 -1.179 1.00 18.32 314 PRO A O 1
ATOM 2435 N N . ALA A 1 315 ? 30.695 -32.093 -2.658 1.00 19.76 315 ALA A N 1
ATOM 2436 C CA . ALA A 1 315 ? 30.176 -31.149 -1.673 1.00 18.31 315 ALA A CA 1
ATOM 2437 C C . ALA A 1 315 ? 29.590 -31.863 -0.466 1.00 19.31 315 ALA A C 1
ATOM 2438 O O . ALA A 1 315 ? 29.676 -31.356 0.660 1.00 18.48 315 ALA A O 1
ATOM 2440 N N . SER A 1 316 ? 29.011 -33.044 -0.684 1.00 19.84 316 SER A N 1
ATOM 2441 C CA . SER A 1 316 ? 28.434 -33.803 0.417 1.00 20.75 316 SER A CA 1
ATOM 2442 C C . SER A 1 316 ? 29.474 -34.146 1.471 1.00 21.81 316 SER A C 1
ATOM 2443 O O . SER A 1 316 ? 29.141 -34.242 2.657 1.00 22.87 316 SER A O 1
ATOM 2446 N N . ALA A 1 317 ? 30.740 -34.313 1.067 1.00 19.76 317 ALA A N 1
ATOM 2447 C CA . ALA A 1 317 ? 31.803 -34.650 2.005 1.00 22.46 317 ALA A CA 1
ATOM 2448 C C . ALA A 1 317 ? 32.256 -33.462 2.843 1.00 21.60 317 ALA A C 1
ATOM 2449 O O . ALA A 1 317 ? 33.009 -33.653 3.802 1.00 23.18 317 ALA A O 1
ATOM 2451 N N . GLN A 1 318 ? 31.820 -32.250 2.506 1.00 19.84 318 GLN A N 1
ATOM 2452 C CA . GLN A 1 318 ? 32.153 -31.045 3.253 1.00 21.12 318 GLN A CA 1
ATOM 2453 C C . GLN A 1 318 ? 31.044 -30.610 4.197 1.00 20.35 318 GLN A C 1
ATOM 2454 O O . GLN A 1 318 ? 31.274 -29.737 5.034 1.00 19.37 318 GLN A O 1
ATOM 2460 N N . VAL A 1 319 ? 29.851 -31.194 4.073 1.00 17.89 319 VAL A N 1
ATOM 2461 C CA . VAL A 1 319 ? 28.719 -30.772 4.898 1.00 18.20 319 VAL A CA 1
ATOM 2462 C C . VAL A 1 319 ? 29.034 -30.957 6.376 1.00 18.80 319 VAL A C 1
ATOM 2463 O O . VAL A 1 319 ? 28.817 -30.056 7.194 1.00 19.18 319 VAL A O 1
ATOM 2467 N N . GLY A 1 320 ? 29.540 -32.134 6.739 1.00 21.52 320 GLY A N 1
ATOM 2468 C CA . GLY A 1 320 ? 29.889 -32.439 8.109 1.00 21.12 320 GLY A CA 1
ATOM 2469 C C . GLY A 1 320 ? 30.971 -31.534 8.664 1.00 21.53 320 GLY A C 1
ATOM 2470 O O . GLY A 1 320 ? 30.809 -30.907 9.718 1.00 21.74 320 GLY A O 1
ATOM 2471 N N . PRO A 1 321 ? 32.114 -31.465 7.969 1.00 20.93 321 PRO A N 1
ATOM 2472 C CA . PRO A 1 321 ? 33.192 -30.576 8.434 1.00 21.83 321 PRO A CA 1
ATOM 2473 C C . PRO A 1 321 ? 32.766 -29.124 8.583 1.00 19.38 321 PRO A C 1
ATOM 2474 O O . PRO A 1 321 ? 33.092 -28.497 9.600 1.00 21.08 321 PRO A O 1
ATOM 2478 N N . ILE A 1 322 ? 32.011 -28.581 7.624 1.00 18.43 322 ILE A N 1
ATOM 2479 C CA . ILE A 1 322 ? 31.545 -27.203 7.746 1.00 17.55 322 ILE A CA 1
ATOM 2480 C C . ILE A 1 322 ? 30.597 -27.064 8.932 1.00 18.37 322 ILE A C 1
ATOM 2481 O O . ILE A 1 322 ? 30.707 -26.124 9.729 1.00 17.17 322 ILE A O 1
ATOM 2486 N N . SER A 1 323 ? 29.641 -27.994 9.055 1.00 19.31 323 SER A N 1
ATOM 2487 C CA . SER A 1 323 ? 28.660 -27.916 10.136 1.00 18.15 323 SER A CA 1
ATOM 2488 C C . SER A 1 323 ? 29.327 -28.036 11.501 1.00 16.26 323 SER A C 1
ATOM 2489 O O . SER A 1 323 ? 29.008 -27.274 12.418 1.00 18.31 323 SER A O 1
ATOM 2492 N N . ASP A 1 324 ? 30.259 -28.985 11.643 1.00 18.09 324 ASP A N 1
ATOM 2493 C CA . ASP A 1 324 ? 31.003 -29.138 12.896 1.00 18.71 324 ASP A CA 1
ATOM 2494 C C . ASP A 1 324 ? 31.742 -27.853 13.243 1.00 18.00 324 ASP A C 1
ATOM 2495 O O . ASP A 1 324 ? 31.743 -27.412 14.398 1.00 21.38 324 ASP A O 1
ATOM 2500 N N . PHE A 1 325 ? 32.422 -27.262 12.250 1.00 19.42 325 PHE A N 1
ATOM 2501 C CA . PHE A 1 325 ? 33.183 -26.044 12.508 1.00 19.47 325 PHE A CA 1
ATOM 2502 C C . PHE A 1 325 ? 32.268 -24.924 12.983 1.00 17.85 325 PHE A C 1
ATOM 2503 O O . PHE A 1 325 ? 32.584 -24.211 13.945 1.00 19.42 325 PHE A O 1
ATOM 2511 N N . LEU A 1 326 ? 31.131 -24.739 12.301 1.00 18.86 326 LEU A N 1
ATOM 2512 C CA . LEU A 1 326 ? 30.194 -23.691 12.687 1.00 16.42 326 LEU A CA 1
ATOM 2513 C C . LEU A 1 326 ? 29.645 -23.938 14.085 1.00 19.08 326 LEU A C 1
ATOM 2514 O O . LEU A 1 326 ? 29.511 -23.005 14.883 1.00 18.43 326 LEU A O 1
ATOM 2519 N N . ARG A 1 327 ? 29.322 -25.195 14.396 1.00 18.45 327 ARG A N 1
ATOM 2520 C CA . ARG A 1 327 ? 28.789 -25.507 15.717 1.00 18.82 327 ARG A CA 1
ATOM 2521 C C . ARG A 1 327 ? 29.810 -25.186 16.799 1.00 19.01 327 ARG A C 1
ATOM 2522 O O . ARG A 1 327 ? 29.483 -24.559 17.811 1.00 21.43 327 ARG A O 1
ATOM 2530 N N . HIS A 1 328 ? 31.064 -25.593 16.590 1.00 20.61 328 HIS A N 1
ATOM 2531 C CA . HIS A 1 328 ? 32.114 -25.353 17.581 1.00 22.72 328 HIS A CA 1
ATOM 2532 C C . HIS A 1 328 ? 32.474 -23.874 17.694 1.00 25.78 328 HIS A C 1
ATOM 2533 O O . HIS A 1 328 ? 32.669 -23.363 18.805 1.00 26.32 328 HIS A O 1
ATOM 2540 N N . ALA A 1 329 ? 32.585 -23.174 16.560 1.00 24.06 329 ALA A N 1
ATOM 2541 C CA . ALA A 1 329 ? 33.034 -21.785 16.591 1.00 25.85 329 ALA A CA 1
ATOM 2542 C C . ALA A 1 329 ? 32.055 -20.895 17.344 1.00 27.72 329 ALA A C 1
ATOM 2543 O O . ALA A 1 329 ? 32.470 -20.010 18.102 1.00 30.09 329 ALA A O 1
ATOM 2545 N N . ALA A 1 330 ? 30.756 -21.120 17.163 1.00 22.26 330 ALA A N 1
ATOM 2546 C CA . ALA A 1 330 ? 29.733 -20.297 17.796 1.00 24.71 330 ALA A CA 1
ATOM 2547 C C . ALA A 1 330 ? 29.191 -20.891 19.091 1.00 24.17 330 ALA A C 1
ATOM 2548 O O . ALA A 1 330 ? 28.339 -20.264 19.730 1.00 28.11 330 ALA A O 1
ATOM 2550 N N . GLY A 1 331 ? 29.654 -22.070 19.493 1.00 21.07 331 GLY A N 1
ATOM 2551 C CA . GLY A 1 331 ? 29.137 -22.688 20.707 1.00 21.09 331 GLY A CA 1
ATOM 2552 C C . GLY A 1 331 ? 27.667 -23.035 20.626 1.00 23.40 331 GLY A C 1
ATOM 2553 O O . GLY A 1 331 ? 26.936 -22.876 21.611 1.00 22.16 331 GLY A O 1
ATOM 2554 N N . LEU A 1 332 ? 27.218 -23.516 19.468 1.00 20.04 332 LEU A N 1
ATOM 2555 C CA . LEU A 1 332 ? 25.825 -23.866 19.260 1.00 19.97 332 LEU A CA 1
ATOM 2556 C C . LEU A 1 332 ? 25.548 -25.249 19.841 1.00 18.87 332 LEU A C 1
ATOM 2557 O O . LEU A 1 332 ? 26.458 -26.077 19.940 1.00 19.01 332 LEU A O 1
ATOM 2562 N N . PRO A 1 333 ? 24.309 -25.522 20.236 1.00 19.01 333 PRO A N 1
ATOM 2563 C CA . PRO A 1 333 ? 23.965 -26.844 20.766 1.00 18.08 333 PRO A CA 1
ATOM 2564 C C . PRO A 1 333 ? 23.827 -27.854 19.633 1.00 19.15 333 PRO A C 1
ATOM 2565 O O . PRO A 1 333 ? 23.966 -27.533 18.450 1.00 19.76 333 PRO A O 1
ATOM 2569 N N . ALA A 1 334 ? 23.512 -29.085 20.016 1.00 17.57 334 ALA A N 1
ATOM 2570 C CA . ALA A 1 334 ? 23.556 -30.214 19.099 1.00 19.51 334 ALA A CA 1
ATOM 2571 C C . ALA A 1 334 ? 22.221 -30.511 18.430 1.00 17.33 334 ALA A C 1
ATOM 2572 O O . ALA A 1 334 ? 22.147 -31.462 17.645 1.00 18.49 334 ALA A O 1
ATOM 2574 N N . ASP A 1 335 ? 21.179 -29.727 18.696 1.00 18.68 335 ASP A N 1
ATOM 2575 C CA . ASP A 1 335 ? 19.901 -29.950 18.033 1.00 19.75 335 ASP A CA 1
ATOM 2576 C C . ASP A 1 335 ? 19.664 -28.980 16.884 1.00 23.02 335 ASP A C 1
ATOM 2577 O O . ASP A 1 335 ? 18.600 -29.028 16.261 1.00 26.10 335 ASP A O 1
ATOM 2582 N N . THR A 1 336 ? 20.644 -28.138 16.559 1.00 19.40 336 THR A N 1
ATOM 2583 C CA . THR A 1 336 ? 20.530 -27.234 15.420 1.00 19.55 336 THR A CA 1
ATOM 2584 C C . THR A 1 336 ? 20.841 -27.993 14.133 1.00 17.55 336 THR A C 1
ATOM 2585 O O . THR A 1 336 ? 21.907 -28.602 14.018 1.00 20.78 336 THR A O 1
ATOM 2589 N N . ASP A 1 337 ? 19.920 -27.946 13.162 1.00 20.18 337 ASP A N 1
ATOM 2590 C CA . ASP A 1 337 ? 20.103 -28.619 11.866 1.00 16.77 337 ASP A CA 1
ATOM 2591 C C . ASP A 1 337 ? 20.947 -27.750 10.930 1.00 20.37 337 ASP A C 1
ATOM 2592 O O . ASP A 1 337 ? 20.480 -27.184 9.937 1.00 20.79 337 ASP A O 1
ATOM 2597 N N . ILE A 1 338 ? 22.233 -27.670 11.263 1.00 17.73 338 ILE A N 1
ATOM 2598 C CA . ILE A 1 338 ? 23.171 -26.896 10.459 1.00 16.31 338 ILE A CA 1
ATOM 2599 C C . ILE A 1 338 ? 23.391 -27.569 9.113 1.00 18.49 338 ILE A C 1
ATOM 2600 O O . ILE A 1 338 ? 23.532 -26.894 8.082 1.00 17.25 338 ILE A O 1
ATOM 2605 N N . ALA A 1 339 ? 23.419 -28.907 9.096 1.00 16.66 339 ALA A N 1
ATOM 2606 C CA . ALA A 1 339 ? 23.733 -29.624 7.863 1.00 16.23 339 ALA A CA 1
ATOM 2607 C C . ALA A 1 339 ? 22.730 -29.307 6.763 1.00 18.51 339 ALA A C 1
ATOM 2608 O O . ALA A 1 339 ? 23.121 -29.113 5.607 1.00 18.04 339 ALA A O 1
ATOM 2610 N N . ALA A 1 34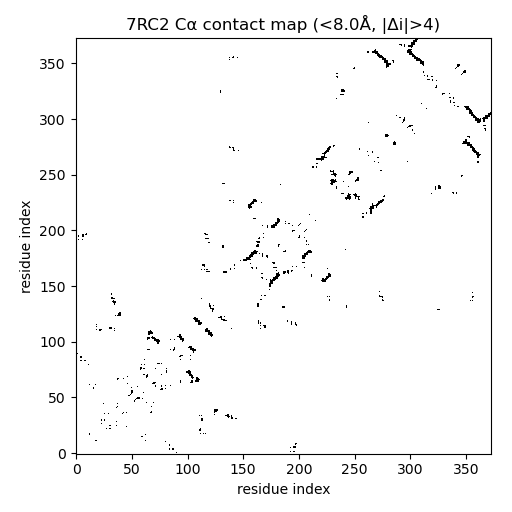0 ? 21.435 -29.211 7.098 1.00 18.37 340 ALA A N 1
ATOM 2611 C CA . ALA A 1 340 ? 20.453 -28.854 6.074 1.00 15.57 340 ALA A CA 1
ATOM 2612 C C . ALA A 1 340 ? 20.727 -27.465 5.502 1.00 18.86 340 ALA A C 1
ATOM 2613 O O . ALA A 1 340 ? 20.625 -27.253 4.287 1.00 18.41 340 ALA A O 1
ATOM 2615 N N . ASP A 1 341 ? 21.069 -26.507 6.370 1.00 17.38 341 ASP A N 1
ATOM 2616 C CA . ASP A 1 341 ? 21.366 -25.148 5.923 1.00 18.29 341 ASP A CA 1
ATOM 2617 C C . ASP A 1 341 ? 22.586 -25.128 5.011 1.00 18.55 341 ASP A C 1
ATOM 2618 O O . ASP A 1 341 ? 22.599 -24.426 3.988 1.00 17.93 341 ASP A O 1
ATOM 2623 N N . VAL A 1 342 ? 23.617 -25.896 5.365 1.00 17.12 342 VAL A N 1
ATOM 2624 C CA . VAL A 1 342 ? 24.820 -25.964 4.538 1.00 15.92 342 VAL A CA 1
ATOM 2625 C C . VAL A 1 342 ? 24.512 -26.599 3.187 1.00 18.18 342 VAL A C 1
ATOM 2626 O O . VAL A 1 342 ? 24.943 -26.096 2.144 1.00 17.12 342 VAL A O 1
ATOM 2630 N N . GLN A 1 343 ? 23.780 -27.723 3.185 1.00 17.56 343 GLN A N 1
ATOM 2631 C CA . GLN A 1 343 ? 23.416 -28.386 1.929 1.00 19.26 343 GLN A CA 1
ATOM 2632 C C . GLN A 1 343 ? 22.628 -27.463 1.013 1.00 18.93 343 GLN A C 1
ATOM 2633 O O . GLN A 1 343 ? 22.899 -27.391 -0.192 1.00 19.31 343 GLN A O 1
ATOM 2639 N N . ALA A 1 344 ? 21.620 -26.776 1.556 1.00 19.06 344 ALA A N 1
ATOM 2640 C CA . ALA A 1 344 ? 20.807 -25.891 0.729 1.00 20.34 344 ALA A CA 1
ATOM 2641 C C . ALA A 1 344 ? 21.645 -24.755 0.161 1.00 20.41 344 ALA A C 1
ATOM 2642 O O . ALA A 1 344 ? 21.518 -24.402 -1.016 1.00 20.58 344 ALA A O 1
ATOM 2644 N N . PHE A 1 345 ? 22.529 -24.198 0.986 1.00 17.27 345 PHE A N 1
ATOM 2645 C CA . PHE A 1 345 ? 23.400 -23.107 0.564 1.00 17.81 345 PHE A CA 1
ATOM 2646 C C . PHE A 1 345 ? 24.358 -23.558 -0.538 1.00 18.61 345 PHE A C 1
ATOM 2647 O O . PHE A 1 345 ? 24.551 -22.848 -1.537 1.00 17.79 345 PHE A O 1
ATOM 2655 N N . GLN A 1 346 ? 24.952 -24.746 -0.377 1.00 16.61 346 GLN A N 1
ATOM 2656 C CA . GLN A 1 346 ? 25.824 -25.292 -1.410 1.00 17.09 346 GLN A CA 1
ATOM 2657 C C . GLN A 1 346 ? 25.088 -25.420 -2.728 1.00 18.01 346 GLN A C 1
ATOM 2658 O O . GLN A 1 346 ? 25.638 -25.124 -3.799 1.00 18.09 346 GLN A O 1
ATOM 2664 N N . ARG A 1 347 ? 23.852 -25.902 -2.680 1.00 17.18 347 ARG A N 1
ATOM 2665 C CA . ARG A 1 347 ? 23.126 -26.167 -3.917 1.00 19.92 347 ARG A CA 1
ATOM 2666 C C . ARG A 1 347 ? 22.608 -24.879 -4.551 1.00 21.95 347 ARG A C 1
ATOM 2667 O O . ARG A 1 347 ? 22.802 -24.650 -5.752 1.00 24.51 347 ARG A O 1
ATOM 2675 N N . GLU A 1 348 ? 21.970 -24.014 -3.754 1.00 21.78 348 GLU A N 1
ATOM 2676 C CA . GLU A 1 348 ? 21.254 -22.865 -4.301 1.00 23.31 348 GLU A CA 1
ATOM 2677 C C . GLU A 1 348 ? 22.169 -21.680 -4.589 1.00 27.65 348 GLU A C 1
ATOM 2678 O O . GLU A 1 348 ? 22.009 -21.008 -5.615 1.00 27.37 348 GLU A O 1
ATOM 2684 N N . THR A 1 349 ? 23.110 -21.381 -3.694 1.00 20.99 349 THR A N 1
ATOM 2685 C CA . THR A 1 349 ? 23.937 -20.192 -3.835 1.00 20.19 349 THR A CA 1
ATOM 2686 C C . THR A 1 349 ? 25.298 -20.503 -4.441 1.00 21.16 349 THR A C 1
ATOM 2687 O O . THR A 1 349 ? 25.732 -19.834 -5.387 1.00 22.82 349 THR A O 1
ATOM 2691 N N . LEU A 1 350 ? 25.980 -21.518 -3.919 1.00 18.19 350 LEU A N 1
ATOM 2692 C CA . LEU A 1 350 ? 27.313 -21.846 -4.406 1.00 18.99 350 LEU A CA 1
ATOM 2693 C C . LEU A 1 350 ? 27.295 -22.650 -5.699 1.00 21.10 350 LEU A C 1
ATOM 2694 O O . LEU A 1 350 ? 28.292 -22.633 -6.435 1.00 19.55 350 LEU A O 1
ATOM 2699 N N . ARG A 1 351 ? 26.202 -23.356 -5.997 1.00 19.24 351 ARG A N 1
ATOM 2700 C CA . ARG A 1 351 ? 26.182 -24.333 -7.095 1.00 18.64 351 ARG A CA 1
ATOM 2701 C C . ARG A 1 351 ? 27.376 -25.276 -6.989 1.00 19.57 351 ARG A C 1
ATOM 2702 O O . ARG A 1 351 ? 28.076 -25.558 -7.965 1.00 20.02 351 ARG A O 1
ATOM 2710 N N . ALA A 1 352 ? 27.626 -25.747 -5.774 1.00 17.79 352 ALA A N 1
ATOM 2711 C CA . ALA A 1 352 ? 28.825 -26.514 -5.468 1.00 17.44 352 ALA A CA 1
ATOM 2712 C C . ALA A 1 352 ? 28.489 -27.997 -5.529 1.00 20.09 352 ALA A C 1
ATOM 2713 O O . ALA A 1 352 ? 27.907 -28.549 -4.591 1.00 21.69 352 ALA A O 1
ATOM 2715 N N . ASP A 1 353 ? 28.858 -28.644 -6.636 1.00 18.60 353 ASP A N 1
ATOM 2716 C CA . ASP A 1 353 ? 28.866 -30.100 -6.678 1.00 19.06 353 ASP A CA 1
ATOM 2717 C C . ASP A 1 353 ? 30.145 -30.663 -6.078 1.00 19.06 353 ASP A C 1
ATOM 2718 O O . ASP A 1 353 ? 30.143 -31.769 -5.526 1.00 19.13 353 ASP A O 1
ATOM 2723 N N . TYR A 1 354 ? 31.238 -29.905 -6.172 1.00 18.87 354 TYR A N 1
ATOM 2724 C CA . TYR A 1 354 ? 32.553 -30.324 -5.726 1.00 18.02 354 TYR A CA 1
ATOM 2725 C C . TYR A 1 354 ? 33.284 -29.113 -5.176 1.00 15.93 354 TYR A C 1
ATOM 2726 O O . TYR A 1 354 ? 32.966 -27.964 -5.510 1.00 17.03 354 TYR A O 1
ATOM 2735 N N . TYR A 1 355 ? 34.270 -29.392 -4.331 1.00 16.14 355 TYR A N 1
ATOM 2736 C CA . TYR A 1 355 ? 35.241 -28.405 -3.878 1.00 16.74 355 TYR A CA 1
ATOM 2737 C C . TYR A 1 355 ? 36.605 -28.795 -4.429 1.00 16.49 355 TYR A C 1
ATOM 2738 O O . TYR A 1 355 ? 37.025 -29.951 -4.295 1.00 16.46 355 TYR A O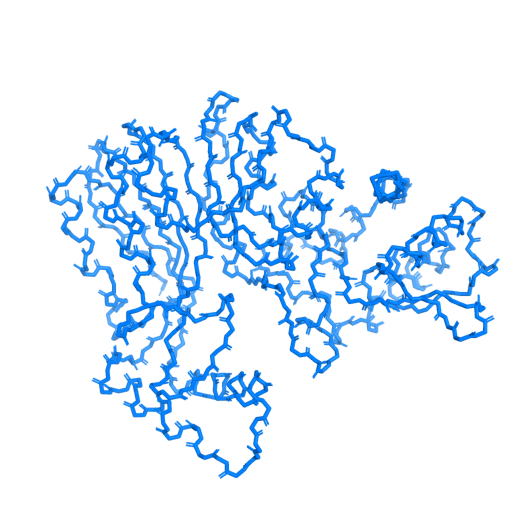 1
ATOM 2747 N N . TYR A 1 356 ? 37.296 -27.824 -5.023 1.00 15.04 356 TYR A N 1
ATOM 2748 C CA . TYR A 1 356 ? 38.601 -28.015 -5.652 1.00 15.74 356 TYR A CA 1
ATOM 2749 C C . TYR A 1 356 ? 39.644 -27.196 -4.906 1.00 14.31 356 TYR A C 1
ATOM 2750 O O . TYR A 1 356 ? 39.648 -25.964 -5.000 1.00 14.64 356 TYR A O 1
ATOM 2759 N N . LEU A 1 357 ? 40.538 -27.870 -4.176 1.00 13.29 357 LEU A N 1
ATOM 2760 C CA . LEU A 1 357 ? 41.643 -27.163 -3.533 1.00 13.49 357 LEU A CA 1
ATOM 2761 C C . LEU A 1 357 ? 42.644 -26.763 -4.605 1.00 16.37 357 LEU A C 1
ATOM 2762 O O . LEU A 1 357 ? 43.319 -27.620 -5.194 1.00 16.17 357 LEU A O 1
ATOM 2767 N N . THR A 1 358 ? 42.743 -25.459 -4.843 1.00 12.55 358 THR A N 1
ATOM 2768 C CA . THR A 1 358 ? 43.398 -24.921 -6.027 1.00 12.49 358 THR A CA 1
ATOM 2769 C C . THR A 1 358 ? 44.431 -23.883 -5.628 1.00 13.86 358 THR A C 1
ATOM 2770 O O . THR A 1 358 ? 44.102 -22.910 -4.939 1.00 14.43 358 THR A O 1
ATOM 2774 N N . THR A 1 359 ? 45.667 -24.066 -6.082 1.00 12.88 359 THR A N 1
ATOM 2775 C CA . THR A 1 359 ? 46.668 -23.013 -6.015 1.00 12.51 359 THR A CA 1
ATOM 2776 C C . THR A 1 359 ? 46.674 -22.315 -7.366 1.00 11.77 359 THR A C 1
ATOM 2777 O O . THR A 1 359 ? 46.627 -22.983 -8.410 1.00 13.29 359 THR A O 1
ATOM 2781 N N . ILE A 1 360 ? 46.675 -20.983 -7.361 1.00 12.46 360 ILE A N 1
ATOM 2782 C CA . ILE A 1 360 ? 46.634 -20.217 -8.606 1.00 13.28 360 ILE A CA 1
ATOM 2783 C C . ILE A 1 360 ? 47.867 -19.339 -8.689 1.00 13.85 360 ILE A C 1
ATOM 2784 O O . ILE A 1 360 ? 48.132 -18.544 -7.781 1.00 14.41 360 ILE A O 1
ATOM 2789 N N A ARG A 1 361 ? 48.650 -19.511 -9.748 0.67 12.43 361 ARG A N 1
ATOM 2790 N N B ARG A 1 361 ? 48.572 -19.423 -9.810 0.33 12.45 361 ARG A N 1
ATOM 2791 C CA A ARG A 1 361 ? 49.729 -18.578 -10.044 0.67 13.02 361 ARG A CA 1
ATOM 2792 C CA B ARG A 1 361 ? 49.752 -18.606 -10.068 0.33 13.11 361 ARG A CA 1
ATOM 2793 C C A ARG A 1 361 ? 49.247 -17.625 -11.123 0.67 12.13 361 ARG A C 1
ATOM 2794 C C B ARG A 1 361 ? 49.432 -17.636 -11.199 0.33 12.62 361 ARG A C 1
ATOM 2795 O O A ARG A 1 361 ? 48.655 -18.054 -12.121 0.67 13.03 361 ARG A O 1
ATOM 2796 O O B ARG A 1 361 ? 49.145 -18.066 -12.323 0.33 12.86 361 ARG A O 1
ATOM 2811 N N . LEU A 1 362 ? 49.473 -16.334 -10.904 1.00 12.83 362 LEU A N 1
ATOM 2812 C CA . LEU A 1 362 ? 49.060 -15.306 -11.854 1.00 13.76 362 LEU A CA 1
ATOM 2813 C C . LEU A 1 362 ? 50.241 -14.411 -12.175 1.00 14.49 362 LEU A C 1
ATOM 2814 O O . LEU A 1 362 ? 50.865 -13.852 -11.271 1.00 16.49 362 LEU A O 1
ATOM 2819 N N . GLN A 1 363 ? 50.543 -14.254 -13.458 1.00 13.71 363 GLN A N 1
ATOM 2820 C CA . GLN A 1 363 ? 51.676 -13.437 -13.859 1.00 16.30 363 GLN A CA 1
ATOM 2821 C C . GLN A 1 363 ? 51.233 -12.332 -14.799 1.00 14.58 363 GLN A C 1
ATOM 2822 O O . GLN A 1 363 ? 50.494 -12.583 -15.757 1.00 15.42 363 GLN A O 1
ATOM 2828 N N . THR A 1 364 ? 51.705 -11.122 -14.532 1.00 15.84 364 THR A N 1
ATOM 2829 C CA . THR A 1 364 ? 51.424 -10.014 -15.426 1.00 16.60 364 THR A CA 1
ATOM 2830 C C . THR A 1 364 ? 52.419 -9.973 -16.577 1.00 15.71 364 THR A C 1
ATOM 2831 O O . THR A 1 364 ? 53.522 -10.524 -16.509 1.00 15.67 364 THR A O 1
ATOM 2835 N N . ALA A 1 365 ? 52.008 -9.281 -17.641 1.00 17.32 365 ALA A N 1
ATOM 2836 C CA . ALA A 1 365 ? 52.840 -9.045 -18.819 1.00 18.32 365 ALA A CA 1
ATOM 2837 C C . ALA A 1 365 ? 53.468 -10.338 -19.326 1.00 18.62 365 ALA A C 1
ATOM 2838 O O . ALA A 1 365 ? 54.657 -10.404 -19.639 1.00 20.06 365 ALA A O 1
ATOM 2840 N N . ALA A 1 366 ? 52.642 -11.375 -19.424 1.00 18.32 366 ALA A N 1
ATOM 2841 C CA . ALA A 1 366 ? 53.137 -12.691 -19.801 1.00 14.93 366 ALA A CA 1
ATOM 2842 C C . ALA A 1 366 ? 53.487 -12.756 -21.281 1.00 16.61 366 ALA A C 1
ATOM 2843 O O . ALA A 1 366 ? 52.745 -12.267 -22.132 1.00 18.27 366 ALA A O 1
ATOM 2845 N N . GLN A 1 367 ? 54.609 -13.413 -21.593 1.00 18.07 367 GLN A N 1
ATOM 2846 C CA . GLN A 1 367 ? 54.902 -13.683 -22.997 1.00 18.73 367 GLN A CA 1
ATOM 2847 C C . GLN A 1 367 ? 54.053 -14.805 -23.573 1.00 16.10 367 GLN A C 1
ATOM 2848 O O . GLN A 1 367 ? 53.845 -14.834 -24.793 1.00 17.70 367 GLN A O 1
ATOM 2854 N N . ASN A 1 368 ? 53.563 -15.725 -22.734 1.00 16.21 368 ASN A N 1
ATOM 2855 C CA . ASN A 1 368 ? 52.630 -16.775 -23.142 1.00 16.83 368 ASN A CA 1
ATOM 2856 C C . ASN A 1 368 ? 51.349 -16.631 -22.323 1.00 15.94 368 ASN A C 1
ATOM 2857 O O . ASN A 1 368 ? 51.086 -17.434 -21.415 1.00 17.29 368 ASN A O 1
ATOM 2862 N N . PRO A 1 369 ? 50.539 -15.609 -22.600 1.00 14.36 369 PRO A N 1
ATOM 2863 C CA . PRO A 1 369 ? 49.304 -15.419 -21.832 1.00 15.67 369 PRO A CA 1
ATOM 2864 C C . PRO A 1 369 ? 48.341 -16.571 -22.052 1.00 15.35 369 PRO A C 1
ATOM 2865 O O . PRO A 1 369 ? 48.389 -17.267 -23.071 1.00 17.99 369 PRO A O 1
ATOM 2869 N N . GLY A 1 370 ? 47.460 -16.759 -21.083 1.00 14.64 370 GLY A N 1
ATOM 2870 C CA . GLY A 1 370 ? 46.429 -17.774 -21.167 1.00 14.77 370 GLY A CA 1
ATOM 2871 C C . GLY A 1 370 ? 46.112 -18.339 -19.801 1.00 15.41 370 GLY A C 1
ATOM 2872 O O . GLY A 1 370 ? 46.865 -18.187 -18.845 1.00 17.01 370 GLY A O 1
ATOM 2873 N N . LEU A 1 371 ? 44.972 -19.025 -19.733 1.00 15.01 371 LEU A N 1
ATOM 2874 C CA . LEU A 1 371 ? 44.545 -19.772 -18.560 1.00 16.02 371 LEU A CA 1
ATOM 2875 C C . LEU A 1 371 ? 44.869 -21.246 -18.757 1.00 17.33 371 LEU A C 1
ATOM 2876 O O . LEU A 1 371 ? 44.571 -21.815 -19.810 1.00 17.45 371 LEU A O 1
ATOM 2881 N N . ARG A 1 372 ? 45.485 -21.864 -17.749 1.00 15.64 372 ARG A N 1
ATOM 2882 C CA . ARG A 1 372 ? 45.829 -23.281 -17.792 1.00 15.40 372 ARG A CA 1
ATOM 2883 C C . ARG A 1 372 ? 45.332 -23.923 -16.510 1.00 16.74 372 ARG A C 1
ATOM 2884 O O . ARG A 1 372 ? 45.732 -23.508 -15.422 1.00 17.52 372 ARG A O 1
ATOM 2892 N N . MET A 1 373 ? 44.476 -24.933 -16.624 1.00 16.60 373 MET A N 1
ATOM 2893 C CA . MET A 1 373 ? 43.940 -25.628 -15.463 1.00 16.20 373 MET A CA 1
ATOM 2894 C C . MET A 1 373 ? 44.501 -27.041 -15.442 1.00 16.92 373 MET A C 1
ATOM 2895 O O . MET A 1 373 ? 44.301 -27.812 -16.391 1.00 20.64 373 MET A O 1
ATOM 2900 N N . LEU A 1 374 ? 45.219 -27.373 -14.375 1.00 16.50 374 LEU A N 1
ATOM 2901 C CA . LEU A 1 374 ? 45.854 -28.677 -14.229 1.00 16.77 374 LEU A CA 1
ATOM 2902 C C . LEU A 1 374 ? 45.053 -29.515 -13.243 1.00 17.14 374 LEU A C 1
ATOM 2903 O O . LEU A 1 374 ? 44.859 -29.116 -12.087 1.00 18.01 374 LEU A O 1
ATOM 2908 N N . ARG A 1 375 ? 44.567 -30.661 -13.722 1.00 17.09 375 ARG A N 1
ATOM 2909 C CA . ARG A 1 375 ? 43.823 -31.639 -12.948 1.00 18.10 375 ARG A CA 1
ATOM 2910 C C . ARG A 1 375 ? 44.406 -33.009 -13.240 1.00 20.16 375 ARG A C 1
ATOM 2911 O O . ARG A 1 375 ? 44.897 -33.254 -14.341 1.00 25.78 375 ARG A O 1
ATOM 2919 N N . ARG A 1 376 ? 44.303 -33.913 -12.278 1.00 21.32 376 ARG A N 1
ATOM 2920 C CA . ARG A 1 376 ? 44.768 -35.281 -12.510 1.00 24.00 376 ARG A CA 1
ATOM 2921 C C . ARG A 1 376 ? 43.611 -36.207 -12.879 1.00 34.92 376 ARG A C 1
ATOM 2922 O O . ARG A 1 376 ? 42.451 -35.912 -12.584 1.00 32.90 376 ARG A O 1
#

Sequence (373 aa):
PLATTIDRLRDDYLDRVGFQQIIYKYIVAVNHYAVTPALITRNTAASVHHFFDSRLGGRAEFALLQCLMTGRPAEHAALPDKDRALADALVTAGLLRASPDGREVSGADRQLISAFGVDLLIDRRIHFGGEVHEVYIGPDSYWMLYYINASGIARTHRAVDLCTGSGIAALYLSSLFTDHVLATDIGDVPLALVEINRRLNRRDAGTMEIRRENLNDTLDGRERFDLLTCNPPFVAFPPGYSGTLYSQGTGVDGLGYMRDIVGRLPEVLNPGGSSAYLVADLCCGDAHGPHFLGELESMVTGHGMRIEAFIDHVLPASAQVGPISDFLRHAAGLPADTDIAADVQAFQRETLRADYYYLTTIRRLQTAAQNPGLRMLRR

Radius of gyration: 21.52 Å; Cα contacts (8 Å, |Δi|>4): 745; chains: 1; bounding box: 52×48×65 Å

B-factor: mean 21.31, std 8.91, range [8.87, 63.37]

Nearest PDB structures (foldseek):
  7rc2-assembly1_A  TM=1.003E+00  e=2.315E-91  Microvirgula aerodenitrificans DSM 15089
  7rc3-assembly1_A  TM=1.003E+00  e=1.908E-90  Microvirgula aerodenitrificans DSM 15089
  7rc4-assembly1_A  TM=1.002E+00  e=2.664E-89  Microvirgula aerodenitrificans DSM 15089
  7rc5-assembly1_A  TM=1.002E+00  e=1.068E-87  Microvirgula aerodenitrificans DSM 15089
  6yxx-assembly1_E4  TM=6.118E-01  e=8.337E-08  Trypanosoma brucei brucei

Foldseek 3Di:
DLLVLLVLVLVLCVVVVVQVVLCVVQDPVGQLQKPQRCFPVCLVVVVVCCCPVVVVDLSCQVVSLQAHFDKDFLVSHPPSVSVSLVVCCVVQQWHADPVRGIITGGQWHWHDHLRAIFTAGNCVGYDAADTAFDDISLNSVLQVPDPLVPAAQDFAEEEEQQGLNVNQVNNVVRYQHYEYEHADPVSLVNVQSRCSSRVHDCRRYHYDHDDPLVVLPDQAAGQEYEYAAQQQDAFPPFDAHRRHAADDLHRCVVVVSNLVSCVRRYDAFGKYKYKDFAFDDPVDGPVLVVCVCCCVVFVKAKEKEFDDKDFQLVCLVVSQVRRCNRVVNDDVDPRSVSSVVSCVPRRVGRMITTIMMMMTGPDPDGDYHYDDD

Secondary structure (DSSP, 8-state):
-HHHHHHHHHHHHHHTTHHHHHHHHH-TTTTTT-STTSSTTTHHHHHHIIIIISTT-GGGHHHHHHHT---EEGGGS-HHHHHHHHHHHHTTSEEE-TTSSEEEE-SEEEEEETTEEEEEEGGGTSSSSPPSS---HHHHHHHHT--GGG--TT--EEEES-TTSHHHHHHTTT-S-EEEEE--HHHHHHHHHHHHHTT--TTTEEEEE--HHHHHHSS--EEEEEE----B---TT----TTTB-SSTTS-HHHHHHHHHHHHHEEEEEEEEEEEEEEE-SS-BHHHHTTHHHHHHH--EEEEEEEEEEETHHHHHHHHHHHHHHHT--TT--HHHHHHHHIIIII--SEEEEEEEEEESS-SS-EEEEE--

Organism: NCBI:txid57480